Protein AF-0000000074579662 (afdb_homodimer)

Nearest PDB structures (foldseek):
  3r9j-assembly1_B-1  TM=7.144E-01  e=7.896E-12  Escherichia coli K-12
  1ion-assembly1_A  TM=7.195E-01  e=1.064E-11  Pyrococcus horikoshii OT3
  1g3r-assembly1_A  TM=7.251E-01  e=3.108E-11  Pyrococcus furiosus
  1hyq-assembly1_A  TM=7.317E-01  e=1.463E-10  Archaeoglobus fulgidus
  5tvk-assembly1_B  TM=6.195E-01  e=2.056E-08  Borreliella burgdorferi B31

Structure (mmCIF, N/CA/C/O backbone):
data_AF-0000000074579662-model_v1
#
loop_
_entity.id
_entity.type
_entity.pdbx_description
1 polymer Ferredoxin
#
loop_
_atom_site.group_PDB
_atom_site.id
_atom_site.type_symbol
_atom_site.label_atom_id
_atom_site.label_alt_id
_atom_site.label_comp_id
_atom_site.label_asym_id
_atom_site.label_entity_id
_atom_site.label_seq_id
_atom_site.pdbx_PDB_ins_code
_atom_site.Cartn_x
_atom_site.Cartn_y
_atom_site.Cartn_z
_atom_site.occupancy
_atom_site.B_iso_or_equiv
_atom_site.auth_seq_id
_atom_site.auth_comp_id
_atom_site.auth_asym_id
_atom_site.auth_atom_id
_atom_site.pdbx_PDB_model_num
ATOM 1 N N . MET A 1 1 ? -3.4 24.198 14.15 1 89.51 1 MET A N 1
ATOM 2 C CA . MET A 1 1 ? -3.232 23.66 12.803 1 89.51 1 MET A CA 1
ATOM 3 C C . MET A 1 1 ? -4.094 22.419 12.601 1 89.51 1 MET A C 1
ATOM 5 O O . MET A 1 1 ? -4.016 21.47 13.383 1 89.51 1 MET A O 1
ATOM 9 N N . LYS A 1 2 ? -5.07 22.444 11.668 1 93.59 2 LYS A N 1
ATOM 10 C CA . LYS A 1 2 ? -5.898 21.287 11.339 1 93.59 2 LYS A CA 1
ATOM 11 C C . LYS A 1 2 ? -5.151 20.318 10.426 1 93.59 2 LYS A C 1
ATOM 13 O O . LYS A 1 2 ? -4.463 20.74 9.494 1 93.59 2 LYS A O 1
ATOM 18 N N . GLN A 1 3 ? -5.232 19.051 10.765 1 96.47 3 GLN A N 1
ATOM 19 C CA . GLN A 1 3 ? -4.573 18.018 9.972 1 96.47 3 GLN A CA 1
ATOM 20 C C . GLN A 1 3 ? -5.587 17.215 9.163 1 96.47 3 GLN A C 1
ATOM 22 O O . GLN A 1 3 ? -6.503 16.613 9.727 1 96.47 3 GLN A O 1
ATOM 27 N N . ILE A 1 4 ? -5.408 17.235 7.85 1 97.85 4 ILE A N 1
ATOM 28 C CA . ILE A 1 4 ? -6.269 16.53 6.906 1 97.85 4 ILE A CA 1
ATOM 29 C C . ILE A 1 4 ? -5.472 15.435 6.199 1 97.85 4 ILE A C 1
ATOM 31 O O . ILE A 1 4 ? -4.454 15.713 5.561 1 97.85 4 ILE A O 1
ATOM 35 N N . VAL A 1 5 ? -5.957 14.205 6.332 1 98.4 5 VAL A N 1
ATOM 36 C CA . VAL A 1 5 ? -5.268 13.107 5.662 1 98.4 5 VAL A CA 1
ATOM 37 C C . VAL A 1 5 ? -6.145 12.554 4.541 1 98.4 5 VAL A C 1
ATOM 39 O O . VAL A 1 5 ? -7.36 12.418 4.704 1 98.4 5 VAL A O 1
ATOM 42 N N . ILE A 1 6 ? -5.538 12.358 3.332 1 98.67 6 ILE A N 1
ATOM 43 C CA . ILE A 1 6 ? -6.19 11.694 2.209 1 98.67 6 ILE A CA 1
ATOM 44 C C . ILE A 1 6 ? -5.7 10.251 2.108 1 98.67 6 ILE A C 1
ATOM 46 O O . ILE A 1 6 ? -4.503 10.006 1.941 1 98.67 6 ILE A O 1
ATOM 50 N N . ILE A 1 7 ? -6.623 9.279 2.234 1 98.02 7 ILE A N 1
ATOM 51 C CA . ILE A 1 7 ? -6.237 7.872 2.217 1 98.02 7 ILE A CA 1
ATOM 52 C C . ILE A 1 7 ? -7.152 7.097 1.271 1 98.02 7 ILE A C 1
ATOM 54 O O . ILE A 1 7 ? -8.119 7.649 0.743 1 98.02 7 ILE A O 1
ATOM 58 N N . SER A 1 8 ? -6.803 5.841 1.004 1 97.37 8 SER A N 1
ATOM 59 C CA . SER A 1 8 ? -7.584 4.931 0.172 1 97.37 8 SER A CA 1
ATOM 60 C C . SER A 1 8 ? -7.351 3.478 0.573 1 97.37 8 SER A C 1
ATOM 62 O O . SER A 1 8 ? -6.352 3.16 1.221 1 97.37 8 SER A O 1
ATOM 64 N N . GLY A 1 9 ? -8.31 2.691 0.245 1 94.65 9 GLY A N 1
ATOM 65 C CA . GLY A 1 9 ? -8.201 1.281 0.581 1 94.65 9 GLY A CA 1
ATOM 66 C C . GLY A 1 9 ? -7.216 0.532 -0.297 1 94.65 9 GLY A C 1
ATOM 67 O O . GLY A 1 9 ? -6.686 -0.507 0.102 1 94.65 9 GLY A O 1
ATOM 68 N N . LYS A 1 10 ? -7.043 1.011 -1.479 1 91.16 10 LYS A N 1
ATOM 69 C CA . LYS A 1 10 ? -6.151 0.389 -2.453 1 91.16 10 LYS A CA 1
ATOM 70 C C . LYS A 1 10 ? -5.431 1.441 -3.291 1 91.16 10 LYS A C 1
ATOM 72 O O . LYS A 1 10 ? -5.858 2.597 -3.346 1 91.16 10 LYS A O 1
ATOM 77 N N . GLY A 1 11 ? -4.229 1.009 -3.834 1 89.18 11 GLY A N 1
ATOM 78 C CA . GLY A 1 11 ? -3.506 1.884 -4.743 1 89.18 11 GLY A CA 1
ATOM 79 C C . GLY A 1 11 ? -4.227 2.106 -6.058 1 89.18 11 GLY A C 1
ATOM 80 O O . GLY A 1 11 ? -5.013 1.26 -6.492 1 89.18 11 GLY A O 1
ATOM 81 N N . GLY A 1 12 ? -4.06 3.256 -6.702 1 88.4 12 GLY A N 1
ATOM 82 C CA . GLY A 1 12 ? -4.573 3.521 -8.037 1 88.4 12 GLY A CA 1
ATOM 83 C C . GLY A 1 12 ? -5.948 4.161 -8.031 1 88.4 12 GLY A C 1
ATOM 84 O O . GLY A 1 12 ? -6.524 4.418 -9.091 1 88.4 12 GLY A O 1
ATOM 85 N N . THR A 1 13 ? -6.466 4.547 -6.896 1 92.85 13 THR A N 1
ATOM 86 C CA . THR A 1 13 ? -7.823 5.072 -6.796 1 92.85 13 THR A CA 1
ATOM 87 C C . THR A 1 13 ? -7.847 6.569 -7.092 1 92.85 13 THR A C 1
ATOM 89 O O . THR A 1 13 ? -8.917 7.156 -7.263 1 92.85 13 THR A O 1
ATOM 92 N N . GLY A 1 14 ? -6.727 7.226 -7.114 1 94.08 14 GLY A N 1
ATOM 93 C CA . GLY A 1 14 ? -6.669 8.655 -7.377 1 94.08 14 GLY A CA 1
ATOM 94 C C . GLY A 1 14 ? -6.357 9.477 -6.14 1 94.08 14 GLY A C 1
ATOM 95 O O . GLY A 1 14 ? -6.585 10.688 -6.119 1 94.08 14 GLY A O 1
ATOM 96 N N . LYS A 1 15 ? -5.887 8.841 -5.111 1 95.86 15 LYS A N 1
ATOM 97 C CA . LYS A 1 15 ? -5.539 9.481 -3.845 1 95.86 15 LYS A CA 1
ATOM 98 C C . LYS A 1 15 ? -4.54 10.614 -4.059 1 95.86 15 LYS A C 1
ATOM 100 O O . LYS A 1 15 ? -4.749 11.732 -3.582 1 95.86 15 LYS A O 1
ATOM 105 N N . THR A 1 16 ? -3.448 10.431 -4.794 1 95.93 16 THR A N 1
ATOM 106 C CA . THR A 1 16 ? -2.411 11.434 -5.007 1 95.93 16 THR A CA 1
ATOM 107 C C . THR A 1 16 ? -2.928 12.568 -5.888 1 95.93 16 THR A C 1
ATOM 109 O O . THR A 1 16 ? -2.557 13.728 -5.697 1 95.93 16 THR A O 1
ATOM 112 N N . THR A 1 17 ? -3.836 12.241 -6.853 1 95.99 17 THR A N 1
ATOM 113 C CA . THR A 1 17 ? -4.464 13.26 -7.687 1 95.99 17 THR A CA 1
ATOM 114 C C . THR A 1 17 ? -5.295 14.218 -6.837 1 95.99 17 THR A C 1
ATOM 116 O O . THR A 1 17 ? -5.201 15.437 -6.995 1 95.99 17 THR A O 1
ATOM 119 N N . ILE A 1 18 ? -6.048 13.663 -5.889 1 98.14 18 ILE A N 1
ATOM 120 C CA . ILE A 1 18 ? -6.864 14.479 -4.996 1 98.14 18 ILE A CA 1
ATOM 121 C C . ILE A 1 18 ? -5.962 15.266 -4.048 1 98.14 18 ILE A C 1
ATOM 123 O O . ILE A 1 18 ? -6.161 16.466 -3.844 1 98.14 18 ILE A O 1
ATOM 127 N N . SER A 1 19 ? -4.938 14.652 -3.483 1 98.07 19 SER A N 1
ATOM 128 C CA . SER A 1 19 ? -4.016 15.307 -2.561 1 98.07 19 SER A CA 1
ATOM 129 C C . SER A 1 19 ? -3.316 16.488 -3.226 1 98.07 19 SER A C 1
ATOM 131 O O . SER A 1 19 ? -3.236 17.574 -2.649 1 98.07 19 SER A O 1
ATOM 133 N N . SER A 1 20 ? -2.775 16.249 -4.462 1 97.79 20 SER A N 1
ATOM 134 C CA . SER A 1 20 ? -2.086 17.322 -5.171 1 97.79 20 SER A CA 1
ATOM 135 C C . SER A 1 20 ? -3.039 18.465 -5.504 1 97.79 20 SER A C 1
ATOM 137 O O . SER A 1 20 ? -2.658 19.636 -5.44 1 97.79 20 SER A O 1
ATOM 139 N N . SER A 1 21 ? -4.268 18.152 -5.837 1 98.31 21 SER A N 1
ATOM 140 C CA . SER A 1 21 ? -5.264 19.161 -6.184 1 98.31 21 SER A CA 1
ATOM 141 C C . SER A 1 21 ? -5.66 19.989 -4.966 1 98.31 21 SER A C 1
ATOM 143 O O . SER A 1 21 ? -5.668 21.22 -5.022 1 98.31 21 SER A O 1
ATOM 145 N N . PHE A 1 22 ? -5.97 19.315 -3.846 1 97.96 22 PHE A N 1
ATOM 146 C CA . PHE A 1 22 ? -6.305 20.028 -2.619 1 97.96 22 PHE A CA 1
ATOM 147 C C . PHE A 1 22 ? -5.156 20.929 -2.185 1 97.96 22 PHE A C 1
ATOM 149 O O . PHE A 1 22 ? -5.373 22.078 -1.797 1 97.96 22 PHE A O 1
ATOM 156 N N . SER A 1 23 ? -3.949 20.429 -2.266 1 96.86 23 SER A N 1
ATOM 157 C CA . SER A 1 23 ? -2.771 21.214 -1.909 1 96.86 23 SER A CA 1
ATOM 158 C C . SER A 1 23 ? -2.671 22.477 -2.758 1 96.86 23 SER A C 1
ATOM 160 O O . SER A 1 23 ? -2.349 23.551 -2.246 1 96.86 23 SER A O 1
ATOM 162 N N . GLU A 1 24 ? -2.94 22.323 -4.087 1 96.18 24 GLU A N 1
ATOM 163 C CA . GLU A 1 24 ? -2.867 23.431 -5.034 1 96.18 24 GLU A CA 1
ATOM 164 C C . GLU A 1 24 ? -3.895 24.509 -4.705 1 96.18 24 GLU A C 1
ATOM 166 O O . GLU A 1 24 ? -3.681 25.687 -4.995 1 96.18 24 GLU A O 1
ATOM 171 N N . LEU A 1 25 ? -4.917 24.161 -4.064 1 96.56 25 LEU A N 1
ATOM 172 C CA . LEU A 1 25 ? -6.028 25.073 -3.816 1 96.56 25 LEU A CA 1
ATOM 173 C C . LEU A 1 25 ? -5.889 25.741 -2.452 1 96.56 25 LEU A C 1
ATOM 175 O O . LEU A 1 25 ? -6.642 26.662 -2.127 1 96.56 25 LEU A O 1
ATOM 179 N N . MET A 1 26 ? -4.949 25.308 -1.674 1 94.21 26 MET A N 1
ATOM 180 C CA . MET A 1 26 ? -4.671 25.934 -0.385 1 94.21 26 MET A CA 1
ATOM 181 C C . MET A 1 26 ? -3.944 27.262 -0.57 1 94.21 26 MET A C 1
ATOM 183 O O . MET A 1 26 ? -3.106 27.396 -1.463 1 94.21 26 MET A O 1
ATOM 187 N N . ASP A 1 27 ? -4.236 28.244 0.3 1 89.96 27 ASP A N 1
ATOM 188 C CA . ASP A 1 27 ? -3.538 29.526 0.266 1 89.96 27 ASP A CA 1
ATOM 189 C C . ASP A 1 27 ? -2.069 29.362 0.647 1 89.96 27 ASP A C 1
ATOM 191 O O . ASP A 1 27 ? -1.181 29.839 -0.062 1 89.96 27 ASP A O 1
ATOM 195 N N . LYS A 1 28 ? -1.848 28.741 1.77 1 93.23 28 LYS A N 1
ATOM 196 C CA . LYS A 1 28 ? -0.524 28.329 2.228 1 93.23 28 LYS A CA 1
ATOM 197 C C . LYS A 1 28 ? -0.416 26.809 2.301 1 93.23 28 LYS A C 1
ATOM 199 O O . LYS A 1 28 ? -1.199 26.158 2.996 1 93.23 28 LYS A O 1
ATOM 204 N N . ARG A 1 29 ? 0.642 26.368 1.627 1 94.76 29 ARG A N 1
ATOM 205 C CA . ARG A 1 29 ? 0.738 24.923 1.449 1 94.76 29 ARG A CA 1
ATOM 206 C C . ARG A 1 29 ? 1.678 24.306 2.479 1 94.76 29 ARG A C 1
ATOM 208 O O . ARG A 1 29 ? 2.849 24.682 2.563 1 94.76 29 ARG A O 1
ATOM 215 N N . ASN A 1 30 ? 1.24 23.551 3.334 1 97.11 30 ASN A N 1
ATOM 216 C CA . ASN A 1 30 ? 1.975 22.646 4.211 1 97.11 30 ASN A CA 1
ATOM 217 C C . ASN A 1 30 ? 1.558 21.194 3.994 1 97.11 30 ASN A C 1
ATOM 219 O O . ASN A 1 30 ? 0.458 20.795 4.38 1 97.11 30 ASN A O 1
ATOM 223 N N . ILE A 1 31 ? 2.461 20.46 3.274 1 97.63 31 ILE A N 1
ATOM 224 C CA . ILE A 1 31 ? 2.066 19.161 2.74 1 97.63 31 ILE A CA 1
ATOM 225 C C . ILE A 1 31 ? 3.049 18.09 3.209 1 97.63 31 ILE A C 1
ATOM 227 O O . ILE A 1 31 ? 4.252 18.342 3.306 1 97.63 31 ILE A O 1
ATOM 231 N N . ALA A 1 32 ? 2.545 16.91 3.542 1 97.96 32 ALA A N 1
ATOM 232 C CA . ALA A 1 32 ? 3.337 15.731 3.881 1 97.96 32 ALA A CA 1
ATOM 233 C C . ALA A 1 32 ? 2.966 14.547 2.993 1 97.96 32 ALA A C 1
ATOM 235 O O . ALA A 1 32 ? 1.795 14.169 2.91 1 97.96 32 ALA A O 1
ATOM 236 N N . ASP A 1 33 ? 3.919 14.04 2.245 1 97.95 33 ASP A N 1
ATOM 237 C CA . ASP A 1 33 ? 3.741 12.791 1.51 1 97.95 33 ASP A CA 1
ATOM 238 C C . ASP A 1 33 ? 4.125 11.589 2.37 1 97.95 33 ASP A C 1
ATOM 240 O O . ASP A 1 33 ? 5.311 11.307 2.558 1 97.95 33 ASP A O 1
ATOM 244 N N . CYS A 1 34 ? 3.128 10.806 2.856 1 96.93 34 CYS A N 1
ATOM 245 C CA . CYS A 1 34 ? 3.334 9.713 3.8 1 96.93 34 CYS A CA 1
ATOM 246 C C . CYS A 1 34 ? 3.278 8.364 3.093 1 96.93 34 CYS A C 1
ATOM 248 O O . CYS A 1 34 ? 3.274 7.318 3.743 1 96.93 34 CYS A O 1
ATOM 250 N N . ASP A 1 35 ? 3.173 8.338 1.752 1 94.89 35 ASP A N 1
ATOM 251 C CA . ASP A 1 35 ? 3.38 7.129 0.96 1 94.89 35 ASP A CA 1
ATOM 252 C C . ASP A 1 35 ? 4.868 6.864 0.741 1 94.89 35 ASP A C 1
ATOM 254 O O . ASP A 1 35 ? 5.35 6.903 -0.392 1 94.89 35 ASP A O 1
ATOM 258 N N . VAL A 1 36 ? 5.559 6.4 1.76 1 94.12 36 VAL A N 1
ATOM 259 C CA . VAL A 1 36 ? 7.015 6.438 1.841 1 94.12 36 VAL A CA 1
ATOM 260 C C . VAL A 1 36 ? 7.61 5.334 0.969 1 94.12 36 VAL A C 1
ATOM 262 O O . VAL A 1 36 ? 8.8 5.365 0.645 1 94.12 36 VAL A O 1
ATOM 265 N N . GLU A 1 37 ? 6.811 4.36 0.467 1 91.01 37 GLU A N 1
ATOM 266 C CA . GLU A 1 37 ? 7.294 3.291 -0.403 1 91.01 37 GLU A CA 1
ATOM 267 C C . GLU A 1 37 ? 7.302 3.731 -1.864 1 91.01 37 GLU A C 1
ATOM 269 O O . GLU A 1 37 ? 8.083 3.217 -2.668 1 91.01 37 GLU A O 1
ATOM 274 N N . ALA A 1 38 ? 6.35 4.604 -2.163 1 91.4 38 ALA A N 1
ATOM 275 C CA . ALA A 1 38 ? 6.219 5.166 -3.504 1 91.4 38 ALA A CA 1
ATOM 276 C C . ALA A 1 38 ? 5.833 6.642 -3.445 1 91.4 38 ALA A C 1
ATOM 278 O O . ALA A 1 38 ? 4.771 7.032 -3.936 1 91.4 38 ALA A O 1
ATOM 279 N N . PRO A 1 39 ? 6.734 7.431 -2.903 1 94.67 39 PRO A N 1
ATOM 280 C CA . PRO A 1 39 ? 6.412 8.851 -2.745 1 94.67 39 PRO A CA 1
ATOM 281 C C . PRO A 1 39 ? 6.429 9.612 -4.069 1 94.67 39 PRO A C 1
ATOM 283 O O . PRO A 1 39 ? 7.498 9.833 -4.644 1 94.67 39 PRO A O 1
ATOM 286 N N . ASN A 1 40 ? 5.316 10.047 -4.561 1 93.62 40 ASN A N 1
ATOM 287 C CA . ASN A 1 40 ? 5.258 10.657 -5.885 1 93.62 40 ASN A CA 1
ATOM 288 C C . ASN A 1 40 ? 4.6 12.034 -5.839 1 93.62 40 ASN A C 1
ATOM 290 O O . ASN A 1 40 ? 4.524 12.724 -6.857 1 93.62 40 ASN A O 1
ATOM 294 N N . LEU A 1 41 ? 4.148 12.477 -4.679 1 96.53 41 LEU A N 1
ATOM 295 C CA . LEU A 1 41 ? 3.455 13.758 -4.595 1 96.53 41 LEU A CA 1
ATOM 296 C C . LEU A 1 41 ? 4.398 14.909 -4.927 1 96.53 41 LEU A C 1
ATOM 298 O O . LEU A 1 41 ? 3.995 15.883 -5.566 1 96.53 41 LEU A O 1
ATOM 302 N N . HIS A 1 42 ? 5.657 14.809 -4.485 1 95.07 42 HIS A N 1
ATOM 303 C CA . HIS A 1 42 ? 6.631 15.879 -4.677 1 95.07 42 HIS A CA 1
ATOM 304 C C . HIS A 1 42 ? 6.861 16.155 -6.159 1 95.07 42 HIS A C 1
ATOM 306 O O . HIS A 1 42 ? 7.28 17.253 -6.533 1 95.07 42 HIS A O 1
ATOM 312 N N . LEU A 1 43 ? 6.603 15.17 -7.043 1 94.19 43 LEU A N 1
ATOM 313 C CA . LEU A 1 43 ? 6.788 15.326 -8.481 1 94.19 43 LEU A CA 1
ATOM 314 C C . LEU A 1 43 ? 5.767 16.301 -9.058 1 94.19 43 LEU A C 1
ATOM 316 O O . LEU A 1 43 ? 5.942 16.803 -10.171 1 94.19 43 LEU A O 1
ATOM 320 N N . MET A 1 44 ? 4.661 16.588 -8.324 1 95.12 44 MET A N 1
ATOM 321 C CA . MET A 1 44 ? 3.556 17.395 -8.834 1 95.12 44 MET A CA 1
ATOM 322 C C . MET A 1 44 ? 3.839 18.882 -8.654 1 95.12 44 MET A C 1
ATOM 324 O O . MET A 1 44 ? 3.062 19.726 -9.105 1 95.12 44 MET A O 1
ATOM 328 N N . PHE A 1 45 ? 4.995 19.209 -7.937 1 95.07 45 PHE A N 1
ATOM 329 C CA . PHE A 1 45 ? 5.325 20.591 -7.609 1 95.07 45 PHE A CA 1
ATOM 330 C C . PHE A 1 45 ? 6.787 20.887 -7.92 1 95.07 45 PHE A C 1
ATOM 332 O O . PHE A 1 45 ? 7.659 20.045 -7.692 1 95.07 45 PHE A O 1
ATOM 339 N N . GLU A 1 46 ? 6.912 22.076 -8.514 1 94.64 46 GLU A N 1
ATOM 340 C CA . GLU A 1 46 ? 8.288 22.559 -8.468 1 94.64 46 GLU A CA 1
ATOM 341 C C . GLU A 1 46 ? 8.778 22.694 -7.029 1 94.64 46 GLU A C 1
ATOM 343 O O . GLU A 1 46 ? 8.102 23.294 -6.191 1 94.64 46 GLU A O 1
ATOM 348 N N . ASN A 1 47 ? 9.89 22.035 -6.748 1 95.74 47 ASN A N 1
ATOM 349 C CA . ASN A 1 47 ? 10.348 22.029 -5.362 1 95.74 47 ASN A CA 1
ATOM 350 C C . ASN A 1 47 ? 11.87 22.088 -5.275 1 95.74 47 ASN A C 1
ATOM 352 O O . ASN A 1 47 ? 12.565 21.736 -6.229 1 95.74 47 ASN A O 1
ATOM 356 N N . GLU A 1 48 ? 12.31 22.608 -4.181 1 97.33 48 GLU A N 1
ATOM 357 C CA . GLU A 1 48 ? 13.726 22.682 -3.832 1 97.33 48 GLU A CA 1
ATOM 358 C C . GLU A 1 48 ? 13.999 22.015 -2.487 1 97.33 48 GLU A C 1
ATOM 360 O O . GLU A 1 48 ? 13.44 22.417 -1.464 1 97.33 48 GLU A O 1
ATOM 365 N N . ILE A 1 49 ? 14.81 21.061 -2.48 1 97 49 ILE A N 1
ATOM 366 C CA . ILE A 1 49 ? 15.174 20.384 -1.24 1 97 49 ILE A CA 1
ATOM 367 C C . ILE A 1 49 ? 15.975 21.332 -0.35 1 97 49 ILE A C 1
ATOM 369 O O . ILE A 1 49 ? 17.014 21.852 -0.763 1 97 49 ILE A O 1
ATOM 373 N N . ILE A 1 50 ? 15.567 21.537 0.807 1 95.7 50 ILE A N 1
ATOM 374 C CA . ILE A 1 50 ? 16.25 22.461 1.707 1 95.7 50 ILE A CA 1
ATOM 375 C C . ILE A 1 50 ? 16.924 21.681 2.833 1 95.7 50 ILE A C 1
ATOM 377 O O . ILE A 1 50 ? 17.82 22.198 3.505 1 95.7 50 ILE A O 1
ATOM 381 N N . ASN A 1 51 ? 16.415 20.469 3.12 1 95.28 51 ASN A N 1
ATOM 382 C CA . ASN A 1 51 ? 17.015 19.605 4.13 1 95.28 51 ASN A CA 1
ATOM 383 C C . ASN A 1 51 ? 16.788 18.129 3.812 1 95.28 51 ASN A C 1
ATOM 385 O O . ASN A 1 51 ? 15.731 17.756 3.299 1 95.28 51 ASN A O 1
ATOM 389 N N . THR A 1 52 ? 17.768 17.335 3.929 1 95.88 52 THR A N 1
ATOM 390 C CA . THR A 1 52 ? 17.699 15.88 3.84 1 95.88 52 THR A CA 1
ATOM 391 C C . THR A 1 52 ? 18.221 15.234 5.12 1 95.88 52 THR A C 1
ATOM 393 O O . THR A 1 52 ? 19.331 15.534 5.565 1 95.88 52 THR A O 1
ATOM 396 N N . LYS A 1 53 ? 17.415 14.415 5.748 1 94.32 53 LYS A N 1
ATOM 397 C CA . LYS A 1 53 ? 17.787 13.721 6.978 1 94.32 53 LYS A CA 1
ATOM 398 C C . LYS A 1 53 ? 17.729 12.208 6.794 1 94.32 53 LYS A C 1
ATOM 400 O O . LYS A 1 53 ? 16.774 11.683 6.218 1 94.32 53 LYS A O 1
ATOM 405 N N . GLU A 1 54 ? 18.753 11.619 7.137 1 92.89 54 GLU A N 1
ATOM 406 C CA . GLU A 1 54 ? 18.699 10.161 7.2 1 92.89 54 GLU A CA 1
ATOM 407 C C . GLU A 1 54 ? 17.777 9.691 8.321 1 92.89 54 GLU A C 1
ATOM 409 O O . GLU A 1 54 ? 17.766 10.273 9.408 1 92.89 54 GLU A O 1
ATOM 414 N N . TYR A 1 55 ? 17.083 8.654 8.045 1 91.77 55 TYR A N 1
ATOM 415 C CA . TYR A 1 55 ? 16.213 8.087 9.07 1 91.77 55 TYR A CA 1
ATOM 416 C C . TYR A 1 55 ? 16.687 6.699 9.482 1 91.77 55 TYR A C 1
ATOM 418 O O . TYR A 1 55 ? 16.854 5.817 8.637 1 91.77 55 TYR A O 1
ATOM 426 N N . ILE A 1 56 ? 16.81 6.6 10.696 1 87.68 56 ILE A N 1
ATOM 427 C CA . ILE A 1 56 ? 17.168 5.326 11.31 1 87.68 56 ILE A CA 1
ATOM 428 C C . ILE A 1 56 ? 15.945 4.724 11.999 1 87.68 56 ILE A C 1
ATOM 430 O O . ILE A 1 56 ? 15.576 5.142 13.098 1 87.68 56 ILE A O 1
ATOM 434 N N . GLY A 1 57 ? 15.266 3.891 11.314 1 78.06 57 GLY A N 1
ATOM 435 C CA . GLY A 1 57 ? 13.998 3.375 11.805 1 78.06 57 GLY A CA 1
ATOM 436 C C . GLY A 1 57 ? 14.125 2.023 12.482 1 78.06 57 GLY A C 1
ATOM 437 O O . GLY A 1 57 ? 13.188 1.558 13.133 1 78.06 57 GLY A O 1
ATOM 438 N N . SER A 1 58 ? 15.195 1.346 12.219 1 79.46 58 SER A N 1
ATOM 439 C CA . SER A 1 58 ? 15.385 0.024 12.806 1 79.46 58 SER A CA 1
ATOM 440 C C . SER A 1 58 ? 16.839 -0.199 13.208 1 79.46 58 SER A C 1
ATOM 442 O O . SER A 1 58 ? 17.72 0.575 12.826 1 79.46 58 SER A O 1
ATOM 444 N N . GLN A 1 59 ? 16.936 -1.064 14.126 1 86.37 59 GLN A N 1
ATOM 445 C CA . GLN A 1 59 ? 18.258 -1.574 14.472 1 86.37 59 GLN A CA 1
ATOM 446 C C . GLN A 1 59 ? 18.361 -3.071 14.191 1 86.37 59 GLN A C 1
ATOM 448 O O . GLN A 1 59 ? 17.353 -3.78 14.2 1 86.37 59 GLN A O 1
ATOM 453 N N . THR A 1 60 ? 19.408 -3.437 13.749 1 90.17 60 THR A N 1
ATOM 454 C CA . THR A 1 60 ? 19.686 -4.848 13.504 1 90.17 60 THR A CA 1
ATOM 455 C C . THR A 1 60 ? 20.792 -5.349 14.428 1 90.17 60 THR A C 1
ATOM 457 O O . THR A 1 60 ? 21.74 -4.618 14.723 1 90.17 60 THR A O 1
ATOM 460 N N . ALA A 1 61 ? 20.634 -6.444 14.796 1 94.31 61 ALA A N 1
ATOM 461 C CA . ALA A 1 61 ? 21.659 -7.042 15.647 1 94.31 61 ALA A CA 1
ATOM 462 C C . ALA A 1 61 ? 22.938 -7.312 14.859 1 94.31 61 ALA A C 1
ATOM 464 O O . ALA A 1 61 ? 22.884 -7.711 13.693 1 94.31 61 ALA A O 1
ATOM 465 N N . SER A 1 62 ? 23.83 -7.081 15.433 1 96.12 62 SER A N 1
ATOM 466 C CA . SER A 1 62 ? 25.166 -7.42 14.955 1 96.12 62 SER A CA 1
ATOM 467 C C . SER A 1 62 ? 25.938 -8.226 15.995 1 96.12 62 SER A C 1
ATOM 469 O O . SER A 1 62 ? 25.966 -7.863 17.173 1 96.12 62 SER A O 1
ATOM 471 N N . ILE A 1 63 ? 26.577 -9.174 15.497 1 97 63 ILE A N 1
ATOM 472 C CA . ILE A 1 63 ? 27.295 -10.048 16.419 1 97 63 ILE A CA 1
ATOM 473 C C . ILE A 1 63 ? 28.798 -9.922 16.184 1 97 63 ILE A C 1
ATOM 475 O O . ILE A 1 63 ? 29.276 -10.109 15.062 1 97 63 ILE A O 1
ATOM 479 N N . ASP A 1 64 ? 29.389 -9.654 17.12 1 96.78 64 ASP A N 1
ATOM 480 C CA . ASP A 1 64 ? 30.848 -9.669 17.127 1 96.78 64 ASP A CA 1
ATOM 481 C C . ASP A 1 64 ? 31.381 -11.081 17.36 1 96.78 64 ASP A C 1
ATOM 483 O O . ASP A 1 64 ? 31.424 -11.554 18.497 1 96.78 64 ASP A O 1
ATOM 487 N N . THR A 1 65 ? 31.876 -11.577 16.459 1 94.65 65 THR A N 1
ATOM 488 C CA . THR A 1 65 ? 32.31 -12.969 16.51 1 94.65 65 THR A CA 1
ATOM 489 C C . THR A 1 65 ? 33.519 -13.125 17.428 1 94.65 65 THR A C 1
ATOM 491 O O . THR A 1 65 ? 33.752 -14.203 17.979 1 94.65 65 THR A O 1
ATOM 494 N N . GLU A 1 66 ? 34.259 -12.108 17.447 1 96.36 66 GLU A N 1
ATOM 495 C CA . GLU A 1 66 ? 35.419 -12.189 18.33 1 96.36 66 GLU A CA 1
ATOM 496 C C . GLU A 1 66 ? 34.996 -12.22 19.796 1 96.36 66 GLU A C 1
ATOM 498 O O . GLU A 1 66 ? 35.67 -12.829 20.629 1 96.36 66 GLU A O 1
ATOM 503 N N . LYS A 1 67 ? 34.044 -11.689 20.126 1 96.65 67 LYS A N 1
ATOM 504 C CA . LYS A 1 67 ? 33.565 -11.629 21.504 1 96.65 67 LYS A CA 1
ATOM 505 C C . LYS A 1 67 ? 32.59 -12.766 21.796 1 96.65 67 LYS A C 1
ATOM 507 O O . LYS A 1 67 ? 32.381 -13.129 22.955 1 96.65 67 LYS A O 1
ATOM 512 N N . CYS A 1 68 ? 32.044 -13.233 20.733 1 95.68 68 CYS A N 1
ATOM 513 C CA . CYS A 1 68 ? 31.029 -14.268 20.897 1 95.68 68 CYS A CA 1
ATOM 514 C C . CYS A 1 68 ? 31.636 -15.54 21.476 1 95.68 68 CYS A C 1
ATOM 516 O O . CYS A 1 68 ? 32.661 -16.02 20.991 1 95.68 68 CYS A O 1
ATOM 518 N N . ILE A 1 69 ? 31.021 -16.109 22.502 1 96.53 69 ILE A N 1
ATOM 519 C CA . ILE A 1 69 ? 31.497 -17.339 23.124 1 96.53 69 ILE A CA 1
ATOM 520 C C . ILE A 1 69 ? 30.604 -18.506 22.711 1 96.53 69 ILE A C 1
ATOM 522 O O . ILE A 1 69 ? 30.644 -19.575 23.325 1 96.53 69 ILE A O 1
ATOM 526 N N . LYS A 1 70 ? 29.712 -18.231 21.81 1 94.83 70 LYS A N 1
ATOM 527 C CA . LYS A 1 70 ? 28.85 -19.24 21.203 1 94.83 70 LYS A CA 1
ATOM 528 C C . LYS A 1 70 ? 27.955 -19.899 22.249 1 94.83 70 LYS A C 1
ATOM 530 O O . LYS A 1 70 ? 27.826 -21.125 22.28 1 94.83 70 LYS A O 1
ATOM 535 N N . CYS A 1 71 ? 27.423 -19.107 23.115 1 95.14 71 CYS A N 1
ATOM 536 C CA . CYS A 1 71 ? 26.558 -19.626 24.169 1 95.14 71 CYS A CA 1
ATOM 537 C C . CYS A 1 71 ? 25.17 -19.945 23.627 1 95.14 71 CYS A C 1
ATOM 539 O O . CYS A 1 71 ? 24.383 -20.626 24.286 1 95.14 71 CYS A O 1
ATOM 541 N N . GLU A 1 72 ? 24.732 -19.385 22.55 1 93.62 72 GLU A N 1
ATOM 542 C CA . GLU A 1 72 ? 23.525 -19.704 21.795 1 93.62 72 GLU A CA 1
ATOM 543 C C . GLU A 1 72 ? 22.284 -19.124 22.466 1 93.62 72 GLU A C 1
ATOM 545 O O . GLU A 1 72 ? 21.157 -19.416 22.06 1 93.62 72 GLU A O 1
ATOM 550 N N . LYS A 1 73 ? 22.465 -18.327 23.415 1 93.27 73 LYS A N 1
ATOM 551 C CA . LYS A 1 73 ? 21.321 -17.711 24.081 1 93.27 73 LYS A CA 1
ATOM 552 C C . LYS A 1 73 ? 20.544 -16.815 23.12 1 93.27 73 LYS A C 1
ATOM 554 O O . LYS A 1 73 ? 19.325 -16.675 23.243 1 93.27 73 LYS A O 1
ATOM 559 N N . CYS A 1 74 ? 21.255 -16.323 22.184 1 94.29 74 CYS A N 1
ATOM 560 C CA . CYS A 1 74 ? 20.641 -15.4 21.236 1 94.29 74 CYS A CA 1
ATOM 561 C C . CYS A 1 74 ? 19.753 -16.145 20.247 1 94.29 74 CYS A C 1
ATOM 563 O O . CYS A 1 74 ? 18.957 -15.53 19.535 1 94.29 74 CYS A O 1
ATOM 565 N N . LEU A 1 75 ? 19.802 -17.419 20.278 1 93.39 75 LEU A N 1
ATOM 566 C CA . LEU A 1 75 ? 19.001 -18.238 19.375 1 93.39 75 LEU A CA 1
ATOM 567 C C . LEU A 1 75 ? 17.537 -18.246 19.802 1 93.39 75 LEU A C 1
ATOM 569 O O . LEU A 1 75 ? 16.672 -18.719 19.061 1 93.39 75 LEU A O 1
ATOM 573 N N . GLN A 1 76 ? 17.276 -17.654 20.928 1 87.48 76 GLN A N 1
ATOM 574 C CA . GLN A 1 76 ? 15.906 -17.575 21.425 1 87.48 76 GLN A CA 1
ATOM 575 C C . GLN A 1 76 ? 15.109 -16.512 20.673 1 87.48 76 GLN A C 1
ATOM 577 O O . GLN A 1 76 ? 13.969 -16.214 21.034 1 87.48 76 GLN A O 1
ATOM 582 N N . CYS A 1 77 ? 15.589 -16.084 19.648 1 88.9 77 CYS A N 1
ATOM 583 C CA . CYS A 1 77 ? 14.919 -15.083 18.825 1 88.9 77 CYS A CA 1
ATOM 584 C C . CYS A 1 77 ? 13.602 -15.621 18.277 1 88.9 77 CYS A C 1
ATOM 586 O O . CYS A 1 77 ? 13.594 -16.567 17.488 1 88.9 77 CYS A O 1
ATOM 588 N N . ARG A 1 78 ? 12.653 -14.866 18.776 1 83.14 78 ARG A N 1
ATOM 589 C CA . ARG A 1 78 ? 11.312 -15.31 18.411 1 83.14 78 ARG A CA 1
ATOM 590 C C . ARG A 1 78 ? 11.069 -15.142 16.915 1 83.14 78 ARG A C 1
ATOM 592 O O . ARG A 1 78 ? 10.154 -15.753 16.357 1 83.14 78 ARG A O 1
ATOM 599 N N . PHE A 1 79 ? 11.841 -14.435 16.191 1 84.61 79 PHE A N 1
ATOM 600 C CA . PHE A 1 79 ? 11.658 -14.154 14.772 1 84.61 79 PHE A CA 1
ATOM 601 C C . PHE A 1 79 ? 12.592 -15.011 13.926 1 84.61 79 PHE A C 1
ATOM 603 O O . PHE A 1 79 ? 12.578 -14.924 12.696 1 84.61 79 PHE A O 1
ATOM 610 N N . GLY A 1 80 ? 13.356 -15.773 14.588 1 87.69 80 GLY A N 1
ATOM 611 C CA . GLY A 1 80 ? 14.28 -16.64 13.875 1 87.69 80 GLY A CA 1
ATOM 612 C C . GLY A 1 80 ? 15.333 -15.877 13.095 1 87.69 80 GLY A C 1
ATOM 613 O O . GLY A 1 80 ? 15.767 -16.319 12.029 1 87.69 80 GLY A O 1
ATOM 614 N N . ALA A 1 81 ? 15.697 -14.737 13.513 1 89.95 81 ALA A N 1
ATOM 615 C CA . ALA A 1 81 ? 16.65 -13.882 12.809 1 89.95 81 ALA A CA 1
ATOM 616 C C . ALA A 1 81 ? 18.084 -14.343 13.053 1 89.95 81 ALA A C 1
ATOM 618 O O . ALA A 1 81 ? 19.009 -13.909 12.362 1 89.95 81 ALA A O 1
ATOM 619 N N . ILE A 1 82 ? 18.403 -15.114 14.202 1 94.41 82 ILE A N 1
ATOM 620 C CA . ILE A 1 82 ? 19.741 -15.634 14.464 1 94.41 82 ILE A CA 1
ATOM 621 C C . ILE A 1 82 ? 19.798 -17.116 14.103 1 94.41 82 ILE A C 1
ATOM 623 O O . ILE A 1 82 ? 19.031 -17.922 14.635 1 94.41 82 ILE A O 1
ATOM 627 N N . THR A 1 83 ? 20.646 -17.429 13.136 1 93.15 83 THR A N 1
ATOM 628 C CA . THR A 1 83 ? 20.786 -18.8 12.659 1 93.15 83 THR A CA 1
ATOM 629 C C . THR A 1 83 ? 21.56 -19.647 13.666 1 93.15 83 THR A C 1
ATOM 631 O O . THR A 1 83 ? 22.182 -19.112 14.586 1 93.15 83 THR A O 1
ATOM 634 N N . PRO A 1 84 ? 21.493 -20.928 13.483 1 92.48 84 PRO A N 1
ATOM 635 C CA . PRO A 1 84 ? 22.278 -21.806 14.354 1 92.48 84 PRO A CA 1
ATOM 636 C C . PRO A 1 84 ? 23.775 -21.51 14.296 1 92.48 84 PRO A C 1
ATOM 638 O O . PRO A 1 84 ? 24.503 -21.807 15.246 1 92.48 84 PRO A O 1
ATOM 641 N N . GLU A 1 85 ? 24.208 -20.964 13.23 1 93.48 85 GLU A N 1
ATOM 642 C CA . GLU A 1 85 ? 25.608 -20.569 13.102 1 93.48 85 GLU A CA 1
ATOM 643 C C . GLU A 1 85 ? 25.858 -19.208 13.746 1 93.48 85 GLU A C 1
ATOM 645 O O . GLU A 1 85 ? 26.948 -18.646 13.617 1 93.48 85 GLU A O 1
ATOM 650 N N . ILE A 1 86 ? 24.936 -18.702 14.349 1 93.68 86 ILE A N 1
ATOM 651 C CA . ILE A 1 86 ? 25.027 -17.45 15.09 1 93.68 86 ILE A CA 1
ATOM 652 C C . ILE A 1 86 ? 25.257 -16.292 14.122 1 93.68 86 ILE A C 1
ATOM 654 O O . ILE A 1 86 ? 26.127 -15.448 14.349 1 93.68 86 ILE A O 1
ATOM 658 N N . LYS A 1 87 ? 24.62 -16.437 13.163 1 94.6 87 LYS A N 1
ATOM 659 C CA . LYS A 1 87 ? 24.594 -15.339 12.2 1 94.6 87 LYS A CA 1
ATOM 660 C C . LYS A 1 87 ? 23.217 -14.681 12.154 1 94.6 87 LYS A C 1
ATOM 662 O O . LYS A 1 87 ? 22.196 -15.355 12.302 1 94.6 87 LYS A O 1
ATOM 667 N N . VAL A 1 88 ? 23.315 -13.315 11.942 1 94.16 88 VAL A N 1
ATOM 668 C CA . VAL A 1 88 ? 22.066 -12.56 11.945 1 94.16 88 VAL A CA 1
ATOM 669 C C . VAL A 1 88 ? 21.519 -12.46 10.523 1 94.16 88 VAL A C 1
ATOM 671 O O . VAL A 1 88 ? 22.25 -12.111 9.593 1 94.16 88 VAL A O 1
ATOM 674 N N . ASN A 1 89 ? 20.36 -12.878 10.386 1 88.48 89 ASN A N 1
ATOM 675 C CA . ASN A 1 89 ? 19.606 -12.579 9.173 1 88.48 89 ASN A CA 1
ATOM 676 C C . ASN A 1 89 ? 18.896 -11.232 9.272 1 88.48 89 ASN A C 1
ATOM 678 O O . ASN A 1 89 ? 17.871 -11.113 9.946 1 88.48 89 ASN A O 1
ATOM 682 N N . PRO A 1 90 ? 19.444 -10.229 8.566 1 83.27 90 PRO A N 1
ATOM 683 C CA . PRO A 1 90 ? 18.923 -8.871 8.741 1 83.27 90 PRO A CA 1
ATOM 684 C C . PRO A 1 90 ? 17.474 -8.732 8.281 1 83.27 90 PRO A C 1
ATOM 686 O O . PRO A 1 90 ? 16.738 -7.885 8.795 1 83.27 90 PRO A O 1
ATOM 689 N N . LEU A 1 91 ? 16.996 -9.574 7.479 1 76.24 91 LEU A N 1
ATOM 690 C CA . LEU A 1 91 ? 15.643 -9.469 6.942 1 76.24 91 LEU A CA 1
ATOM 691 C C . LEU A 1 91 ? 14.621 -10.01 7.936 1 76.24 91 LEU A C 1
ATOM 693 O O . LEU A 1 91 ? 13.428 -9.716 7.828 1 76.24 91 LEU A O 1
ATOM 697 N N . LYS A 1 92 ? 15.076 -10.764 8.879 1 80.97 92 LYS A N 1
ATOM 698 C CA . LYS A 1 92 ? 14.185 -11.339 9.883 1 80.97 92 LYS A CA 1
ATOM 699 C C . LYS A 1 92 ? 14.293 -10.589 11.208 1 80.97 92 LYS A C 1
ATOM 701 O O . LYS A 1 92 ? 13.44 -10.742 12.085 1 80.97 92 LYS A O 1
ATOM 706 N N . CYS A 1 93 ? 15.361 -9.782 11.349 1 87.19 93 CYS A N 1
ATOM 707 C CA . CYS A 1 93 ? 15.57 -9.069 12.604 1 87.19 93 CYS A CA 1
ATOM 708 C C . CYS A 1 93 ? 14.58 -7.92 12.75 1 87.19 93 CYS A C 1
ATOM 710 O O . CYS A 1 93 ? 14.474 -7.07 11.864 1 87.19 93 CYS A O 1
ATOM 712 N N . GLU A 1 94 ? 13.913 -7.865 13.825 1 82.52 94 GLU A N 1
ATOM 713 C CA . GLU A 1 94 ? 12.921 -6.827 14.093 1 82.52 94 GLU A CA 1
ATOM 714 C C . GLU A 1 94 ? 13.483 -5.754 15.02 1 82.52 94 GLU A C 1
ATOM 716 O O . GLU A 1 94 ? 12.778 -4.809 15.383 1 82.52 94 GLU A O 1
ATOM 721 N N . GLY A 1 95 ? 14.728 -5.894 15.427 1 86.2 95 GLY A N 1
ATOM 722 C CA . GLY A 1 95 ? 15.407 -4.869 16.204 1 86.2 95 GLY A CA 1
ATOM 723 C C . GLY A 1 95 ? 14.936 -4.802 17.644 1 86.2 95 GLY A C 1
ATOM 724 O O . GLY A 1 95 ? 14.971 -3.738 18.265 1 86.2 95 GLY A O 1
ATOM 725 N N . CYS A 1 96 ? 14.549 -5.919 18.233 1 87.04 96 CYS A N 1
ATOM 726 C CA . CYS A 1 96 ? 13.978 -5.889 19.575 1 87.04 96 CYS A CA 1
ATOM 727 C C . CYS A 1 96 ? 15.074 -5.801 20.631 1 87.04 96 CYS A C 1
ATOM 729 O O . CYS A 1 96 ? 14.82 -5.379 21.76 1 87.04 96 CYS A O 1
ATOM 731 N N . GLY A 1 97 ? 16.223 -6.298 20.268 1 88.7 97 GLY A N 1
ATOM 732 C CA . GLY A 1 97 ? 17.34 -6.169 21.19 1 88.7 97 GLY A CA 1
ATOM 733 C C . GLY A 1 97 ? 17.397 -7.283 22.218 1 88.7 97 GLY A C 1
ATOM 734 O O . GLY A 1 97 ? 18.259 -7.278 23.099 1 88.7 97 GLY A O 1
ATOM 735 N N . LEU A 1 98 ? 16.527 -8.233 22.126 1 90.47 98 LEU A N 1
ATOM 736 C CA . LEU A 1 98 ? 16.575 -9.34 23.074 1 90.47 98 LEU A CA 1
ATOM 737 C C . LEU A 1 98 ? 17.932 -10.035 23.031 1 90.47 98 LEU A C 1
ATOM 739 O O . LEU A 1 98 ? 18.514 -10.333 24.076 1 90.47 98 LEU A O 1
ATOM 743 N N . CYS A 1 99 ? 18.334 -10.227 21.881 1 94.06 99 CYS A N 1
ATOM 744 C CA . CYS A 1 99 ? 19.599 -10.932 21.713 1 94.06 99 CYS A CA 1
ATOM 745 C C . CYS A 1 99 ? 20.743 -10.162 22.363 1 94.06 99 CYS A C 1
ATOM 747 O O . CYS A 1 99 ? 21.667 -10.763 22.914 1 94.06 99 CYS A O 1
ATOM 749 N N . GLU A 1 100 ? 20.681 -8.89 22.184 1 93.44 100 GLU A N 1
ATOM 750 C CA . GLU A 1 100 ? 21.673 -8.083 22.889 1 93.44 100 GLU A CA 1
ATOM 751 C C . GLU A 1 100 ? 21.522 -8.22 24.401 1 93.44 100 GLU A C 1
ATOM 753 O O . GLU A 1 100 ? 22.515 -8.358 25.119 1 93.44 100 GLU A O 1
ATOM 758 N N . TYR A 1 101 ? 20.423 -8.229 24.825 1 90.3 101 TYR A N 1
ATOM 759 C CA . TYR A 1 101 ? 20.137 -8.285 26.254 1 90.3 101 TYR A CA 1
ATOM 760 C C . TYR A 1 101 ? 20.608 -9.604 26.854 1 90.3 101 TYR A C 1
ATOM 762 O O . TYR A 1 101 ? 21.145 -9.632 27.964 1 90.3 101 TYR A O 1
ATOM 770 N N . VAL A 1 102 ? 20.493 -10.634 26.18 1 92.37 102 VAL A N 1
ATOM 771 C CA . VAL A 1 102 ? 20.755 -11.943 26.769 1 92.37 102 VAL A CA 1
ATOM 772 C C . VAL A 1 102 ? 22.213 -12.333 26.535 1 92.37 102 VAL A C 1
ATOM 774 O O . VAL A 1 102 ? 22.676 -13.359 27.038 1 92.37 102 VAL A O 1
ATOM 777 N N . CYS A 1 103 ? 22.788 -11.583 25.833 1 95.9 103 CYS A N 1
ATOM 778 C CA . CYS A 1 103 ? 24.171 -11.934 25.533 1 95.9 103 CYS A CA 1
ATOM 779 C C . CYS A 1 103 ? 25.067 -11.71 26.746 1 95.9 103 CYS A C 1
ATOM 781 O O . CYS A 1 103 ? 25.282 -10.57 27.162 1 95.9 103 CYS A O 1
ATOM 783 N N . PRO A 1 104 ? 25.674 -12.779 27.212 1 95.65 104 PRO A N 1
ATOM 784 C CA . PRO A 1 104 ? 26.542 -12.602 28.379 1 95.65 104 PRO A CA 1
ATOM 785 C C . PRO A 1 104 ? 27.9 -12.003 28.019 1 95.65 104 PRO A C 1
ATOM 787 O O . PRO A 1 104 ? 28.586 -11.456 28.886 1 95.65 104 PRO A O 1
ATOM 790 N N . ALA A 1 105 ? 28.227 -12.139 26.745 1 96.84 105 ALA A N 1
ATOM 791 C CA . ALA A 1 105 ? 29.554 -11.687 26.334 1 96.84 105 ALA A CA 1
ATOM 792 C C . ALA A 1 105 ? 29.488 -10.307 25.687 1 96.84 105 ALA A C 1
ATOM 794 O O . ALA A 1 105 ? 30.495 -9.8 25.187 1 96.84 105 ALA A O 1
ATOM 795 N N . ASP A 1 106 ? 28.39 -9.819 25.702 1 96.32 106 ASP A N 1
ATOM 796 C CA . ASP A 1 106 ? 28.206 -8.516 25.07 1 96.32 106 ASP A CA 1
ATOM 797 C C . ASP A 1 106 ? 28.673 -8.54 23.616 1 96.32 106 ASP A C 1
ATOM 799 O O . ASP A 1 106 ? 29.333 -7.607 23.155 1 96.32 106 ASP A O 1
ATOM 803 N N . ALA A 1 107 ? 28.422 -9.621 23.036 1 96.86 107 ALA A N 1
ATOM 804 C CA . ALA A 1 107 ? 28.849 -9.821 21.654 1 96.86 107 ALA A CA 1
ATOM 805 C C . ALA A 1 107 ? 27.781 -9.344 20.675 1 96.86 107 ALA A C 1
ATOM 807 O O . ALA A 1 107 ? 28.043 -9.208 19.477 1 96.86 107 ALA A O 1
ATOM 808 N N . VAL A 1 108 ? 26.637 -9.081 21.188 1 96.48 108 VAL A N 1
ATOM 809 C CA . VAL A 1 108 ? 25.544 -8.645 20.325 1 96.48 108 VAL A CA 1
ATOM 810 C C . VAL A 1 108 ? 25.225 -7.176 20.596 1 96.48 108 VAL A C 1
ATOM 812 O O . VAL A 1 108 ? 25.079 -6.769 21.751 1 96.48 108 VAL A O 1
ATOM 815 N N . LYS A 1 109 ? 25.203 -6.513 19.546 1 95.62 109 LYS A N 1
ATOM 816 C CA . LYS A 1 109 ? 24.838 -5.103 19.645 1 95.62 109 LYS A CA 1
ATOM 817 C C . LYS A 1 109 ? 23.821 -4.722 18.573 1 95.62 109 LYS A C 1
ATOM 819 O O . LYS A 1 109 ? 23.858 -5.25 17.459 1 95.62 109 LYS A O 1
ATOM 824 N N . MET A 1 110 ? 23.009 -3.786 18.92 1 92.8 110 MET A N 1
ATOM 825 C CA . MET A 1 110 ? 22.068 -3.241 17.947 1 92.8 110 MET A CA 1
ATOM 826 C C . MET A 1 110 ? 22.693 -2.085 17.174 1 92.8 110 MET A C 1
ATOM 828 O O . MET A 1 110 ? 23.246 -1.16 17.772 1 92.8 110 MET A O 1
ATOM 832 N N . VAL A 1 111 ? 22.616 -2.262 15.994 1 93.56 111 VAL A N 1
ATOM 833 C CA . VAL A 1 111 ? 23.208 -1.242 15.135 1 93.56 111 VAL A CA 1
ATOM 834 C C . VAL A 1 111 ? 22.115 -0.556 14.318 1 93.56 111 VAL A C 1
ATOM 836 O O . VAL A 1 111 ? 21.185 -1.211 13.841 1 93.56 111 VAL A O 1
ATOM 839 N N . ASP A 1 112 ? 22.433 0.726 14.145 1 89.1 112 ASP A N 1
ATOM 840 C CA . ASP A 1 112 ? 21.465 1.548 13.425 1 89.1 112 ASP A CA 1
ATOM 841 C C . ASP A 1 112 ? 21.471 1.224 11.933 1 89.1 112 ASP A C 1
ATOM 843 O O . ASP A 1 112 ? 22.534 1.023 11.341 1 89.1 112 ASP A O 1
ATOM 847 N N . ASN A 1 113 ? 20.289 1.054 11.495 1 87.87 113 ASN A N 1
ATOM 848 C CA . ASN A 1 113 ? 20.126 0.914 10.052 1 87.87 113 ASN A CA 1
ATOM 849 C C . ASN A 1 113 ? 19.399 2.114 9.451 1 87.87 113 ASN A C 1
ATOM 851 O O . ASN A 1 113 ? 18.335 2.506 9.934 1 87.87 113 ASN A O 1
ATOM 855 N N . VAL A 1 114 ? 20.171 2.757 8.48 1 87.87 114 VAL A N 1
ATOM 856 C CA . VAL A 1 114 ? 19.474 3.795 7.728 1 87.87 114 VAL A CA 1
ATOM 857 C C . VAL A 1 114 ? 18.371 3.167 6.879 1 87.87 114 VAL A C 1
ATOM 859 O O . VAL A 1 114 ? 18.648 2.358 5.991 1 87.87 114 VAL A O 1
ATOM 862 N N . THR A 1 115 ? 17.147 3.442 7.242 1 88.97 115 THR A N 1
ATOM 863 C CA . THR A 1 115 ? 16.033 2.781 6.571 1 88.97 115 THR A CA 1
ATOM 864 C C . THR A 1 115 ? 15.424 3.693 5.509 1 88.97 115 THR A C 1
ATOM 866 O O . THR A 1 115 ? 14.567 3.266 4.733 1 88.97 115 THR A O 1
ATOM 869 N N . GLY A 1 116 ? 15.824 4.966 5.43 1 92.39 116 GLY A N 1
ATOM 870 C CA . GLY A 1 116 ? 15.35 5.883 4.405 1 92.39 116 GLY A CA 1
ATOM 871 C C . GLY A 1 116 ? 15.849 7.302 4.597 1 92.39 116 GLY A C 1
ATOM 872 O O . GLY A 1 116 ? 16.731 7.55 5.421 1 92.39 116 GLY A O 1
ATOM 873 N N . HIS A 1 117 ? 15.402 8.164 3.844 1 95.8 117 HIS A N 1
ATOM 874 C CA . HIS A 1 117 ? 15.717 9.587 3.901 1 95.8 117 HIS A CA 1
ATOM 875 C C . HIS A 1 117 ? 14.448 10.433 3.899 1 95.8 117 HIS A C 1
ATOM 877 O O . HIS A 1 117 ? 13.498 10.133 3.173 1 95.8 117 HIS A O 1
ATOM 883 N N . ILE A 1 118 ? 14.491 11.354 4.738 1 96.34 118 ILE A N 1
ATOM 884 C CA . ILE A 1 118 ? 13.4 12.318 4.834 1 96.34 118 ILE A CA 1
ATOM 885 C C . ILE A 1 118 ? 13.816 13.635 4.181 1 96.34 118 ILE A C 1
ATOM 887 O O . ILE A 1 118 ? 14.903 14.151 4.45 1 96.34 118 ILE A O 1
ATOM 891 N N . TYR A 1 119 ? 12.974 14.222 3.421 1 97.38 119 TYR A N 1
ATOM 892 C CA . TYR A 1 119 ? 13.252 15.441 2.669 1 97.38 119 TYR A CA 1
ATOM 893 C C . TYR A 1 119 ? 12.281 16.551 3.052 1 97.38 119 TYR A C 1
ATOM 895 O O . TYR A 1 119 ? 11.083 16.307 3.213 1 97.38 119 TYR A O 1
ATOM 903 N N . SER A 1 120 ? 12.835 17.66 3.285 1 96.18 120 SER A N 1
ATOM 904 C CA . SER A 1 120 ? 12.072 18.897 3.415 1 96.18 120 SER A CA 1
ATOM 905 C C . SER A 1 120 ? 12.28 19.804 2.206 1 96.18 120 SER A C 1
ATOM 907 O O . SER A 1 120 ? 13.415 20.145 1.868 1 96.18 120 SER A O 1
ATOM 909 N N . CYS A 1 121 ? 11.161 20.215 1.633 1 97.13 121 CYS A N 1
ATOM 910 C CA . CYS A 1 121 ? 11.244 20.999 0.406 1 97.13 121 CYS A CA 1
ATOM 911 C C . CYS A 1 121 ? 10.462 22.301 0.535 1 97.13 121 CYS A C 1
ATOM 913 O O . CYS A 1 121 ? 9.423 22.342 1.197 1 97.13 121 CYS A O 1
ATOM 915 N N . LYS A 1 122 ? 11.068 23.316 -0.125 1 96.14 122 LYS A N 1
ATOM 916 C CA . LYS A 1 122 ? 10.305 24.54 -0.356 1 96.14 122 LYS A CA 1
ATOM 917 C C . LYS A 1 122 ? 9.526 24.462 -1.666 1 96.14 122 LYS A C 1
ATOM 919 O O . LYS A 1 122 ? 10.051 23.998 -2.68 1 96.14 122 LYS A O 1
ATOM 924 N N . ILE A 1 123 ? 8.267 24.801 -1.622 1 96.01 123 ILE A N 1
ATOM 925 C CA . ILE A 1 123 ? 7.414 24.895 -2.802 1 96.01 123 ILE A CA 1
ATOM 926 C C . ILE A 1 123 ? 6.77 26.278 -2.864 1 96.01 123 ILE A C 1
ATOM 928 O O . ILE A 1 123 ? 6.958 27.099 -1.962 1 96.01 123 ILE A O 1
ATOM 932 N N . LYS A 1 124 ? 6.109 26.525 -3.995 1 93.82 124 LYS A N 1
ATOM 933 C CA . LYS A 1 124 ? 5.412 27.804 -4.092 1 93.82 124 LYS A CA 1
ATOM 934 C C . LYS A 1 124 ? 4.421 27.979 -2.945 1 93.82 124 LYS A C 1
ATOM 936 O O . LYS A 1 124 ? 3.528 27.151 -2.758 1 93.82 124 LYS A O 1
ATOM 941 N N . ASP A 1 125 ? 4.599 28.942 -2.11 1 92.55 125 ASP A N 1
ATOM 942 C CA . ASP A 1 125 ? 3.734 29.369 -1.014 1 92.55 125 ASP A CA 1
ATOM 943 C C . ASP A 1 125 ? 3.634 28.288 0.06 1 92.55 125 ASP A C 1
ATOM 945 O O . ASP A 1 125 ? 2.557 28.053 0.613 1 92.55 125 ASP A O 1
ATOM 949 N N . GLY A 1 126 ? 4.77 27.519 0.214 1 95.27 126 GLY A N 1
ATOM 950 C CA . GLY A 1 126 ? 4.639 26.547 1.289 1 95.27 126 GLY A CA 1
ATOM 951 C C . GLY A 1 126 ? 5.792 25.564 1.347 1 95.27 126 GLY A C 1
ATOM 952 O O . GLY A 1 126 ? 6.907 25.88 0.926 1 95.27 126 GLY A O 1
ATOM 953 N N . TYR A 1 127 ? 5.56 24.441 2.04 1 96.67 127 TYR A N 1
ATOM 954 C CA . TYR A 1 127 ? 6.555 23.409 2.311 1 96.67 127 TYR A CA 1
ATOM 955 C C . TYR A 1 127 ? 5.986 22.02 2.048 1 96.67 127 TYR A C 1
ATOM 957 O O . TYR A 1 127 ? 4.776 21.807 2.158 1 96.67 127 TYR A O 1
ATOM 965 N N . LEU A 1 128 ? 6.876 21.17 1.637 1 97.46 128 LEU A N 1
ATOM 966 C CA . LEU A 1 128 ? 6.55 19.767 1.403 1 97.46 128 LEU A CA 1
ATOM 967 C C . LEU A 1 128 ? 7.575 18.853 2.066 1 97.46 128 LEU A C 1
ATOM 969 O O . LEU A 1 128 ? 8.782 19.052 1.911 1 97.46 128 LEU A O 1
ATOM 973 N N . SER A 1 129 ? 7.117 17.926 2.854 1 97.72 129 SER A N 1
ATOM 974 C CA . SER A 1 129 ? 7.95 16.895 3.466 1 97.72 129 SER A CA 1
ATOM 975 C C . SER A 1 129 ? 7.622 15.515 2.906 1 97.72 129 SER A C 1
ATOM 977 O O . SER A 1 129 ? 6.451 15.166 2.746 1 97.72 129 SER A O 1
ATOM 979 N N . TYR A 1 130 ? 8.553 14.782 2.535 1 97.64 130 TYR A N 1
ATOM 980 C CA . TYR A 1 130 ? 8.37 13.401 2.1 1 97.64 130 TYR A CA 1
ATOM 981 C C . TYR A 1 130 ? 9.581 12.551 2.462 1 97.64 130 TYR A C 1
ATOM 983 O O . TYR A 1 130 ? 10.56 13.057 3.017 1 97.64 130 TYR A O 1
ATOM 991 N N . ALA A 1 131 ? 9.454 11.199 2.296 1 96.02 131 ALA A N 1
ATOM 992 C CA . ALA A 1 131 ? 10.556 10.287 2.588 1 96.02 131 ALA A CA 1
ATOM 993 C C . ALA A 1 131 ? 10.661 9.196 1.526 1 96.02 131 ALA A C 1
ATOM 995 O O . ALA A 1 131 ? 9.682 8.891 0.842 1 96.02 131 ALA A O 1
ATOM 996 N N . LYS A 1 132 ? 11.761 8.747 1.268 1 93.06 132 LYS A N 1
ATOM 997 C CA . LYS A 1 132 ? 12.049 7.578 0.442 1 93.06 132 LYS A CA 1
ATOM 998 C C . LYS A 1 132 ? 12.648 6.449 1.276 1 93.06 132 LYS A C 1
ATOM 1000 O O . LYS A 1 132 ? 13.734 6.595 1.84 1 93.06 132 LYS A O 1
ATOM 1005 N N . LEU A 1 133 ? 11.95 5.361 1.327 1 92.34 133 LEU A N 1
ATOM 1006 C CA . LEU A 1 133 ? 12.435 4.199 2.064 1 92.34 133 LEU A CA 1
ATOM 1007 C C . LEU A 1 133 ? 13.472 3.433 1.249 1 92.34 133 LEU A C 1
ATOM 1009 O O . LEU A 1 133 ? 13.361 3.341 0.024 1 92.34 133 LEU A O 1
ATOM 1013 N N . ASN A 1 134 ? 14.404 2.92 2.048 1 88.99 134 ASN A N 1
ATOM 1014 C CA . ASN A 1 134 ? 15.311 1.992 1.381 1 88.99 134 ASN A CA 1
ATOM 1015 C C . ASN A 1 134 ? 14.607 0.692 1.005 1 88.99 134 ASN A C 1
ATOM 1017 O O . ASN A 1 134 ? 13.651 0.284 1.668 1 88.99 134 ASN A O 1
ATOM 1021 N N . ILE A 1 135 ? 15.026 0.104 -0.045 1 84.36 135 ILE A N 1
ATOM 1022 C CA . ILE A 1 135 ? 14.452 -1.146 -0.529 1 84.36 135 ILE A CA 1
ATOM 1023 C C . ILE A 1 135 ? 14.473 -2.19 0.585 1 84.36 135 ILE A C 1
ATOM 1025 O O . ILE A 1 135 ? 15.507 -2.406 1.223 1 84.36 135 ILE A O 1
ATOM 1029 N N . GLY A 1 136 ? 13.328 -2.705 0.875 1 78.9 136 GLY A N 1
ATOM 1030 C CA . GLY A 1 136 ? 13.245 -3.779 1.851 1 78.9 136 GLY A CA 1
ATOM 1031 C C . GLY A 1 136 ? 13.308 -3.288 3.286 1 78.9 136 GLY A C 1
ATOM 1032 O O . GLY A 1 136 ? 13.393 -4.09 4.218 1 78.9 136 GLY A O 1
ATOM 1033 N N . ALA A 1 137 ? 13.29 -2.009 3.481 1 80.98 137 ALA A N 1
ATOM 1034 C CA . ALA A 1 137 ? 13.422 -1.452 4.825 1 80.98 137 ALA A CA 1
ATOM 1035 C C . ALA A 1 137 ? 12.158 -1.694 5.645 1 80.98 137 ALA A C 1
ATOM 1037 O O . ALA A 1 137 ? 11.047 -1.653 5.112 1 80.98 137 ALA A O 1
ATOM 1038 N N . GLU A 1 138 ? 12.381 -1.804 6.846 1 76.01 138 GLU A N 1
ATOM 1039 C CA . GLU A 1 138 ? 11.286 -1.966 7.797 1 76.01 138 GLU A CA 1
ATOM 1040 C C . GLU A 1 138 ? 10.96 -0.648 8.494 1 76.01 138 GLU A C 1
ATOM 1042 O O . GLU A 1 138 ? 11.72 0.318 8.394 1 76.01 138 GLU A O 1
ATOM 1047 N N . GLY A 1 139 ? 9.815 -0.689 9.173 1 78.82 139 GLY A N 1
ATOM 1048 C CA . GLY A 1 139 ? 9.465 0.438 10.022 1 78.82 139 GLY A CA 1
ATOM 1049 C C . GLY A 1 139 ? 8.877 1.606 9.252 1 78.82 139 GLY A C 1
ATOM 1050 O O . GLY A 1 139 ? 9.106 2.765 9.602 1 78.82 139 GLY A O 1
ATOM 1051 N N . ALA A 1 140 ? 8.21 1.319 8.13 1 86.73 140 ALA A N 1
ATOM 1052 C CA . ALA A 1 140 ? 7.627 2.352 7.278 1 86.73 140 ALA A CA 1
ATOM 1053 C C . ALA A 1 140 ? 6.69 3.256 8.074 1 86.73 140 ALA A C 1
ATOM 1055 O O . ALA A 1 140 ? 6.62 4.462 7.826 1 86.73 140 ALA A O 1
ATOM 1056 N N . GLY A 1 141 ? 5.99 2.715 9.07 1 87.37 141 GLY A N 1
ATOM 1057 C CA . GLY A 1 141 ? 5.116 3.522 9.907 1 87.37 141 GLY A CA 1
ATOM 1058 C C . GLY A 1 141 ? 5.857 4.592 10.685 1 87.37 141 GLY A C 1
ATOM 1059 O O . GLY A 1 141 ? 5.367 5.715 10.828 1 87.37 141 GLY A O 1
ATOM 1060 N N . LYS A 1 142 ? 6.991 4.307 11.201 1 86.67 142 LYS A N 1
ATOM 1061 C CA . LYS A 1 142 ? 7.799 5.259 11.958 1 86.67 142 LYS A CA 1
ATOM 1062 C C . LYS A 1 142 ? 8.339 6.363 11.054 1 86.67 142 LYS A C 1
ATOM 1064 O O . LYS A 1 142 ? 8.467 7.513 11.479 1 86.67 142 LYS A O 1
ATOM 1069 N N . VAL A 1 143 ? 8.733 5.988 9.842 1 91.67 143 VAL A N 1
ATOM 1070 C CA . VAL A 1 143 ? 9.19 6.987 8.882 1 91.67 143 VAL A CA 1
ATOM 1071 C C . VAL A 1 143 ? 8.065 7.978 8.592 1 91.67 143 VAL A C 1
ATOM 1073 O O . VAL A 1 143 ? 8.295 9.189 8.539 1 91.67 143 VAL A O 1
ATOM 1076 N N . VAL A 1 144 ? 6.834 7.468 8.498 1 94.25 144 VAL A N 1
ATOM 1077 C CA . VAL A 1 144 ? 5.669 8.317 8.269 1 94.25 144 VAL A CA 1
ATOM 1078 C C . VAL A 1 144 ? 5.5 9.288 9.435 1 94.25 144 VAL A C 1
ATOM 1080 O O . VAL A 1 144 ? 5.252 10.478 9.229 1 94.25 144 VAL A O 1
ATOM 1083 N N . THR A 1 145 ? 5.673 8.831 10.61 1 91.73 145 THR A N 1
ATOM 1084 C CA . THR A 1 145 ? 5.571 9.671 11.799 1 91.73 145 THR A CA 1
ATOM 1085 C C . THR A 1 145 ? 6.59 10.806 11.748 1 91.73 145 THR A C 1
ATOM 1087 O O . THR A 1 145 ? 6.272 11.948 12.084 1 91.73 145 THR A O 1
ATOM 1090 N N . GLU A 1 146 ? 7.765 10.465 11.318 1 92.53 146 GLU A N 1
ATOM 1091 C CA . GLU A 1 146 ? 8.813 11.478 11.238 1 92.53 146 GLU A CA 1
ATOM 1092 C C . GLU A 1 146 ? 8.501 12.51 10.157 1 92.53 146 GLU A C 1
ATOM 1094 O O . GLU A 1 146 ? 8.756 13.702 10.338 1 92.53 146 GLU A O 1
ATOM 1099 N N . VAL A 1 147 ? 8.021 12.098 8.972 1 95.88 147 VAL A N 1
ATOM 1100 C CA . VAL A 1 147 ? 7.619 13.003 7.901 1 95.88 147 VAL A CA 1
ATOM 1101 C C . VAL A 1 147 ? 6.575 13.989 8.422 1 95.88 147 VAL A C 1
ATOM 1103 O O . VAL A 1 147 ? 6.67 15.193 8.172 1 95.88 147 VAL A O 1
ATOM 1106 N N . ARG A 1 148 ? 5.595 13.528 9.225 1 95.19 148 ARG A N 1
ATOM 1107 C CA . ARG A 1 148 ? 4.541 14.371 9.78 1 95.19 148 ARG A CA 1
ATOM 1108 C C . ARG A 1 148 ? 5.106 15.359 10.795 1 95.19 148 ARG A C 1
ATOM 1110 O O . ARG A 1 148 ? 4.741 16.536 10.793 1 95.19 148 ARG A O 1
ATOM 1117 N N . LYS A 1 149 ? 6.002 14.886 11.607 1 92.24 149 LYS A N 1
ATOM 1118 C CA . LYS A 1 149 ? 6.629 15.753 12.6 1 92.24 149 LYS A CA 1
ATOM 1119 C C . LYS A 1 149 ? 7.341 16.927 11.933 1 92.24 149 LYS A C 1
ATOM 1121 O O . LYS A 1 149 ? 7.235 18.066 12.391 1 92.24 149 LYS A O 1
ATOM 1126 N N . ASN A 1 150 ? 8.033 16.63 10.893 1 91.68 150 ASN A N 1
ATOM 1127 C CA . ASN A 1 150 ? 8.72 17.675 10.143 1 91.68 150 ASN A CA 1
ATOM 1128 C C . ASN A 1 150 ? 7.75 18.75 9.662 1 91.68 150 ASN A C 1
ATOM 1130 O O . ASN A 1 150 ? 8.075 19.939 9.678 1 91.68 150 ASN A O 1
ATOM 1134 N N . SER A 1 151 ? 6.624 18.403 9.234 1 93.02 151 SER A N 1
ATOM 1135 C CA . SER A 1 151 ? 5.626 19.327 8.705 1 93.02 151 SER A CA 1
ATOM 1136 C C . SER A 1 151 ? 4.952 20.113 9.825 1 93.02 151 SER A C 1
ATOM 1138 O O . SER A 1 151 ? 4.547 21.261 9.628 1 93.02 151 SER A O 1
ATOM 1140 N N . LEU A 1 152 ? 4.815 19.545 10.979 1 91.2 152 LEU A N 1
ATOM 1141 C CA . LEU A 1 152 ? 4.159 20.187 12.114 1 91.2 152 LEU A CA 1
ATOM 1142 C C . LEU A 1 152 ? 5.046 21.274 12.711 1 91.2 152 LEU A C 1
ATOM 1144 O O . LEU A 1 152 ? 4.56 22.157 13.422 1 91.2 152 LEU A O 1
ATOM 1148 N N . GLU A 1 153 ? 6.318 21.199 12.349 1 86.6 153 GLU A N 1
ATOM 1149 C CA . GLU A 1 153 ? 7.265 22.181 12.869 1 86.6 153 GLU A CA 1
ATOM 1150 C C . GLU A 1 153 ? 7.179 23.494 12.096 1 86.6 153 GLU A C 1
ATOM 1152 O O . GLU A 1 153 ? 7.685 24.522 12.55 1 86.6 153 GLU A O 1
ATOM 1157 N N . ASN A 1 154 ? 6.51 23.436 10.918 1 84.18 154 ASN A N 1
ATOM 1158 C CA . ASN A 1 154 ? 6.359 24.651 10.123 1 84.18 154 ASN A CA 1
ATOM 1159 C C . ASN A 1 154 ? 5.369 25.62 10.763 1 84.18 154 ASN A C 1
ATOM 1161 O O . ASN A 1 154 ? 4.215 25.263 11.009 1 84.18 154 ASN A O 1
ATOM 1165 N N . GLN A 1 155 ? 5.791 26.787 11.082 1 79.46 155 GLN A N 1
ATOM 1166 C CA . GLN A 1 155 ? 4.969 27.787 11.756 1 79.46 155 GLN A CA 1
ATOM 1167 C C . GLN A 1 155 ? 4.154 28.598 10.752 1 79.46 155 GLN A C 1
ATOM 1169 O O . GLN A 1 155 ? 4.547 28.733 9.592 1 79.46 155 GLN A O 1
ATOM 1174 N N . GLY A 1 156 ? 2.995 29.039 11.096 1 86.04 156 GLY A N 1
ATOM 1175 C CA . GLY A 1 156 ? 2.21 29.987 10.322 1 86.04 156 GLY A CA 1
ATOM 1176 C C . GLY A 1 156 ? 1.232 29.318 9.374 1 86.04 156 GLY A C 1
ATOM 1177 O O . GLY A 1 156 ? 0.589 29.987 8.563 1 86.04 156 GLY A O 1
ATOM 1178 N N . PHE A 1 157 ? 1.198 27.977 9.486 1 91.38 157 PHE A N 1
ATOM 1179 C CA . PHE A 1 157 ? 0.256 27.279 8.619 1 91.38 157 PHE A CA 1
ATOM 1180 C C . PHE A 1 157 ? -0.995 26.877 9.392 1 91.38 157 PHE A C 1
ATOM 1182 O O . PHE A 1 157 ? -0.906 26.429 10.537 1 91.38 157 PHE A O 1
ATOM 1189 N N . GLU A 1 158 ? -2.143 27.079 8.742 1 90.89 158 GLU A N 1
ATOM 1190 C CA . GLU A 1 158 ? -3.421 26.76 9.371 1 90.89 158 GLU A CA 1
ATOM 1191 C C . GLU A 1 158 ? -3.761 25.281 9.21 1 90.89 158 GLU A C 1
ATOM 1193 O O . GLU A 1 158 ? -4.464 24.706 10.044 1 90.89 158 GLU A O 1
ATOM 1198 N N . ASN A 1 159 ? -3.281 24.697 8.149 1 94.45 159 ASN A N 1
ATOM 1199 C CA . ASN A 1 159 ? -3.625 23.315 7.83 1 94.45 159 ASN A CA 1
ATOM 1200 C C . ASN A 1 159 ? -2.398 22.518 7.396 1 94.45 159 ASN A C 1
ATOM 1202 O O . ASN A 1 159 ? -1.447 23.081 6.852 1 94.45 159 ASN A O 1
ATOM 1206 N N . LEU A 1 160 ? -2.406 21.282 7.701 1 96.81 160 LEU A N 1
ATOM 1207 C CA . LEU A 1 160 ? -1.479 20.291 7.166 1 96.81 160 LEU A CA 1
ATOM 1208 C C . LEU A 1 160 ? -2.217 19.253 6.327 1 96.81 160 LEU A C 1
ATOM 1210 O O . LEU A 1 160 ? -3.164 18.624 6.802 1 96.81 160 LEU A O 1
ATOM 1214 N N . LEU A 1 161 ? -1.839 19.175 5.096 1 97.85 161 LEU A N 1
ATOM 1215 C CA . LEU A 1 161 ? -2.409 18.163 4.213 1 97.85 161 LEU A CA 1
ATOM 1216 C C . LEU A 1 161 ? -1.477 16.963 4.088 1 97.85 161 LEU A C 1
ATOM 1218 O O . LEU A 1 161 ? -0.312 17.112 3.711 1 97.85 161 LEU A O 1
ATOM 1222 N N . ILE A 1 162 ? -1.976 15.788 4.4 1 98.25 162 ILE A N 1
ATOM 1223 C CA . ILE A 1 162 ? -1.19 14.56 4.427 1 98.25 162 ILE A CA 1
ATOM 1224 C C . ILE A 1 162 ? -1.667 13.617 3.324 1 98.25 162 ILE A C 1
ATOM 1226 O O . ILE A 1 162 ? -2.847 13.263 3.269 1 98.25 162 ILE A O 1
ATOM 1230 N N . ASP A 1 163 ? -0.797 13.284 2.387 1 98.26 163 ASP A N 1
ATOM 1231 C CA . ASP A 1 163 ? -1.04 12.209 1.429 1 98.26 163 ASP A CA 1
ATOM 1232 C C . ASP A 1 163 ? -0.668 10.852 2.021 1 98.26 163 ASP A C 1
ATOM 1234 O O . ASP A 1 163 ? 0.508 10.483 2.049 1 98.26 163 ASP A O 1
ATOM 1238 N N . GLY A 1 164 ? -1.653 10.125 2.419 1 97.19 164 GLY A N 1
ATOM 1239 C CA . GLY A 1 164 ? -1.427 8.872 3.122 1 97.19 164 GLY A CA 1
ATOM 1240 C C . GLY A 1 164 ? -1.13 7.711 2.191 1 97.19 164 GLY A C 1
ATOM 1241 O O . GLY A 1 164 ? -1.232 7.846 0.97 1 97.19 164 GLY A O 1
ATOM 1242 N N . SER A 1 165 ? -0.786 6.578 2.739 1 92.42 165 SER A N 1
ATOM 1243 C CA . SER A 1 165 ? -0.528 5.351 1.992 1 92.42 165 SER A CA 1
ATOM 1244 C C . SER A 1 165 ? -1.819 4.585 1.725 1 92.42 165 SER A C 1
ATOM 1246 O O . SER A 1 165 ? -2.797 4.73 2.461 1 92.42 165 SER A O 1
ATOM 1248 N N . PRO A 1 166 ? -1.817 3.847 0.653 1 93.19 166 PRO A N 1
ATOM 1249 C CA . PRO A 1 166 ? -2.973 2.975 0.428 1 93.19 166 PRO A CA 1
ATOM 1250 C C . PRO A 1 166 ? -2.985 1.762 1.354 1 93.19 166 PRO A C 1
ATOM 1252 O O . PRO A 1 166 ? -1.944 1.388 1.903 1 93.19 166 PRO A O 1
ATOM 1255 N N . GLY A 1 167 ? -4.231 1.23 1.555 1 91.99 167 GLY A N 1
ATOM 1256 C CA . GLY A 1 167 ? -4.366 0.013 2.339 1 91.99 167 GLY A CA 1
ATOM 1257 C C . GLY A 1 167 ? -4.891 0.261 3.74 1 91.99 167 GLY A C 1
ATOM 1258 O O . GLY A 1 167 ? -5.645 1.21 3.968 1 91.99 167 GLY A O 1
ATOM 1259 N N . ILE A 1 168 ? -4.589 -0.686 4.638 1 91.35 168 ILE A N 1
ATOM 1260 C CA . ILE A 1 168 ? -5.109 -0.625 6 1 91.35 168 ILE A CA 1
ATOM 1261 C C . ILE A 1 168 ? -4 -0.969 6.992 1 91.35 168 ILE A C 1
ATOM 1263 O O . ILE A 1 168 ? -4.272 -1.281 8.153 1 91.35 168 ILE A O 1
ATOM 1267 N N . GLY A 1 169 ? -2.757 -0.922 6.589 1 87.31 169 GLY A N 1
ATOM 1268 C CA . GLY A 1 169 ? -1.643 -1.383 7.403 1 87.31 169 GLY A CA 1
ATOM 1269 C C . GLY A 1 169 ? -1.068 -0.3 8.296 1 87.31 169 GLY A C 1
ATOM 1270 O O . GLY A 1 169 ? -1.68 0.755 8.474 1 87.31 169 GLY A O 1
ATOM 1271 N N . CYS A 1 170 ? 0.026 -0.507 8.867 1 84.4 170 CYS A N 1
ATOM 1272 C CA . CYS A 1 170 ? 0.671 0.355 9.852 1 84.4 170 CYS A CA 1
ATOM 1273 C C . CYS A 1 170 ? 0.984 1.723 9.258 1 84.4 170 CYS A C 1
ATOM 1275 O O . CYS A 1 170 ? 0.943 2.734 9.961 1 84.4 170 CYS A O 1
ATOM 1277 N N . VAL A 1 171 ? 1.318 1.716 7.966 1 89.6 171 VAL A N 1
ATOM 1278 C CA . VAL A 1 171 ? 1.662 2.974 7.312 1 89.6 171 VAL A CA 1
ATOM 1279 C C . VAL A 1 171 ? 0.433 3.879 7.252 1 89.6 171 VAL A C 1
ATOM 1281 O O . VAL A 1 171 ? 0.535 5.09 7.462 1 89.6 171 VAL A O 1
ATOM 1284 N N . VAL A 1 172 ? -0.702 3.331 7.021 1 93.6 172 VAL A N 1
ATOM 1285 C CA . VAL A 1 172 ? -1.946 4.092 6.969 1 93.6 172 VAL A CA 1
ATOM 1286 C C . VAL A 1 172 ? -2.301 4.598 8.366 1 93.6 172 VAL A C 1
ATOM 1288 O O . VAL A 1 172 ? -2.667 5.763 8.536 1 93.6 172 VAL A O 1
ATOM 1291 N N . ILE A 1 173 ? -2.139 3.766 9.321 1 92.17 173 ILE A N 1
ATOM 1292 C CA . ILE A 1 173 ? -2.413 4.143 10.703 1 92.17 173 ILE A CA 1
ATOM 1293 C C . ILE A 1 173 ? -1.513 5.309 11.107 1 92.17 173 ILE A C 1
ATOM 1295 O O . ILE A 1 173 ? -1.978 6.279 11.712 1 92.17 173 ILE A O 1
ATOM 1299 N N . ALA A 1 174 ? -0.191 5.171 10.803 1 91.77 174 ALA A N 1
ATOM 1300 C CA . ALA A 1 174 ? 0.755 6.238 11.12 1 91.77 174 ALA A CA 1
ATOM 1301 C C . ALA A 1 174 ? 0.341 7.551 10.461 1 91.77 174 ALA A C 1
ATOM 1303 O O . ALA A 1 174 ? 0.548 8.628 11.025 1 91.77 174 ALA A O 1
ATOM 1304 N N . SER A 1 175 ? -0.276 7.527 9.269 1 95.7 175 SER A N 1
ATOM 1305 C CA . SER A 1 175 ? -0.741 8.718 8.566 1 95.7 175 SER A CA 1
ATOM 1306 C C . SER A 1 175 ? -1.985 9.301 9.229 1 95.7 175 SER A C 1
ATOM 1308 O O . SER A 1 175 ? -2.192 10.516 9.213 1 95.7 175 SER A O 1
ATOM 1310 N N . LEU A 1 176 ? -2.797 8.464 9.859 1 95.09 176 LEU A N 1
ATOM 1311 C CA . LEU A 1 176 ? -4.087 8.831 10.434 1 95.09 176 LEU A CA 1
ATOM 1312 C C . LEU A 1 176 ? -3.912 9.417 11.831 1 95.09 176 LEU A C 1
ATOM 1314 O O . LEU A 1 176 ? -4.697 10.269 12.254 1 95.09 176 LEU A O 1
ATOM 1318 N N . THR A 1 177 ? -2.938 8.967 12.506 1 89.88 177 THR A N 1
ATOM 1319 C CA . THR A 1 177 ? -2.77 9.305 13.915 1 89.88 177 THR A CA 1
ATOM 1320 C C . THR A 1 177 ? -2.657 10.815 14.099 1 89.88 177 THR A C 1
ATOM 1322 O O . THR A 1 177 ? -1.794 11.456 13.496 1 89.88 177 THR A O 1
ATOM 1325 N N . GLY A 1 178 ? -3.565 11.392 14.902 1 91.23 178 GLY A N 1
ATOM 1326 C CA . GLY A 1 178 ? -3.509 12.806 15.237 1 91.23 178 GLY A CA 1
ATOM 1327 C C . GLY A 1 178 ? -4.226 13.687 14.231 1 91.23 178 GLY A C 1
ATOM 1328 O O . GLY A 1 178 ? -4.263 14.909 14.383 1 91.23 178 GLY A O 1
ATOM 1329 N N . CYS A 1 179 ? -4.866 13.123 13.217 1 96.05 179 CYS A N 1
ATOM 1330 C CA . CYS A 1 179 ? -5.545 13.917 12.199 1 96.05 179 CYS A CA 1
ATOM 1331 C C . CYS A 1 179 ? -6.94 14.319 12.661 1 96.05 179 CYS A C 1
ATOM 1333 O O . CYS A 1 179 ? -7.573 13.601 13.438 1 96.05 179 CYS A O 1
ATOM 1335 N N . ASP A 1 180 ? -7.337 15.469 12.226 1 96.58 180 ASP A N 1
ATOM 1336 C CA . ASP A 1 180 ? -8.681 15.957 12.52 1 96.58 180 ASP A CA 1
ATOM 1337 C C . ASP A 1 180 ? -9.702 15.379 11.543 1 96.58 180 ASP A C 1
ATOM 1339 O O . ASP A 1 180 ? -10.821 15.041 11.935 1 96.58 180 ASP A O 1
ATOM 1343 N N . TYR A 1 181 ? -9.325 15.261 10.277 1 97.49 181 TYR A N 1
ATOM 1344 C CA . TYR A 1 181 ? -10.219 14.805 9.218 1 97.49 181 TYR A CA 1
ATOM 1345 C C . TYR A 1 181 ? -9.514 13.818 8.296 1 97.49 181 TYR A C 1
ATOM 1347 O O . TYR A 1 181 ? -8.319 13.957 8.026 1 97.49 181 TYR A O 1
ATOM 1355 N N . ALA A 1 182 ? -10.283 12.847 7.883 1 97.96 182 ALA A N 1
ATOM 1356 C CA . ALA A 1 182 ? -9.82 11.932 6.843 1 97.96 182 ALA A CA 1
ATOM 1357 C C . ALA A 1 182 ? -10.722 11.996 5.614 1 97.96 182 ALA A C 1
ATOM 1359 O O . ALA A 1 182 ? -11.948 12.044 5.738 1 97.96 182 ALA A O 1
ATOM 1360 N N . VAL A 1 183 ? -10.109 12.114 4.476 1 98.58 183 VAL A N 1
ATOM 1361 C CA . VAL A 1 183 ? -10.812 11.987 3.204 1 98.58 183 VAL A CA 1
ATOM 1362 C C . VAL A 1 183 ? -10.431 10.669 2.532 1 98.58 183 VAL A C 1
ATOM 1364 O O . VAL A 1 183 ? -9.268 10.457 2.182 1 98.58 183 VAL A O 1
ATOM 1367 N N . VAL A 1 184 ? -11.414 9.805 2.367 1 98.66 184 VAL A N 1
ATOM 1368 C CA . VAL A 1 184 ? -11.18 8.482 1.798 1 98.66 184 VAL A CA 1
ATOM 1369 C C . VAL A 1 184 ? -11.605 8.467 0.331 1 98.66 184 VAL A C 1
ATOM 1371 O O . VAL A 1 184 ? -12.767 8.73 0.013 1 98.66 184 VAL A O 1
ATOM 1374 N N . VAL A 1 185 ? -10.64 8.14 -0.544 1 98.66 185 VAL A N 1
ATOM 1375 C CA . VAL A 1 185 ? -10.904 8.112 -1.979 1 98.66 185 VAL A CA 1
ATOM 1376 C C . VAL A 1 185 ? -11.172 6.677 -2.427 1 98.66 185 VAL A C 1
ATOM 1378 O O . VAL A 1 185 ? -10.448 5.755 -2.045 1 98.66 185 VAL A O 1
ATOM 1381 N N . THR A 1 186 ? -12.246 6.481 -3.237 1 98.08 186 THR A N 1
ATOM 1382 C CA . THR A 1 186 ? -12.593 5.16 -3.751 1 98.08 186 THR A CA 1
ATOM 1383 C C . THR A 1 186 ? -13.053 5.249 -5.203 1 98.08 186 THR A C 1
ATOM 1385 O O . THR A 1 186 ? -13.164 6.344 -5.759 1 98.08 186 THR A O 1
ATOM 1388 N N . GLU A 1 187 ? -13.15 4.069 -5.833 1 96.2 187 GLU A N 1
ATOM 1389 C CA . GLU A 1 187 ? -13.683 3.925 -7.184 1 96.2 187 GLU A CA 1
ATOM 1390 C C . GLU A 1 187 ? -14.868 2.965 -7.211 1 96.2 187 GLU A C 1
ATOM 1392 O O . GLU A 1 187 ? -15.013 2.124 -6.321 1 96.2 187 GLU A O 1
ATOM 1397 N N . PRO A 1 188 ? -15.724 3.114 -8.211 1 96.42 188 PRO A N 1
ATOM 1398 C CA . PRO A 1 188 ? -16.962 2.33 -8.239 1 96.42 188 PRO A CA 1
ATOM 1399 C C . PRO A 1 188 ? -16.75 0.911 -8.76 1 96.42 188 PRO A C 1
ATOM 1401 O O . PRO A 1 188 ? -17.281 0.55 -9.814 1 96.42 188 PRO A O 1
ATOM 1404 N N . THR A 1 189 ? -16.068 0.09 -8.072 1 93.6 189 THR A N 1
ATOM 1405 C CA . THR A 1 189 ? -15.858 -1.33 -8.331 1 93.6 189 THR A CA 1
ATOM 1406 C C . THR A 1 189 ? -16.195 -2.16 -7.096 1 93.6 189 THR A C 1
ATOM 1408 O O . THR A 1 189 ? -16.341 -1.619 -5.998 1 93.6 189 THR A O 1
ATOM 1411 N N . THR A 1 190 ? -16.347 -3.426 -7.246 1 93.21 190 THR A N 1
ATOM 1412 C CA . THR A 1 190 ? -16.605 -4.323 -6.125 1 93.21 190 THR A CA 1
ATOM 1413 C C . THR A 1 190 ? -15.456 -4.28 -5.122 1 93.21 190 THR A C 1
ATOM 1415 O O . THR A 1 190 ? -15.683 -4.193 -3.913 1 93.21 190 THR A O 1
ATOM 1418 N N . SER A 1 191 ? -14.244 -4.343 -5.657 1 93.1 191 SER A N 1
ATOM 1419 C CA . SER A 1 191 ? -13.084 -4.232 -4.779 1 93.1 191 SER A CA 1
ATOM 1420 C C . SER A 1 191 ? -13.036 -2.869 -4.096 1 93.1 191 SER A C 1
ATOM 1422 O O . SER A 1 191 ? -12.618 -2.761 -2.941 1 93.1 191 SER A O 1
ATOM 1424 N N . GLY A 1 192 ? -13.481 -1.809 -4.857 1 94.52 192 GLY A N 1
ATOM 1425 C CA . GLY A 1 192 ? -13.511 -0.466 -4.3 1 94.52 192 GLY A CA 1
ATOM 1426 C C . GLY A 1 192 ? -14.391 -0.35 -3.07 1 94.52 192 GLY A C 1
ATOM 1427 O O . GLY A 1 192 ? -14.008 0.282 -2.083 1 94.52 192 GLY A O 1
ATOM 1428 N N . LEU A 1 193 ? -15.556 -0.995 -3.142 1 96.55 193 LEU A N 1
ATOM 1429 C CA . LEU A 1 193 ? -16.474 -0.977 -2.009 1 96.55 193 LEU A CA 1
ATOM 1430 C C . LEU A 1 193 ? -15.904 -1.767 -0.835 1 96.55 193 LEU A C 1
ATOM 1432 O O . LEU A 1 193 ? -15.944 -1.306 0.307 1 96.55 193 LEU A O 1
ATOM 1436 N N . ASP A 1 194 ? -15.405 -2.882 -1.123 1 94.72 194 ASP A N 1
ATOM 1437 C CA . ASP A 1 194 ? -14.831 -3.734 -0.086 1 94.72 194 ASP A CA 1
ATOM 1438 C C . ASP A 1 194 ? -13.666 -3.037 0.614 1 94.72 194 ASP A C 1
ATOM 1440 O O . ASP A 1 194 ? -13.608 -2.999 1.845 1 94.72 194 ASP A O 1
ATOM 1444 N N . ASP A 1 195 ? -12.743 -2.527 -0.123 1 95.49 195 ASP A N 1
ATOM 1445 C CA . ASP A 1 195 ? -11.58 -1.837 0.426 1 95.49 195 ASP A CA 1
ATOM 1446 C C . ASP A 1 195 ? -11.994 -0.572 1.176 1 95.49 195 ASP A C 1
ATOM 1448 O O . ASP A 1 195 ? -11.424 -0.248 2.219 1 95.49 195 ASP A O 1
ATOM 1452 N N . LEU A 1 196 ? -12.998 0.173 0.648 1 97.51 196 LEU A N 1
ATOM 1453 C CA . LEU A 1 196 ? -13.531 1.366 1.297 1 97.51 196 LEU A CA 1
ATOM 1454 C C . LEU A 1 196 ? -14.08 1.032 2.68 1 97.51 196 LEU A C 1
ATOM 1456 O O . LEU A 1 196 ? -13.786 1.73 3.654 1 97.51 196 LEU A O 1
ATOM 1460 N N . SER A 1 197 ? -14.84 -0.02 2.721 1 97.22 197 SER A N 1
ATOM 1461 C CA . SER A 1 197 ? -15.456 -0.397 3.989 1 97.22 197 SER A CA 1
ATOM 1462 C C . SER A 1 197 ? -14.401 -0.677 5.054 1 97.22 197 SER A C 1
ATOM 1464 O O . SER A 1 197 ? -14.548 -0.262 6.206 1 97.22 197 SER A O 1
ATOM 1466 N N . ARG A 1 198 ? -13.346 -1.251 4.696 1 95.17 198 ARG A N 1
ATOM 1467 C CA . ARG A 1 198 ? -12.288 -1.583 5.644 1 95.17 198 ARG A CA 1
ATOM 1468 C C . ARG A 1 198 ? -11.556 -0.329 6.109 1 95.17 198 ARG A C 1
ATOM 1470 O O . ARG A 1 198 ? -11.241 -0.19 7.293 1 95.17 198 ARG A O 1
ATOM 1477 N N . VAL A 1 199 ? -11.282 0.537 5.216 1 96.44 199 VAL A N 1
ATOM 1478 C CA . VAL A 1 199 ? -10.573 1.763 5.566 1 96.44 199 VAL A CA 1
ATOM 1479 C C . VAL A 1 199 ? -11.458 2.637 6.451 1 96.44 199 VAL A C 1
ATOM 1481 O O . VAL A 1 199 ? -10.976 3.263 7.399 1 96.44 199 VAL A O 1
ATOM 1484 N N . LEU A 1 200 ? -12.78 2.726 6.142 1 97.58 200 LEU A N 1
ATOM 1485 C CA . LEU A 1 200 ? -13.702 3.516 6.95 1 97.58 200 LEU A CA 1
ATOM 1486 C C . LEU A 1 200 ? -13.833 2.933 8.353 1 97.58 200 LEU A C 1
ATOM 1488 O O . LEU A 1 200 ? -13.956 3.676 9.329 1 97.58 200 LEU A O 1
ATOM 1492 N N . GLU A 1 201 ? -13.796 1.638 8.406 1 95.21 201 GLU A N 1
ATOM 1493 C CA . GLU A 1 201 ? -13.78 1.002 9.72 1 95.21 201 GLU A CA 1
ATOM 1494 C C . GLU A 1 201 ? -12.541 1.405 10.514 1 95.21 201 GLU A C 1
ATOM 1496 O O . GLU A 1 201 ? -12.617 1.623 11.725 1 95.21 201 GLU A O 1
ATOM 1501 N N . LEU A 1 202 ? -11.477 1.471 9.862 1 93.71 202 LEU A N 1
ATOM 1502 C CA . LEU A 1 202 ? -10.233 1.895 10.494 1 93.71 202 LEU A CA 1
ATOM 1503 C C . LEU A 1 202 ? -10.345 3.327 11.007 1 93.71 202 LEU A C 1
ATOM 1505 O O . LEU A 1 202 ? -9.949 3.618 12.138 1 93.71 202 LEU A O 1
ATOM 1509 N N . THR A 1 203 ? -10.861 4.257 10.231 1 96.45 203 THR A N 1
ATOM 1510 C CA . THR A 1 203 ? -11.016 5.641 10.666 1 96.45 203 THR A CA 1
ATOM 1511 C C . THR A 1 203 ? -11.976 5.732 11.849 1 96.45 203 THR A C 1
ATOM 1513 O O . THR A 1 203 ? -11.79 6.558 12.744 1 96.45 203 THR A O 1
ATOM 1516 N N . GLN A 1 204 ? -13.024 4.882 11.789 1 93.85 204 GLN A N 1
ATOM 1517 C CA . GLN A 1 204 ? -13.949 4.828 12.916 1 93.85 204 GLN A CA 1
ATOM 1518 C C . GLN A 1 204 ? -13.246 4.339 14.18 1 93.85 204 GLN A C 1
ATOM 1520 O O . GLN A 1 204 ? -13.459 4.884 15.265 1 93.85 204 GLN A O 1
ATOM 1525 N N . PHE A 1 205 ? -12.454 3.342 14.016 1 88.55 205 PHE A N 1
ATOM 1526 C CA . PHE A 1 205 ? -11.697 2.789 15.133 1 88.55 205 PHE A CA 1
ATOM 1527 C C . PHE A 1 205 ? -10.844 3.864 15.795 1 88.55 205 PHE A C 1
ATOM 1529 O O . PHE A 1 205 ? -10.716 3.896 17.021 1 88.55 205 PHE A O 1
ATOM 1536 N N . PHE A 1 206 ? -10.302 4.811 15.055 1 90.86 206 PHE A N 1
ATOM 1537 C CA . PHE A 1 206 ? -9.427 5.854 15.577 1 90.86 206 PHE A CA 1
ATOM 1538 C C . PHE A 1 206 ? -10.21 7.136 15.838 1 90.86 206 PHE A C 1
ATOM 1540 O O . PHE A 1 206 ? -9.622 8.179 16.132 1 90.86 206 PHE A O 1
ATOM 1547 N N . ASP A 1 207 ? -11.502 7.106 15.667 1 94.3 207 ASP A N 1
ATOM 1548 C CA . ASP A 1 207 ? -12.412 8.213 15.943 1 94.3 207 ASP A CA 1
ATOM 1549 C C . ASP A 1 207 ? -12.029 9.453 15.137 1 94.3 207 ASP A C 1
ATOM 1551 O O . ASP A 1 207 ? -11.914 10.548 15.69 1 94.3 207 ASP A O 1
ATOM 1555 N N . ILE A 1 208 ? -11.784 9.259 13.94 1 96.24 208 ILE A N 1
ATOM 1556 C CA . ILE A 1 208 ? -11.46 10.354 13.032 1 96.24 208 ILE A CA 1
ATOM 1557 C C . ILE A 1 208 ? -12.656 10.647 12.129 1 96.24 208 ILE A C 1
ATOM 1559 O O . ILE A 1 208 ? -13.218 9.735 11.518 1 96.24 208 ILE A O 1
ATOM 1563 N N . GLN A 1 209 ? -13.082 11.92 12.114 1 96.57 209 GLN A N 1
ATOM 1564 C CA . GLN A 1 209 ? -14.142 12.31 11.189 1 96.57 209 GLN A CA 1
ATOM 1565 C C . GLN A 1 209 ? -13.714 12.092 9.741 1 96.57 209 GLN A C 1
ATOM 1567 O O . GLN A 1 209 ? -12.71 12.649 9.294 1 96.57 209 GLN A O 1
ATOM 1572 N N . SER A 1 210 ? -14.505 11.273 9.02 1 97.25 210 SER A N 1
ATOM 1573 C CA . SER A 1 210 ? -14.066 10.896 7.681 1 97.25 210 SER A CA 1
ATOM 1574 C C . SER A 1 210 ? -15.123 11.236 6.636 1 97.25 210 SER A C 1
ATOM 1576 O O . SER A 1 210 ? -16.32 11.225 6.931 1 97.25 210 SER A O 1
ATOM 1578 N N . TYR A 1 211 ? -14.657 11.59 5.49 1 98.16 211 TYR A N 1
ATOM 1579 C CA . TYR A 1 211 ? -15.449 11.885 4.301 1 98.16 211 TYR A CA 1
ATOM 1580 C C . TYR A 1 211 ? -15.017 11.012 3.129 1 98.16 211 TYR A C 1
ATOM 1582 O O . TYR A 1 211 ? -13.894 10.502 3.106 1 98.16 211 TYR A O 1
ATOM 1590 N N . VAL A 1 212 ? -15.962 10.86 2.197 1 98.57 212 VAL A N 1
ATOM 1591 C CA . VAL A 1 212 ? -15.668 9.966 1.082 1 98.57 212 VAL A CA 1
ATOM 1592 C C . VAL A 1 212 ? -15.729 10.741 -0.232 1 98.57 212 VAL A C 1
ATOM 1594 O O . VAL A 1 212 ? -16.622 11.567 -0.432 1 98.57 212 VAL A O 1
ATOM 1597 N N . ILE A 1 213 ? -14.785 10.508 -1.075 1 98.81 213 ILE A N 1
ATOM 1598 C CA . ILE A 1 213 ? -14.834 10.946 -2.465 1 98.81 213 ILE A CA 1
ATOM 1599 C C . ILE A 1 213 ? -14.87 9.73 -3.388 1 98.81 213 ILE A C 1
ATOM 1601 O O . ILE A 1 213 ? -14.032 8.832 -3.275 1 98.81 213 ILE A O 1
ATOM 1605 N N . ILE A 1 214 ? -15.851 9.71 -4.311 1 98.69 214 ILE A N 1
ATOM 1606 C CA . ILE A 1 214 ? -15.929 8.658 -5.319 1 98.69 214 ILE A CA 1
ATOM 1607 C C . ILE A 1 214 ? -15.294 9.142 -6.621 1 98.69 214 ILE A C 1
ATOM 1609 O O . ILE A 1 214 ? -15.866 9.979 -7.324 1 98.69 214 ILE A O 1
ATOM 1613 N N . ASN A 1 215 ? -14.109 8.567 -6.896 1 97.96 215 ASN A N 1
ATOM 1614 C CA . ASN A 1 215 ? -13.383 8.915 -8.113 1 97.96 215 ASN A CA 1
ATOM 1615 C C . ASN A 1 215 ? -13.841 8.072 -9.3 1 97.96 215 ASN A C 1
ATOM 1617 O O . ASN A 1 215 ? -14.147 6.888 -9.144 1 97.96 215 ASN A O 1
ATOM 1621 N N . LYS A 1 216 ? -13.897 8.692 -10.488 1 96.17 216 LYS A N 1
ATOM 1622 C CA . LYS A 1 216 ? -14.352 8.055 -11.719 1 96.17 216 LYS A CA 1
ATOM 1623 C C . LYS A 1 216 ? -15.732 7.428 -11.536 1 96.17 216 LYS A C 1
ATOM 1625 O O . LYS A 1 216 ? -15.948 6.272 -11.904 1 96.17 216 LYS A O 1
ATOM 1630 N N . TYR A 1 217 ? -16.621 8.162 -10.968 1 97.57 217 TYR A N 1
ATOM 1631 C CA . TYR A 1 217 ? -17.891 7.614 -10.505 1 97.57 217 TYR A CA 1
ATOM 1632 C C . TYR A 1 217 ? -18.714 7.084 -11.673 1 97.57 217 TYR A C 1
ATOM 1634 O O . TYR A 1 217 ? -19.541 6.186 -11.501 1 97.57 217 TYR A O 1
ATOM 1642 N N . ASP A 1 218 ? -18.519 7.626 -12.857 1 95.08 218 ASP A N 1
ATOM 1643 C CA . ASP A 1 218 ? -19.397 7.36 -13.993 1 95.08 218 ASP A CA 1
ATOM 1644 C C . ASP A 1 218 ? -18.901 6.164 -14.802 1 95.08 218 ASP A C 1
ATOM 1646 O O . ASP A 1 218 ? -19.481 5.823 -15.835 1 95.08 218 ASP A O 1
ATOM 1650 N N . ILE A 1 219 ? -17.877 5.495 -14.329 1 92.3 219 ILE A N 1
ATOM 1651 C CA . ILE A 1 219 ? -17.442 4.278 -15.005 1 92.3 219 ILE A CA 1
ATOM 1652 C C . ILE A 1 219 ? -18.387 3.13 -14.658 1 92.3 219 ILE A C 1
ATOM 1654 O O . ILE A 1 219 ? -18.491 2.155 -15.407 1 92.3 219 ILE A O 1
ATOM 1658 N N . ASN A 1 220 ? -19.003 3.243 -13.587 1 94.6 220 ASN A N 1
ATOM 1659 C CA . ASN A 1 220 ? -19.99 2.276 -13.119 1 94.6 220 ASN A CA 1
ATOM 1660 C C . ASN A 1 220 ? -21.005 2.92 -12.179 1 94.6 220 ASN A C 1
ATOM 1662 O O . ASN A 1 220 ? -20.837 2.886 -10.959 1 94.6 220 ASN A O 1
ATOM 1666 N N . GLU A 1 221 ? -22.06 3.296 -12.671 1 95.13 221 GLU A N 1
ATOM 1667 C CA . GLU A 1 221 ? -23.044 4.066 -11.916 1 95.13 221 GLU A CA 1
ATOM 1668 C C . GLU A 1 221 ? -23.778 3.187 -10.908 1 95.13 221 GLU A C 1
ATOM 1670 O O . GLU A 1 221 ? -24.166 3.655 -9.835 1 95.13 221 GLU A O 1
ATOM 1675 N N . GLU A 1 222 ? -23.897 2.033 -11.233 1 95.35 222 GLU A N 1
ATOM 1676 C CA . GLU A 1 222 ? -24.551 1.107 -10.314 1 95.35 222 GLU A CA 1
ATOM 1677 C C . GLU A 1 222 ? -23.719 0.903 -9.051 1 95.35 222 GLU A C 1
ATOM 1679 O O . GLU A 1 222 ? -24.243 0.978 -7.937 1 95.35 222 GLU A O 1
ATOM 1684 N N . LYS A 1 223 ? -22.531 0.669 -9.306 1 95.67 223 LYS A N 1
ATOM 1685 C CA . LYS A 1 223 ? -21.652 0.484 -8.155 1 95.67 223 LYS A CA 1
ATOM 1686 C C . LYS A 1 223 ? -21.505 1.779 -7.361 1 95.67 223 LYS A C 1
ATOM 1688 O O . LYS A 1 223 ? -21.368 1.751 -6.137 1 95.67 223 LYS A O 1
ATOM 1693 N N . THR A 1 224 ? -21.515 2.858 -8.056 1 97.9 224 THR A N 1
ATOM 1694 C CA . THR A 1 224 ? -21.505 4.145 -7.37 1 97.9 224 THR A CA 1
ATOM 1695 C C . THR A 1 224 ? -22.701 4.266 -6.43 1 97.9 224 THR A C 1
ATOM 1697 O O . THR A 1 224 ? -22.552 4.678 -5.277 1 97.9 224 THR A O 1
ATOM 1700 N N . SER A 1 225 ? -23.828 3.849 -6.915 1 98.22 225 SER A N 1
ATOM 1701 C CA . SER A 1 225 ? -25.031 3.886 -6.09 1 98.22 225 SER A CA 1
ATOM 1702 C C . SER A 1 225 ? -24.894 2.978 -4.872 1 98.22 225 SER A C 1
ATOM 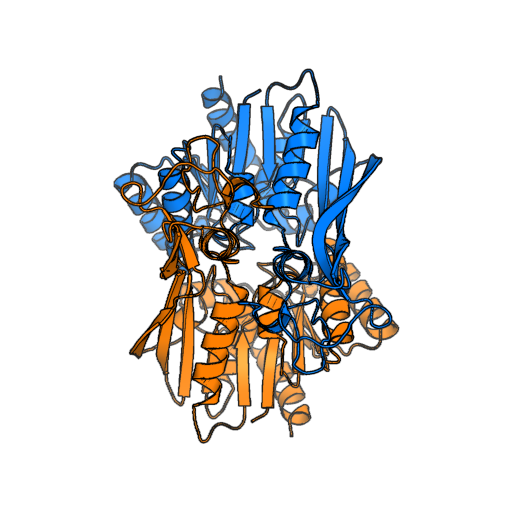1704 O O . SER A 1 225 ? -25.327 3.334 -3.774 1 98.22 225 SER A O 1
ATOM 1706 N N . GLU A 1 226 ? -24.272 1.9 -5.052 1 98.16 226 GLU A N 1
ATOM 1707 C CA . GLU A 1 226 ? -24.049 0.975 -3.944 1 98.16 226 GLU A CA 1
ATOM 1708 C C . GLU A 1 226 ? -23.124 1.585 -2.894 1 98.16 226 GLU A C 1
ATOM 1710 O O . GLU A 1 226 ? -23.344 1.415 -1.693 1 98.16 226 GLU A O 1
ATOM 1715 N N . ILE A 1 227 ? -22.151 2.224 -3.369 1 98.28 227 ILE A N 1
ATOM 1716 C CA . ILE A 1 227 ? -21.209 2.869 -2.461 1 98.28 227 ILE A CA 1
ATOM 1717 C C . ILE A 1 227 ? -21.915 3.984 -1.693 1 98.28 227 ILE A C 1
ATOM 1719 O O . ILE A 1 227 ? -21.727 4.128 -0.482 1 98.28 227 ILE A O 1
ATOM 1723 N N . ILE A 1 228 ? -22.771 4.775 -2.407 1 98.53 228 ILE A N 1
ATOM 1724 C CA . ILE A 1 228 ? -23.529 5.85 -1.776 1 98.53 228 ILE A CA 1
ATOM 1725 C C . ILE A 1 228 ? -24.444 5.273 -0.698 1 98.53 228 ILE A C 1
ATOM 1727 O O . ILE A 1 228 ? -24.494 5.787 0.422 1 98.53 228 ILE A O 1
ATOM 1731 N N . ASP A 1 229 ? -25.045 4.242 -0.978 1 98.51 229 ASP A N 1
ATOM 1732 C CA . ASP A 1 229 ? -25.946 3.593 -0.03 1 98.51 229 ASP A CA 1
ATOM 1733 C C . ASP A 1 229 ? -25.184 3.074 1.186 1 98.51 229 ASP A C 1
ATOM 1735 O O . ASP A 1 229 ? -25.641 3.22 2.321 1 98.51 229 ASP A O 1
ATOM 1739 N N . TYR A 1 230 ? -24.117 2.465 0.912 1 98.21 230 TYR A N 1
ATOM 1740 C CA . TYR A 1 230 ? -23.289 1.969 2.006 1 98.21 230 TYR A CA 1
ATOM 1741 C C . TYR A 1 230 ? -22.87 3.105 2.931 1 98.21 230 TYR A C 1
ATOM 1743 O O . TYR A 1 230 ? -22.95 2.978 4.155 1 98.21 230 TYR A O 1
ATOM 1751 N N . CYS A 1 231 ? -22.377 4.226 2.348 1 98.3 231 CYS A N 1
ATOM 1752 C CA . CYS A 1 231 ? -21.937 5.365 3.146 1 98.3 231 CYS A CA 1
ATOM 1753 C C . CYS A 1 231 ? -23.089 5.933 3.967 1 98.3 231 CYS A C 1
ATOM 1755 O O . CYS A 1 231 ? -22.923 6.236 5.15 1 98.3 231 CYS A O 1
ATOM 1757 N N . LYS A 1 232 ? -24.254 6.067 3.294 1 97.33 232 LYS A N 1
ATOM 1758 C CA . LYS A 1 232 ? -25.439 6.565 3.986 1 97.33 232 LYS A CA 1
ATOM 1759 C C . LYS A 1 232 ? -25.798 5.676 5.173 1 97.33 232 LYS A C 1
ATOM 1761 O O . LYS A 1 232 ? -26.007 6.169 6.283 1 97.33 232 LYS A O 1
ATOM 1766 N N . LYS A 1 233 ? -25.765 4.468 4.996 1 97.5 233 LYS A N 1
ATOM 1767 C CA . LYS A 1 233 ? -26.14 3.507 6.029 1 97.5 233 LYS A CA 1
ATOM 1768 C C . LYS A 1 233 ? -25.112 3.482 7.156 1 97.5 233 LYS A C 1
ATOM 1770 O O . LYS A 1 233 ? -25.461 3.259 8.317 1 97.5 233 LYS A O 1
ATOM 1775 N N . SER A 1 234 ? -23.917 3.707 6.816 1 96.39 234 SER A N 1
ATOM 1776 C CA . SER A 1 234 ? -22.839 3.598 7.793 1 96.39 234 SER A CA 1
ATOM 1777 C C . SER A 1 234 ? -22.53 4.949 8.429 1 96.39 234 SER A C 1
ATOM 1779 O O . SER A 1 234 ? -21.658 5.049 9.295 1 96.39 234 SER A O 1
ATOM 1781 N N . GLY A 1 235 ? -23.141 6.008 7.936 1 96.29 235 GLY A N 1
ATOM 1782 C CA . GLY A 1 235 ? -23.035 7.317 8.561 1 96.29 235 GLY A CA 1
ATOM 1783 C C . GLY A 1 235 ? -21.876 8.139 8.03 1 96.29 235 GLY A C 1
ATOM 1784 O O . GLY A 1 235 ? -21.379 9.036 8.715 1 96.29 235 GLY A O 1
ATOM 1785 N N . PHE A 1 236 ? -21.417 7.824 6.887 1 97.38 236 PHE A N 1
ATOM 1786 C CA . PHE A 1 236 ? -20.321 8.586 6.3 1 97.38 236 PHE A CA 1
ATOM 1787 C C . PHE A 1 236 ? -20.84 9.555 5.244 1 97.38 236 PHE A C 1
ATOM 1789 O O . PHE A 1 236 ? -21.758 9.226 4.49 1 97.38 236 PHE A O 1
ATOM 1796 N N . GLU A 1 237 ? -20.321 10.653 5.187 1 97.38 237 GLU A N 1
ATOM 1797 C CA . GLU A 1 237 ? -20.707 11.677 4.221 1 97.38 237 GLU A CA 1
ATOM 1798 C C . GLU A 1 237 ? -19.85 11.599 2.961 1 97.38 237 GLU A C 1
ATOM 1800 O O . GLU A 1 237 ? -18.629 11.45 3.043 1 97.38 237 GLU A O 1
ATOM 1805 N N . ILE A 1 238 ? -20.467 11.775 1.919 1 97.82 238 ILE A N 1
ATOM 1806 C CA . ILE A 1 238 ? -19.787 11.877 0.633 1 97.82 238 ILE A CA 1
ATOM 1807 C C . ILE A 1 238 ? -19.533 13.345 0.298 1 97.82 238 ILE A C 1
ATOM 1809 O O . ILE A 1 238 ? -20.475 14.132 0.177 1 97.82 238 ILE A O 1
ATOM 1813 N N . LEU A 1 239 ? -18.33 13.672 0.1 1 97.3 239 LEU A N 1
ATOM 1814 C CA . LEU A 1 239 ? -17.965 15.044 -0.236 1 97.3 239 LEU A CA 1
ATOM 1815 C C . LEU A 1 239 ? -18.263 15.342 -1.702 1 97.3 239 LEU A C 1
ATOM 1817 O O . LEU A 1 239 ? -18.566 16.483 -2.058 1 97.3 239 LEU A O 1
ATOM 1821 N N . GLY A 1 240 ? -18.005 14.29 -2.466 1 97.91 240 GLY A N 1
ATOM 1822 C CA . GLY A 1 240 ? -18.266 14.497 -3.881 1 97.91 240 GLY A CA 1
ATOM 1823 C C . GLY A 1 240 ? -17.892 13.303 -4.738 1 97.91 240 GLY A C 1
ATOM 1824 O O . GLY A 1 240 ? -17.381 12.303 -4.229 1 97.91 240 GLY A O 1
ATOM 1825 N N . LYS A 1 241 ? -18.325 13.438 -6.032 1 98.13 241 LYS A N 1
ATOM 1826 C CA . LYS A 1 241 ? -18.037 12.449 -7.067 1 98.13 241 LYS A CA 1
ATOM 1827 C C . LYS A 1 241 ? -17.283 13.078 -8.235 1 98.13 241 LYS A C 1
ATOM 1829 O O . LYS A 1 241 ? -17.739 14.067 -8.814 1 98.13 241 LYS A O 1
ATOM 1834 N N . VAL A 1 242 ? -16.123 12.507 -8.522 1 98.75 242 VAL A N 1
ATOM 1835 C CA . VAL A 1 242 ? -15.308 13.023 -9.616 1 98.75 242 VAL A CA 1
ATOM 1836 C C . VAL A 1 242 ? -15.505 12.16 -10.86 1 98.75 242 VAL A C 1
ATOM 1838 O O . VAL A 1 242 ? -15.371 10.936 -10.802 1 98.75 242 VAL A O 1
ATOM 1841 N N . PRO A 1 243 ? -15.85 12.799 -12.033 1 98.08 243 PRO A N 1
ATOM 1842 C CA . PRO A 1 243 ? -16.056 12.009 -13.248 1 98.08 243 PRO A CA 1
ATOM 1843 C C . PRO A 1 243 ? -14.747 11.506 -13.854 1 98.08 243 PRO A C 1
ATOM 1845 O O . PRO A 1 243 ? -13.686 12.084 -13.606 1 98.08 243 PRO A O 1
ATOM 1848 N N . PHE A 1 244 ? -14.865 10.439 -14.504 1 94.44 244 PHE A N 1
ATOM 1849 C CA . PHE A 1 244 ? -13.737 10.009 -15.322 1 94.44 244 PHE A CA 1
ATOM 1850 C C . PHE A 1 244 ? -13.371 11.078 -16.344 1 94.44 244 PHE A C 1
ATOM 1852 O O . PHE A 1 244 ? -14.249 11.656 -16.988 1 94.44 244 PHE A O 1
ATOM 1859 N N . ASP A 1 245 ? -12.106 11.368 -16.472 1 95.12 245 ASP A N 1
ATOM 1860 C CA . ASP A 1 245 ? -11.601 12.425 -17.343 1 95.12 245 ASP A CA 1
ATOM 1861 C C . ASP A 1 245 ? -10.211 12.082 -17.874 1 95.12 245 ASP A C 1
ATOM 1863 O O . ASP A 1 245 ? -9.261 11.951 -17.101 1 95.12 245 ASP A O 1
ATOM 1867 N N . ASN A 1 246 ? -10.07 12.068 -19.145 1 90.29 246 ASN A N 1
ATOM 1868 C CA . ASN A 1 246 ? -8.817 11.706 -19.799 1 90.29 246 ASN A CA 1
ATOM 1869 C C . ASN A 1 246 ? -7.729 12.744 -19.539 1 90.29 246 ASN A C 1
ATOM 1871 O O . ASN A 1 246 ? -6.539 12.449 -19.669 1 90.29 246 ASN A O 1
ATOM 1875 N N . THR A 1 247 ? -8.16 13.928 -19.231 1 95.57 247 THR A N 1
ATOM 1876 C CA . THR A 1 247 ? -7.201 14.996 -18.972 1 95.57 247 THR A CA 1
ATOM 1877 C C . THR A 1 247 ? -6.347 14.671 -17.75 1 95.57 247 THR A C 1
ATOM 1879 O O . THR A 1 247 ? -5.25 15.211 -17.591 1 95.57 247 THR A O 1
ATOM 1882 N N . VAL A 1 248 ? -6.785 13.742 -16.895 1 93.76 248 VAL A N 1
ATOM 1883 C CA . VAL A 1 248 ? -6.047 13.366 -15.693 1 93.76 248 VAL A CA 1
ATOM 1884 C C . VAL A 1 248 ? -4.711 12.737 -16.082 1 93.76 248 VAL A C 1
ATOM 1886 O O . VAL A 1 248 ? -3.675 13.05 -15.49 1 93.76 248 VAL A O 1
ATOM 1889 N N . ASN A 1 249 ? -4.762 11.938 -17.075 1 88.19 249 ASN A N 1
ATOM 1890 C CA . ASN A 1 249 ? -3.529 11.317 -17.55 1 88.19 249 ASN A CA 1
ATOM 1891 C C . ASN A 1 249 ? -2.532 12.36 -18.046 1 88.19 249 ASN A C 1
ATOM 1893 O O . ASN A 1 249 ? -1.333 12.254 -17.781 1 88.19 249 ASN A O 1
ATOM 1897 N N . LYS A 1 250 ? -3.052 13.248 -18.791 1 91.49 250 LYS A N 1
ATOM 1898 C CA . LYS A 1 250 ? -2.2 14.326 -19.286 1 91.49 250 LYS A CA 1
ATOM 1899 C C . LYS A 1 250 ? -1.582 15.111 -18.132 1 91.49 250 LYS A C 1
ATOM 1901 O O . LYS A 1 250 ? -0.397 15.449 -18.169 1 91.49 250 LYS A O 1
ATOM 1906 N N . ALA A 1 251 ? -2.344 15.461 -17.133 1 94.54 251 ALA A N 1
ATOM 1907 C CA . ALA A 1 251 ? -1.868 16.18 -15.955 1 94.54 251 ALA A CA 1
ATOM 1908 C C . ALA A 1 251 ? -0.76 15.404 -15.249 1 94.54 251 ALA A C 1
ATOM 1910 O O . ALA A 1 251 ? 0.255 15.981 -14.851 1 94.54 251 ALA A O 1
ATOM 1911 N N . ILE A 1 252 ? -0.926 14.041 -15.138 1 90.06 252 ILE A N 1
ATOM 1912 C CA . ILE A 1 252 ? 0.061 13.182 -14.492 1 90.06 252 ILE A CA 1
ATOM 1913 C C . ILE A 1 252 ? 1.348 13.167 -15.314 1 90.06 252 ILE A C 1
ATOM 1915 O O . ILE A 1 252 ? 2.444 13.307 -14.765 1 90.06 252 ILE A O 1
ATOM 1919 N N . GLN A 1 253 ? 1.181 13.168 -16.576 1 87.84 253 GLN A N 1
ATOM 1920 C CA . GLN A 1 253 ? 2.33 13.168 -17.475 1 87.84 253 GLN A CA 1
ATOM 1921 C C . GLN A 1 253 ? 3.119 14.468 -17.359 1 87.84 253 GLN A C 1
ATOM 1923 O O . GLN A 1 253 ? 4.349 14.463 -17.44 1 87.84 253 GLN A O 1
ATOM 1928 N N . ASN A 1 254 ? 2.4 15.411 -17.174 1 92.33 254 ASN A N 1
ATOM 1929 C CA . ASN A 1 254 ? 3.029 16.726 -17.101 1 92.33 254 ASN A CA 1
ATOM 1930 C C . ASN A 1 254 ? 3.409 17.088 -15.668 1 92.33 254 ASN A C 1
ATOM 1932 O O . ASN A 1 254 ? 3.861 18.203 -15.404 1 92.33 254 ASN A O 1
ATOM 1936 N N . GLU A 1 255 ? 3.104 16.171 -14.752 1 93.01 255 GLU A N 1
ATOM 1937 C CA . GLU A 1 255 ? 3.425 16.401 -13.346 1 93.01 255 GLU A CA 1
ATOM 1938 C C . GLU A 1 255 ? 2.784 17.689 -12.837 1 93.01 255 GLU A C 1
ATOM 1940 O O . GLU A 1 255 ? 3.461 18.534 -12.248 1 93.01 255 GLU A O 1
ATOM 1945 N N . CYS A 1 256 ? 1.527 17.815 -13.153 1 94.94 256 CYS A N 1
ATOM 1946 C CA . CYS A 1 256 ? 0.753 18.995 -12.785 1 94.94 256 CYS A CA 1
ATOM 1947 C C . CYS A 1 256 ? -0.566 18.6 -12.131 1 94.94 256 CYS A C 1
ATOM 1949 O O . CYS A 1 256 ? -1.243 17.681 -12.595 1 94.94 256 CYS A O 1
ATOM 1951 N N . PRO A 1 257 ? -0.824 19.259 -10.958 1 97.36 257 PRO A N 1
ATOM 1952 C CA . PRO A 1 257 ? -2.147 18.994 -10.388 1 97.36 257 PRO A CA 1
ATOM 1953 C C . PRO A 1 257 ? -3.278 19.233 -11.387 1 97.36 257 PRO A C 1
ATOM 1955 O O . PRO A 1 257 ? -3.237 20.201 -12.15 1 97.36 257 PRO A O 1
ATOM 1958 N N . ILE A 1 258 ? -4.294 18.433 -11.442 1 97.72 258 ILE A N 1
ATOM 1959 C CA . ILE A 1 258 ? -5.346 18.418 -12.453 1 97.72 258 ILE A CA 1
ATOM 1960 C C . ILE A 1 258 ? -6.183 19.691 -12.345 1 97.72 258 ILE A C 1
ATOM 1962 O O . ILE A 1 258 ? -6.756 20.151 -13.336 1 97.72 258 ILE A O 1
ATOM 1966 N N . VAL A 1 259 ? -6.237 20.354 -11.125 1 97.99 259 VAL A N 1
ATOM 1967 C CA . VAL A 1 259 ? -7.061 21.54 -10.91 1 97.99 259 VAL A CA 1
ATOM 1968 C C . VAL A 1 259 ? -6.491 22.715 -11.701 1 97.99 259 VAL A C 1
ATOM 1970 O O . VAL A 1 259 ? -7.147 23.749 -11.847 1 97.99 259 VAL A O 1
ATOM 1973 N N . ASN A 1 260 ? -5.224 22.582 -12.209 1 96.95 260 ASN A N 1
ATOM 1974 C CA . ASN A 1 260 ? -4.635 23.617 -13.052 1 96.95 260 ASN A CA 1
ATOM 1975 C C . ASN A 1 260 ? -5.135 23.521 -14.49 1 96.95 260 ASN A C 1
ATOM 1977 O O . ASN A 1 260 ? -4.827 24.38 -15.318 1 96.95 260 ASN A O 1
ATOM 1981 N N . TYR A 1 261 ? -5.878 22.482 -14.853 1 96.48 261 TYR A N 1
ATOM 1982 C CA . TYR A 1 261 ? -6.51 22.32 -16.158 1 96.48 261 TYR A CA 1
ATOM 1983 C C . TYR A 1 261 ? -7.989 22.685 -16.096 1 96.48 261 TYR A C 1
ATOM 1985 O O . TYR A 1 261 ? -8.649 22.456 -15.081 1 96.48 261 TYR A O 1
ATOM 1993 N N . ASP A 1 262 ? -8.468 23.219 -17.082 1 96.63 262 ASP A N 1
ATOM 1994 C CA . ASP A 1 262 ? -9.909 23.399 -17.233 1 96.63 262 ASP A CA 1
ATOM 1995 C C . ASP A 1 262 ? -10.56 22.147 -17.816 1 96.63 262 ASP A C 1
ATOM 1997 O O . ASP A 1 262 ? -10.637 21.991 -19.037 1 96.63 262 ASP A O 1
ATOM 2001 N N . CYS A 1 263 ? -11.044 21.369 -16.935 1 97.88 263 CYS A N 1
ATOM 2002 C CA . CYS A 1 263 ? -11.623 20.084 -17.312 1 97.88 263 CYS A CA 1
ATOM 2003 C C . CYS A 1 263 ? -12.634 19.615 -16.272 1 97.88 263 CYS A C 1
ATOM 2005 O O . CYS A 1 263 ? -12.664 20.131 -15.153 1 97.88 263 CYS A O 1
ATOM 2007 N N . PRO A 1 264 ? -13.464 18.703 -16.592 1 98.23 264 PRO A N 1
ATOM 2008 C CA . PRO A 1 264 ? -14.545 18.273 -15.702 1 98.23 264 PRO A CA 1
ATOM 2009 C C . PRO A 1 264 ? -14.033 17.754 -14.36 1 98.23 264 PRO A C 1
ATOM 2011 O O . PRO A 1 264 ? -14.546 18.142 -13.307 1 98.23 264 PRO A O 1
ATOM 2014 N N . ALA A 1 265 ? -13.045 16.952 -14.342 1 98.16 265 ALA A N 1
ATOM 2015 C CA . ALA A 1 265 ? -12.505 16.409 -13.098 1 98.16 265 ALA A CA 1
ATOM 2016 C C . ALA A 1 265 ? -11.919 17.516 -12.226 1 98.16 265 ALA A C 1
ATOM 2018 O O . ALA A 1 265 ? -12.189 17.576 -11.024 1 98.16 265 ALA A O 1
ATOM 2019 N N . GLY A 1 266 ? -11.114 18.394 -12.877 1 98.26 266 GLY A N 1
ATOM 2020 C CA . GLY A 1 266 ? -10.533 19.506 -12.142 1 98.26 266 GLY A CA 1
ATOM 2021 C C . GLY A 1 266 ? -11.573 20.429 -11.535 1 98.26 266 GLY A C 1
ATOM 2022 O O . GLY A 1 266 ? -11.446 20.842 -10.381 1 98.26 266 GLY A O 1
ATOM 2023 N N . ASN A 1 267 ? -12.581 20.739 -12.283 1 98.41 267 ASN A N 1
ATOM 2024 C CA . ASN A 1 267 ? -13.646 21.621 -11.818 1 98.41 267 ASN A CA 1
ATOM 2025 C C . ASN A 1 267 ? -14.42 21.003 -10.658 1 98.41 267 ASN A C 1
ATOM 2027 O O . ASN A 1 267 ? -14.773 21.695 -9.701 1 98.41 267 ASN A O 1
ATOM 2031 N N . GLU A 1 268 ? -14.672 19.763 -10.753 1 98.59 268 GLU A N 1
ATOM 2032 C CA . GLU A 1 268 ? -15.384 19.084 -9.675 1 98.59 268 GLU A CA 1
ATOM 2033 C C . GLU A 1 268 ? -14.544 19.041 -8.401 1 98.59 268 GLU A C 1
ATOM 2035 O O . GLU A 1 268 ? -15.07 19.211 -7.299 1 98.59 268 GLU A O 1
ATOM 2040 N N . ILE A 1 269 ? -13.261 18.809 -8.537 1 98.64 269 ILE A N 1
ATOM 2041 C CA . ILE A 1 269 ? -12.376 18.754 -7.379 1 98.64 269 ILE A CA 1
ATOM 2042 C C . ILE A 1 269 ? -12.321 20.124 -6.706 1 98.64 269 ILE A C 1
ATOM 2044 O O . ILE A 1 269 ? -12.303 20.219 -5.476 1 98.64 269 ILE A O 1
ATOM 2048 N N . LYS A 1 270 ? -12.331 21.212 -7.473 1 98.25 270 LYS A N 1
ATOM 2049 C CA . LYS A 1 270 ? -12.392 22.562 -6.919 1 98.25 270 LYS A CA 1
ATOM 2050 C C . LYS A 1 270 ? -13.662 22.761 -6.096 1 98.25 270 LYS A C 1
ATOM 2052 O O . LYS A 1 270 ? -13.613 23.307 -4.992 1 98.25 270 LYS A O 1
ATOM 2057 N N . ARG A 1 271 ? -14.743 22.281 -6.62 1 97.96 271 ARG A N 1
ATOM 2058 C CA . ARG A 1 271 ? -16.019 22.391 -5.919 1 97.96 271 ARG A CA 1
ATOM 2059 C C . ARG A 1 271 ? -15.991 21.613 -4.608 1 97.96 271 ARG A C 1
ATOM 2061 O O . ARG A 1 271 ? -16.423 22.119 -3.57 1 97.96 271 ARG A O 1
ATOM 2068 N N . ILE A 1 272 ? -15.496 20.413 -4.677 1 98.41 272 ILE A N 1
ATOM 2069 C CA . ILE A 1 272 ? -15.406 19.562 -3.496 1 98.41 272 ILE A CA 1
ATOM 2070 C C . ILE A 1 272 ? -14.542 20.24 -2.435 1 98.41 272 ILE A C 1
ATOM 2072 O O . ILE A 1 272 ? -14.893 20.251 -1.253 1 98.41 272 ILE A O 1
ATOM 2076 N N . TRP A 1 273 ? -13.439 20.791 -2.886 1 97.62 273 TRP A N 1
ATOM 2077 C CA . TRP A 1 273 ? -12.542 21.476 -1.961 1 97.62 273 TRP A CA 1
ATOM 2078 C C . TRP A 1 273 ? -13.248 22.646 -1.285 1 97.62 273 TRP A C 1
ATOM 2080 O O . TRP A 1 273 ? -13.161 22.811 -0.065 1 97.62 273 TRP A O 1
ATOM 2090 N N . ASP A 1 274 ? -13.93 23.449 -2.038 1 96.11 274 ASP A N 1
ATOM 2091 C CA . ASP A 1 274 ? -14.625 24.616 -1.504 1 96.11 274 ASP A CA 1
ATOM 2092 C C . ASP A 1 274 ? -15.64 24.211 -0.438 1 96.11 274 ASP A C 1
ATOM 2094 O O . ASP A 1 274 ? -15.703 24.821 0.631 1 96.11 274 ASP A O 1
ATOM 2098 N N . ASP A 1 275 ? -16.341 23.177 -0.689 1 94.97 275 ASP A N 1
ATOM 2099 C CA . ASP A 1 275 ? -17.334 22.686 0.261 1 94.97 275 ASP A CA 1
ATOM 2100 C C . ASP A 1 275 ? -16.665 22.128 1.515 1 94.97 275 ASP A C 1
ATOM 2102 O O . ASP A 1 275 ? -17.149 22.339 2.63 1 94.97 275 ASP A O 1
ATOM 2106 N N . PHE A 1 276 ? -15.584 21.467 1.29 1 95.84 276 PHE A N 1
ATOM 2107 C CA . PHE A 1 276 ? -14.867 20.832 2.389 1 95.84 276 PHE A CA 1
ATOM 2108 C C . PHE A 1 276 ? -14.163 21.874 3.25 1 95.84 276 PHE A C 1
ATOM 2110 O O . PHE A 1 276 ? -14.177 21.784 4.479 1 95.84 276 PHE A O 1
ATOM 2117 N N . TYR A 1 277 ? -13.564 22.812 2.607 1 91 277 TYR A N 1
ATOM 2118 C CA . TYR A 1 277 ? -12.819 23.849 3.313 1 91 277 TYR A CA 1
ATOM 2119 C C . TYR A 1 277 ? -13.737 24.656 4.223 1 91 277 TYR A C 1
ATOM 2121 O O . TYR A 1 277 ? -13.322 25.1 5.296 1 91 277 TYR A O 1
ATOM 2129 N N . ASP A 1 278 ? -14.973 24.819 3.854 1 87.23 278 ASP A N 1
ATOM 2130 C CA . ASP A 1 278 ? -15.971 25.511 4.665 1 87.23 278 ASP A CA 1
ATOM 2131 C C . ASP A 1 278 ? -16.249 24.75 5.959 1 87.23 278 ASP A C 1
ATOM 2133 O O . ASP A 1 278 ? -16.57 25.355 6.984 1 87.23 278 ASP A O 1
ATOM 2137 N N . LYS A 1 279 ? -16.031 23.435 5.871 1 84.66 279 LYS A N 1
ATOM 2138 C CA . LYS A 1 279 ? -16.259 22.593 7.042 1 84.66 279 LYS A CA 1
ATOM 2139 C C . LYS A 1 279 ? -15.071 22.647 7.998 1 84.66 279 LYS A C 1
ATOM 2141 O O . LYS A 1 279 ? -15.193 22.281 9.169 1 84.66 279 LYS A O 1
ATOM 2146 N N . LEU A 1 280 ? -13.896 23.023 7.485 1 84.1 280 LEU A N 1
ATOM 2147 C CA . LEU A 1 280 ? -12.691 23.103 8.302 1 84.1 280 LEU A CA 1
ATOM 2148 C C . LEU A 1 280 ? -12.708 24.354 9.175 1 84.1 280 LEU A C 1
ATOM 2150 O O . LEU A 1 280 ? -11.975 24.436 10.164 1 84.1 280 LEU A O 1
ATOM 2154 N N . LYS A 1 281 ? -13.473 25.311 8.862 1 72.65 281 LYS A N 1
ATOM 2155 C CA . LYS A 1 281 ? -13.585 26.566 9.598 1 72.65 281 LYS A CA 1
ATOM 2156 C C . LYS A 1 281 ? -14.582 26.444 10.747 1 72.65 281 LYS A C 1
ATOM 2158 O O . LYS A 1 281 ? -14.358 26.985 11.831 1 72.65 281 LYS A O 1
ATOM 2163 N N . MET B 1 1 ? 8.117 -27.552 -9.343 1 89.46 1 MET B N 1
ATOM 2164 C CA . MET B 1 1 ? 7.133 -26.491 -9.538 1 89.46 1 MET B CA 1
ATOM 2165 C C . MET B 1 1 ? 7.815 -25.133 -9.666 1 89.46 1 MET B C 1
ATOM 2167 O O . MET B 1 1 ? 8.603 -24.745 -8.802 1 89.46 1 MET B O 1
ATOM 2171 N N . LYS B 1 2 ? 7.69 -24.448 -10.814 1 93.51 2 LYS B N 1
ATOM 2172 C CA . LYS B 1 2 ? 8.236 -23.109 -11.013 1 93.51 2 LYS B CA 1
ATOM 2173 C C . LYS B 1 2 ? 7.335 -22.049 -10.385 1 93.51 2 LYS B C 1
ATOM 2175 O O . LYS B 1 2 ? 6.109 -22.131 -10.483 1 93.51 2 LYS B O 1
ATOM 2180 N N . GLN B 1 3 ? 7.968 -21.126 -9.706 1 96.45 3 GLN B N 1
ATOM 2181 C CA . GLN B 1 3 ? 7.231 -20.048 -9.055 1 96.45 3 GLN B CA 1
ATOM 2182 C C . GLN B 1 3 ? 7.434 -18.724 -9.786 1 96.45 3 GLN B C 1
ATOM 2184 O O . GLN B 1 3 ? 8.565 -18.258 -9.936 1 96.45 3 GLN B O 1
ATOM 2189 N N . ILE B 1 4 ? 6.332 -18.152 -10.217 1 97.79 4 ILE B N 1
ATOM 2190 C CA . ILE B 1 4 ? 6.319 -16.885 -10.94 1 97.79 4 ILE B CA 1
ATOM 2191 C C . ILE B 1 4 ? 5.578 -15.831 -10.122 1 97.79 4 ILE B C 1
ATOM 2193 O O . ILE B 1 4 ? 4.412 -16.018 -9.766 1 97.79 4 ILE B O 1
ATOM 2197 N N . VAL B 1 5 ? 6.27 -14.736 -9.864 1 98.41 5 VAL B N 1
ATOM 2198 C CA . VAL B 1 5 ? 5.626 -13.669 -9.105 1 98.41 5 VAL B CA 1
ATOM 2199 C C . VAL B 1 5 ? 5.449 -12.438 -9.991 1 98.41 5 VAL B C 1
ATOM 2201 O O . VAL B 1 5 ? 6.343 -12.089 -10.765 1 98.41 5 VAL B O 1
ATOM 2204 N N . ILE B 1 6 ? 4.237 -11.852 -9.952 1 98.67 6 ILE B N 1
ATOM 2205 C CA . ILE B 1 6 ? 3.952 -10.583 -10.615 1 98.67 6 ILE B CA 1
ATOM 2206 C C . ILE B 1 6 ? 3.944 -9.455 -9.586 1 98.67 6 ILE B C 1
ATOM 2208 O O . ILE B 1 6 ? 3.16 -9.479 -8.634 1 98.67 6 ILE B O 1
ATOM 2212 N N . ILE B 1 7 ? 4.835 -8.449 -9.78 1 98.02 7 ILE B N 1
ATOM 2213 C CA . ILE B 1 7 ? 4.95 -7.366 -8.809 1 98.02 7 ILE B CA 1
ATOM 2214 C C . ILE B 1 7 ? 4.986 -6.024 -9.537 1 98.02 7 ILE B C 1
ATOM 2216 O O . ILE B 1 7 ? 5.028 -5.979 -10.769 1 98.02 7 ILE B O 1
ATOM 2220 N N . SER B 1 8 ? 4.904 -4.938 -8.768 1 97.39 8 SER B N 1
ATOM 2221 C CA . SER B 1 8 ? 4.983 -3.574 -9.281 1 97.39 8 SER B CA 1
ATOM 2222 C C . SER B 1 8 ? 5.515 -2.615 -8.221 1 97.39 8 SER B C 1
ATOM 2224 O O . SER B 1 8 ? 5.479 -2.919 -7.027 1 97.39 8 SER B O 1
ATOM 2226 N N . GLY B 1 9 ? 6.045 -1.555 -8.724 1 94.56 9 GLY B N 1
ATOM 2227 C CA . GLY B 1 9 ? 6.587 -0.565 -7.807 1 94.56 9 GLY B CA 1
ATOM 2228 C C . GLY B 1 9 ? 5.514 0.227 -7.082 1 94.56 9 GLY B C 1
ATOM 2229 O O . GLY B 1 9 ? 5.752 0.749 -5.991 1 94.56 9 GLY B O 1
ATOM 2230 N N . LYS B 1 10 ? 4.416 0.356 -7.689 1 91.47 10 LYS B N 1
ATOM 2231 C CA . LYS B 1 10 ? 3.305 1.121 -7.13 1 91.47 10 LYS B CA 1
ATOM 2232 C C . LYS B 1 10 ? 1.967 0.469 -7.464 1 91.47 10 LYS B C 1
ATOM 2234 O O . LYS B 1 10 ? 1.88 -0.348 -8.383 1 91.47 10 LYS B O 1
ATOM 2239 N N . GLY B 1 11 ? 0.935 0.794 -6.639 1 89.26 11 GLY B N 1
ATOM 2240 C CA . GLY B 1 11 ? -0.411 0.318 -6.912 1 89.26 11 GLY B CA 1
ATOM 2241 C C . GLY B 1 11 ? -1.034 0.96 -8.137 1 89.26 11 GLY B C 1
ATOM 2242 O O . GLY B 1 11 ? -0.674 2.079 -8.509 1 89.26 11 GLY B O 1
ATOM 2243 N N . GLY B 1 12 ? -1.92 0.278 -8.801 1 88.33 12 GLY B N 1
ATOM 2244 C CA . GLY B 1 12 ? -2.694 0.834 -9.9 1 88.33 12 GLY B CA 1
ATOM 2245 C C . GLY B 1 12 ? -2.031 0.647 -11.251 1 88.33 12 GLY B C 1
ATOM 2246 O O . GLY B 1 12 ? -2.555 1.095 -12.273 1 88.33 12 GLY B O 1
ATOM 2247 N N . THR B 1 13 ? -0.933 -0.085 -11.367 1 92.74 13 THR B N 1
ATOM 2248 C CA . THR B 1 13 ? -0.174 -0.221 -12.605 1 92.74 13 THR B CA 1
ATOM 2249 C C . THR B 1 13 ? -0.761 -1.324 -13.482 1 92.74 13 THR B C 1
ATOM 2251 O O . THR B 1 13 ? -0.392 -1.457 -14.651 1 92.74 13 THR B O 1
ATOM 2254 N N . GLY B 1 14 ? -1.619 -2.15 -12.946 1 94.06 14 GLY B N 1
ATOM 2255 C CA . GLY B 1 14 ? -2.211 -3.231 -13.718 1 94.06 14 GLY B CA 1
ATOM 2256 C C . GLY B 1 14 ? -1.681 -4.599 -13.334 1 94.06 14 GLY B C 1
ATOM 2257 O O . GLY B 1 14 ? -1.846 -5.566 -14.08 1 94.06 14 GLY B O 1
ATOM 2258 N N . LYS B 1 15 ? -1.025 -4.688 -12.238 1 95.87 15 LYS B N 1
ATOM 2259 C CA . LYS B 1 15 ? -0.443 -5.927 -11.729 1 95.87 15 LYS B CA 1
ATOM 2260 C C . LYS B 1 15 ? -1.495 -7.027 -11.624 1 95.87 15 LYS B C 1
ATOM 2262 O O . LYS B 1 15 ? -1.292 -8.137 -12.12 1 95.87 15 LYS B O 1
ATOM 2267 N N . THR B 1 16 ? -2.662 -6.81 -11.024 1 96.01 16 THR B N 1
ATOM 2268 C CA . THR B 1 16 ? -3.703 -7.812 -10.826 1 96.01 16 THR B CA 1
ATOM 2269 C C . THR B 1 16 ? -4.346 -8.195 -12.155 1 96.01 16 THR B C 1
ATOM 2271 O O . THR B 1 16 ? -4.719 -9.352 -12.36 1 96.01 16 THR B O 1
ATOM 2274 N N . THR B 1 17 ? -4.446 -7.211 -13.098 1 96.25 17 THR B N 1
ATOM 2275 C CA . THR B 1 17 ? -4.96 -7.498 -14.433 1 96.25 17 THR B CA 1
ATOM 2276 C C . THR B 1 17 ? -4.063 -8.501 -15.153 1 96.25 17 THR B C 1
ATOM 2278 O O . THR B 1 17 ? -4.552 -9.468 -15.741 1 96.25 17 THR B O 1
ATOM 2281 N N . ILE B 1 18 ? -2.734 -8.305 -15.044 1 98.15 18 ILE B N 1
ATOM 2282 C CA . ILE B 1 18 ? -1.777 -9.215 -15.664 1 98.15 18 ILE B CA 1
ATOM 2283 C C . ILE B 1 18 ? -1.814 -10.566 -14.953 1 98.15 18 ILE B C 1
ATOM 2285 O O . ILE B 1 18 ? -1.848 -11.615 -15.601 1 98.15 18 ILE B O 1
ATOM 2289 N N . SER B 1 19 ? -1.862 -10.589 -13.608 1 98.07 19 SER B N 1
ATOM 2290 C CA . SER B 1 19 ? -1.891 -11.822 -12.827 1 98.07 19 SER B CA 1
ATOM 2291 C C . SER B 1 19 ? -3.119 -12.661 -13.164 1 98.07 19 SER B C 1
ATOM 2293 O O . SER B 1 19 ? -3.011 -13.87 -13.379 1 98.07 19 SER B O 1
ATOM 2295 N N . SER B 1 20 ? -4.298 -12.004 -13.195 1 97.83 20 SER B N 1
ATOM 2296 C CA . SER B 1 20 ? -5.523 -12.732 -13.506 1 97.83 20 SER B CA 1
ATOM 2297 C C . SER B 1 20 ? -5.495 -13.278 -14.93 1 97.83 20 SER B C 1
ATOM 2299 O O . SER B 1 20 ? -5.971 -14.387 -15.184 1 97.83 20 SER B O 1
ATOM 2301 N N . SER B 1 21 ? -4.94 -12.531 -15.864 1 98.39 21 SER B N 1
ATOM 2302 C CA . SER B 1 21 ? -4.854 -12.951 -17.259 1 98.39 21 SER B CA 1
ATOM 2303 C C . SER B 1 21 ? -3.911 -14.139 -17.421 1 98.39 21 SER B C 1
ATOM 2305 O O . SER B 1 21 ? -4.265 -15.137 -18.052 1 98.39 21 SER B O 1
ATOM 2307 N N . PHE B 1 22 ? -2.674 -14.044 -16.827 1 98.05 22 PHE B N 1
ATOM 2308 C CA . PHE B 1 22 ? -1.729 -15.153 -16.887 1 98.05 22 PHE B CA 1
ATOM 2309 C C . PHE B 1 22 ? -2.33 -16.41 -16.271 1 98.05 22 PHE B C 1
ATOM 2311 O O . PHE B 1 22 ? -2.201 -17.503 -16.827 1 98.05 22 PHE B O 1
ATOM 2318 N N . SER B 1 23 ? -3.022 -16.25 -15.159 1 96.85 23 SER B N 1
ATOM 2319 C CA . SER B 1 23 ? -3.664 -17.38 -14.497 1 96.85 23 SER B CA 1
ATOM 2320 C C . SER B 1 23 ? -4.689 -18.046 -15.409 1 96.85 23 SER B C 1
ATOM 2322 O O . SER B 1 23 ? -4.765 -19.275 -15.472 1 96.85 23 SER B O 1
ATOM 2324 N N . GLU B 1 24 ? -5.475 -17.215 -16.091 1 96.36 24 GLU B N 1
ATOM 2325 C CA . GLU B 1 24 ? -6.518 -17.697 -16.992 1 96.36 24 GLU B CA 1
ATOM 2326 C C . GLU B 1 24 ? -5.924 -18.497 -18.147 1 96.36 24 GLU B C 1
ATOM 2328 O O . GLU B 1 24 ? -6.571 -19.4 -18.682 1 96.36 24 GLU B O 1
ATOM 2333 N N . LEU B 1 25 ? -4.721 -18.23 -18.516 1 96.57 25 LEU B N 1
ATOM 2334 C CA . LEU B 1 25 ? -4.092 -18.829 -19.688 1 96.57 25 LEU B CA 1
ATOM 2335 C C . LEU B 1 25 ? -3.325 -20.092 -19.308 1 96.57 25 LEU B C 1
ATOM 2337 O O . LEU B 1 25 ? -2.861 -20.827 -20.182 1 96.57 25 LEU B O 1
ATOM 2341 N N . MET B 1 26 ? -3.216 -20.374 -17.972 1 94.2 26 MET B N 1
ATOM 2342 C CA . MET B 1 26 ? -2.567 -21.596 -17.505 1 94.2 26 MET B CA 1
ATOM 2343 C C . MET B 1 26 ? -3.484 -22.802 -17.684 1 94.2 26 MET B C 1
ATOM 2345 O O . MET B 1 26 ? -4.699 -22.694 -17.51 1 94.2 26 MET B O 1
ATOM 2349 N N . ASP B 1 27 ? -2.884 -23.911 -18.059 1 89.99 27 ASP B N 1
ATOM 2350 C CA . ASP B 1 27 ? -3.658 -25.143 -18.177 1 89.99 27 ASP B CA 1
ATOM 2351 C C . ASP B 1 27 ? -4.22 -25.57 -16.823 1 89.99 27 ASP B C 1
ATOM 2353 O O . ASP B 1 27 ? -5.416 -25.842 -16.699 1 89.99 27 ASP B O 1
ATOM 2357 N N . LYS B 1 28 ? -3.387 -25.729 -15.788 1 93.28 28 LYS B N 1
ATOM 2358 C CA . LYS B 1 28 ? -3.735 -25.951 -14.387 1 93.28 28 LYS B CA 1
ATOM 2359 C C . LYS B 1 28 ? -3.361 -24.745 -13.53 1 93.28 28 LYS B C 1
ATOM 2361 O O . LYS B 1 28 ? -2.2 -24.331 -13.504 1 93.28 28 LYS B O 1
ATOM 2366 N N . ARG B 1 29 ? -4.361 -24.298 -12.882 1 94.73 29 ARG B N 1
ATOM 2367 C CA . ARG B 1 29 ? -4.19 -23.025 -12.188 1 94.73 29 ARG B CA 1
ATOM 2368 C C . ARG B 1 29 ? -3.823 -23.244 -10.724 1 94.73 29 ARG B C 1
ATOM 2370 O O . ARG B 1 29 ? -4.565 -23.893 -9.984 1 94.73 29 ARG B O 1
ATOM 2377 N N . ASN B 1 30 ? -2.723 -22.936 -10.241 1 97.11 30 ASN B N 1
ATOM 2378 C CA . ASN B 1 30 ? -2.269 -22.792 -8.862 1 97.11 30 ASN B CA 1
ATOM 2379 C C . ASN B 1 30 ? -1.813 -21.366 -8.568 1 97.11 30 ASN B C 1
ATOM 2381 O O . ASN B 1 30 ? -0.757 -20.938 -9.038 1 97.11 30 ASN B O 1
ATOM 2385 N N . ILE B 1 31 ? -2.703 -20.639 -7.889 1 97.6 31 ILE B N 1
ATOM 2386 C CA . ILE B 1 31 ? -2.536 -19.193 -7.794 1 97.6 31 ILE B CA 1
ATOM 2387 C C . ILE B 1 31 ? -2.512 -18.771 -6.327 1 97.6 31 ILE B C 1
ATOM 2389 O O . ILE B 1 31 ? -3.246 -19.322 -5.503 1 97.6 31 ILE B O 1
ATOM 2393 N N . ALA B 1 32 ? -1.661 -17.815 -5.968 1 97.95 32 ALA B N 1
ATOM 2394 C CA . ALA B 1 32 ? -1.586 -17.198 -4.647 1 97.95 32 ALA B CA 1
ATOM 2395 C C . ALA B 1 32 ? -1.731 -15.682 -4.74 1 97.95 32 ALA B C 1
ATOM 2397 O O . ALA B 1 32 ? -0.992 -15.026 -5.478 1 97.95 32 ALA B O 1
ATOM 2398 N N . ASP B 1 33 ? -2.72 -15.159 -4.103 1 97.91 33 ASP B N 1
ATOM 2399 C CA . ASP B 1 33 ? -2.848 -13.713 -3.951 1 97.91 33 ASP B CA 1
ATOM 2400 C C . ASP B 1 33 ? -2.124 -13.226 -2.698 1 97.91 33 ASP B C 1
ATOM 2402 O O . ASP B 1 33 ? -2.625 -13.386 -1.583 1 97.91 33 ASP B O 1
ATOM 2406 N N . CYS B 1 34 ? -0.977 -12.526 -2.87 1 96.86 34 CYS B N 1
ATOM 2407 C CA . CYS B 1 34 ? -0.111 -12.124 -1.768 1 96.86 34 CYS B CA 1
ATOM 2408 C C . CYS B 1 34 ? -0.264 -10.638 -1.468 1 96.86 34 CYS B C 1
ATOM 2410 O O . CYS B 1 34 ? 0.503 -10.076 -0.684 1 96.86 34 CYS B O 1
ATOM 2412 N N . ASP B 1 35 ? -1.189 -9.968 -2.106 1 94.77 35 ASP B N 1
ATOM 2413 C CA . ASP B 1 35 ? -1.601 -8.625 -1.709 1 94.77 35 ASP B CA 1
ATOM 2414 C C . ASP B 1 35 ? -2.605 -8.676 -0.56 1 94.77 35 ASP B C 1
ATOM 2416 O O . ASP B 1 35 ? -3.764 -8.287 -0.723 1 94.77 35 ASP B O 1
ATOM 2420 N N . VAL B 1 36 ? -2.16 -8.924 0.605 1 94.04 36 VAL B N 1
ATOM 2421 C CA . VAL B 1 36 ? -2.99 -9.358 1.724 1 94.04 36 VAL B CA 1
ATOM 2422 C C . VAL B 1 36 ? -3.723 -8.158 2.319 1 94.04 36 VAL B C 1
ATOM 2424 O O . VAL B 1 36 ? -4.694 -8.323 3.062 1 94.04 36 VAL B O 1
ATOM 2427 N N . GLU B 1 37 ? -3.337 -6.922 1.992 1 90.74 37 GLU B N 1
ATOM 2428 C CA . GLU B 1 37 ? -4.01 -5.724 2.486 1 90.74 37 GLU B CA 1
ATOM 2429 C C . GLU B 1 37 ? -5.229 -5.385 1.633 1 90.74 37 GLU B C 1
ATOM 2431 O O . GLU B 1 37 ? -6.176 -4.761 2.115 1 90.74 37 GLU B O 1
ATOM 2436 N N . ALA B 1 38 ? -5.123 -5.713 0.332 1 91.45 38 ALA B N 1
ATOM 2437 C CA . ALA B 1 38 ? -6.202 -5.495 -0.628 1 91.45 38 ALA B CA 1
ATOM 2438 C C . ALA B 1 38 ? -6.313 -6.663 -1.603 1 91.45 38 ALA B C 1
ATOM 2440 O O . ALA B 1 38 ? -6.145 -6.488 -2.813 1 91.45 38 ALA B O 1
ATOM 2441 N N . PRO B 1 39 ? -6.65 -7.82 -1.038 1 94.42 39 PRO B N 1
ATOM 2442 C CA . PRO B 1 39 ? -6.697 -9.009 -1.892 1 94.42 39 PRO B CA 1
ATOM 2443 C C . PRO B 1 39 ? -7.9 -9.014 -2.832 1 94.42 39 PRO B C 1
ATOM 2445 O O . PRO B 1 39 ? -9.034 -9.21 -2.388 1 94.42 39 PRO B O 1
ATOM 2448 N N . ASN B 1 40 ? -7.693 -8.854 -4.13 1 93.67 40 ASN B N 1
ATOM 2449 C CA . ASN B 1 40 ? -8.813 -8.705 -5.053 1 93.67 40 ASN B CA 1
ATOM 2450 C C . ASN B 1 40 ? -8.734 -9.712 -6.197 1 93.67 40 ASN B C 1
ATOM 2452 O O . ASN B 1 40 ? -9.632 -9.774 -7.038 1 93.67 40 ASN B O 1
ATOM 2456 N N . LEU B 1 41 ? -7.709 -10.51 -6.234 1 96.51 41 LEU B N 1
ATOM 2457 C CA . LEU B 1 41 ? -7.55 -11.445 -7.343 1 96.51 41 LEU B CA 1
ATOM 2458 C C . LEU B 1 41 ? -8.663 -12.488 -7.337 1 96.51 41 LEU B C 1
ATOM 2460 O O . LEU B 1 41 ? -9.149 -12.889 -8.397 1 96.51 41 LEU B O 1
ATOM 2464 N N . HIS B 1 42 ? -9.055 -12.943 -6.138 1 94.97 42 HIS B N 1
ATOM 2465 C CA . HIS B 1 42 ? -10.058 -13.994 -6.011 1 94.97 42 HIS B CA 1
ATOM 2466 C C . HIS B 1 42 ? -11.388 -13.562 -6.62 1 94.97 42 HIS B C 1
ATOM 2468 O O . HIS B 1 42 ? -12.202 -14.405 -7.006 1 94.97 42 HIS B O 1
ATOM 2474 N N . LEU B 1 43 ? -11.645 -12.26 -6.741 1 94.21 43 LEU B N 1
ATOM 2475 C CA . LEU B 1 43 ? -12.885 -11.737 -7.304 1 94.21 43 LEU B CA 1
ATOM 2476 C C . LEU B 1 43 ? -12.958 -12.004 -8.803 1 94.21 43 LEU B C 1
ATOM 2478 O O . LEU B 1 43 ? -14.034 -11.931 -9.4 1 94.21 43 LEU B O 1
ATOM 2482 N N . MET B 1 44 ? -11.817 -12.317 -9.431 1 95.07 44 MET B N 1
ATOM 2483 C CA . MET B 1 44 ? -11.743 -12.46 -10.882 1 95.07 44 MET B CA 1
ATOM 2484 C C . MET B 1 44 ? -12.153 -13.864 -11.312 1 95.07 44 MET B C 1
ATOM 2486 O O . MET B 1 44 ? -12.242 -14.151 -12.507 1 95.07 44 MET B O 1
ATOM 2490 N N . PHE B 1 45 ? -12.402 -14.734 -10.336 1 95.14 45 PHE B N 1
ATOM 2491 C CA . PHE B 1 45 ? -12.704 -16.134 -10.613 1 95.14 45 PHE B CA 1
ATOM 2492 C C . PHE B 1 45 ? -13.895 -16.605 -9.786 1 95.14 45 PHE B C 1
ATOM 2494 O O . PHE B 1 45 ? -14.03 -16.237 -8.617 1 95.14 45 PHE B O 1
ATOM 2501 N N . GLU B 1 46 ? -14.722 -17.404 -10.493 1 94.35 46 GLU B N 1
ATOM 2502 C CA . GLU B 1 46 ? -15.645 -18.18 -9.67 1 94.35 46 GLU B CA 1
ATOM 2503 C C . GLU B 1 46 ? -14.892 -19.121 -8.734 1 94.35 46 GLU B C 1
ATOM 2505 O O . GLU B 1 46 ? -14.004 -19.857 -9.168 1 94.35 46 GLU B O 1
ATOM 2510 N N . ASN B 1 47 ? -15.171 -18.959 -7.44 1 95.62 47 ASN B N 1
ATOM 2511 C CA . ASN B 1 47 ? -14.403 -19.75 -6.484 1 95.62 47 ASN B CA 1
ATOM 2512 C C . ASN B 1 47 ? -15.272 -20.227 -5.325 1 95.62 47 ASN B C 1
ATOM 2514 O O . ASN B 1 47 ? -16.322 -19.644 -5.049 1 95.62 47 ASN B O 1
ATOM 2518 N N . GLU B 1 48 ? -14.84 -21.353 -4.766 1 97.26 48 GLU B N 1
ATOM 2519 C CA . GLU B 1 48 ? -15.453 -21.943 -3.579 1 97.26 48 GLU B CA 1
ATOM 2520 C C . GLU B 1 48 ? -14.433 -22.109 -2.456 1 97.26 48 GLU B C 1
ATOM 2522 O O . GLU B 1 48 ? -13.426 -22.8 -2.623 1 97.26 48 GLU B O 1
ATOM 2527 N N . ILE B 1 49 ? -14.685 -21.502 -1.354 1 96.68 49 ILE B N 1
ATOM 2528 C CA . ILE B 1 49 ? -13.791 -21.631 -0.208 1 96.68 49 ILE B CA 1
ATOM 2529 C C . ILE B 1 49 ? -13.841 -23.06 0.327 1 96.68 49 ILE B C 1
ATOM 2531 O O . ILE B 1 49 ? -14.912 -23.562 0.678 1 96.68 49 ILE B O 1
ATOM 2535 N N . ILE B 1 50 ? -12.748 -23.685 0.398 1 95.55 50 ILE B N 1
ATOM 2536 C CA . ILE B 1 50 ? -12.721 -25.069 0.858 1 95.55 50 ILE B CA 1
ATOM 2537 C C . ILE B 1 50 ? -12.079 -25.14 2.242 1 95.55 50 ILE B C 1
ATOM 2539 O O . ILE B 1 50 ? -12.245 -26.128 2.961 1 95.55 50 ILE B O 1
ATOM 2543 N N . ASN B 1 51 ? -11.266 -24.144 2.607 1 95.05 51 ASN B N 1
ATOM 2544 C CA . ASN B 1 51 ? -10.644 -24.067 3.924 1 95.05 51 ASN B CA 1
ATOM 2545 C C . ASN B 1 51 ? -10.369 -22.622 4.331 1 95.05 51 ASN B C 1
ATOM 2547 O O . ASN B 1 51 ? -10.028 -21.79 3.488 1 95.05 51 ASN B O 1
ATOM 2551 N N . THR B 1 52 ? -10.663 -22.243 5.498 1 95.71 52 THR B N 1
ATOM 2552 C CA . THR B 1 52 ? -10.318 -20.965 6.11 1 95.71 52 THR B CA 1
ATOM 2553 C C . THR B 1 52 ? -9.502 -21.178 7.382 1 95.71 52 THR B C 1
ATOM 2555 O O . THR B 1 52 ? -9.91 -21.93 8.269 1 95.71 52 THR B O 1
ATOM 2558 N N . LYS B 1 53 ? -8.35 -20.611 7.433 1 94.44 53 LYS B N 1
ATOM 2559 C CA . LYS B 1 53 ? -7.468 -20.726 8.591 1 94.44 53 LYS B CA 1
ATOM 2560 C C . LYS B 1 53 ? -7.183 -19.357 9.203 1 94.44 53 LYS B C 1
ATOM 2562 O O . LYS B 1 53 ? -6.903 -18.396 8.484 1 94.44 53 LYS B O 1
ATOM 2567 N N . GLU B 1 54 ? -7.384 -19.286 10.423 1 92.61 54 GLU B N 1
ATOM 2568 C CA . GLU B 1 54 ? -6.931 -18.088 11.123 1 92.61 54 GLU B CA 1
ATOM 2569 C C . GLU B 1 54 ? -5.408 -18.007 11.151 1 92.61 54 GLU B C 1
ATOM 2571 O O . GLU B 1 54 ? -4.731 -19.02 11.338 1 92.61 54 GLU B O 1
ATOM 2576 N N . TYR B 1 55 ? -4.994 -16.823 10.966 1 91.52 55 TYR B N 1
ATOM 2577 C CA . TYR B 1 55 ? -3.549 -16.638 11.034 1 91.52 55 TYR B CA 1
ATOM 2578 C C . TYR B 1 55 ? -3.164 -15.784 12.236 1 91.52 55 TYR B C 1
ATOM 2580 O O . TYR B 1 55 ? -3.674 -14.674 12.406 1 91.52 55 TYR B O 1
ATOM 2588 N N . ILE B 1 56 ? -2.239 -16.318 12.945 1 87.71 56 ILE B N 1
ATOM 2589 C CA . ILE B 1 56 ? -1.659 -15.636 14.097 1 87.71 56 ILE B CA 1
ATOM 2590 C C . ILE B 1 56 ? -0.243 -15.173 13.763 1 87.71 56 ILE B C 1
ATOM 2592 O O . ILE B 1 56 ? 0.697 -15.971 13.775 1 87.71 56 ILE B O 1
ATOM 2596 N N . GLY B 1 57 ? -0.169 -13.987 13.31 1 78.01 57 GLY B N 1
ATOM 2597 C CA . GLY B 1 57 ? 1.107 -13.486 12.826 1 78.01 57 GLY B CA 1
ATOM 2598 C C . GLY B 1 57 ? 1.879 -12.708 13.875 1 78.01 57 GLY B C 1
ATOM 2599 O O . GLY B 1 57 ? 3.054 -12.389 13.68 1 78.01 57 GLY B O 1
ATOM 2600 N N . SER B 1 58 ? 1.227 -12.27 14.874 1 79.41 58 SER B N 1
ATOM 2601 C CA . SER B 1 58 ? 1.882 -11.489 15.917 1 79.41 58 SER B CA 1
ATOM 2602 C C . SER B 1 58 ? 1.377 -11.882 17.302 1 79.41 58 SER B C 1
ATOM 2604 O O . SER B 1 58 ? 0.363 -12.572 17.426 1 79.41 58 SER B O 1
ATOM 2606 N N . GLN B 1 59 ? 2.27 -11.63 18.202 1 86.92 59 GLN B N 1
ATOM 2607 C CA . GLN B 1 59 ? 1.87 -11.73 19.602 1 86.92 59 GLN B CA 1
ATOM 2608 C C . GLN B 1 59 ? 1.983 -10.379 20.304 1 86.92 59 GLN B C 1
ATOM 2610 O O . GLN B 1 59 ? 2.779 -9.529 19.9 1 86.92 59 GLN B O 1
ATOM 2615 N N . THR B 1 60 ? 1.083 -10.163 21.049 1 89.87 60 THR B N 1
ATOM 2616 C CA . THR B 1 60 ? 1.095 -8.943 21.849 1 89.87 60 THR B CA 1
ATOM 2617 C C . THR B 1 60 ? 1.256 -9.269 23.33 1 89.87 60 THR B C 1
ATOM 2619 O O . THR B 1 60 ? 0.711 -10.263 23.816 1 89.87 60 THR B O 1
ATOM 2622 N N . ALA B 1 61 ? 2.013 -8.431 23.961 1 94.28 61 ALA B N 1
ATOM 2623 C CA . ALA B 1 61 ? 2.199 -8.62 25.398 1 94.28 61 ALA B CA 1
ATOM 2624 C C . ALA B 1 61 ? 0.907 -8.342 26.16 1 94.28 61 ALA B C 1
ATOM 2626 O O . ALA B 1 61 ? 0.16 -7.424 25.813 1 94.28 61 ALA B O 1
ATOM 2627 N N . SER B 1 62 ? 0.684 -9.142 26.944 1 96.28 62 SER B N 1
ATOM 2628 C CA . SER B 1 62 ? -0.393 -8.965 27.914 1 96.28 62 SER B CA 1
ATOM 2629 C C . SER B 1 62 ? 0.135 -9.026 29.343 1 96.28 62 SER B C 1
ATOM 2631 O O . SER B 1 62 ? 0.904 -9.925 29.689 1 96.28 62 SER B O 1
ATOM 2633 N N . ILE B 1 63 ? -0.334 -8.047 30.096 1 96.7 63 ILE B N 1
ATOM 2634 C CA . ILE B 1 63 ? 0.159 -7.967 31.466 1 96.7 63 ILE B CA 1
ATOM 2635 C C . ILE B 1 63 ? -0.953 -8.354 32.438 1 96.7 63 ILE B C 1
ATOM 2637 O O . ILE B 1 63 ? -2.041 -7.773 32.409 1 96.7 63 ILE B O 1
ATOM 2641 N N . ASP B 1 64 ? -0.676 -9.287 33.172 1 96.35 64 ASP B N 1
ATOM 2642 C CA . ASP B 1 64 ? -1.542 -9.665 34.284 1 96.35 64 ASP B CA 1
ATOM 2643 C C . ASP B 1 64 ? -1.318 -8.755 35.49 1 96.35 64 ASP B C 1
ATOM 2645 O O . ASP B 1 64 ? -0.36 -8.94 36.244 1 96.35 64 ASP B O 1
ATOM 2649 N N . THR B 1 65 ? -2.196 -7.965 35.696 1 94.14 65 THR B N 1
ATOM 2650 C CA . THR B 1 65 ? -2.041 -6.949 36.73 1 94.14 65 THR B CA 1
ATOM 2651 C C . THR B 1 65 ? -2.03 -7.586 38.117 1 94.14 65 THR B C 1
ATOM 2653 O O . THR B 1 65 ? -1.462 -7.028 39.058 1 94.14 65 THR B O 1
ATOM 2656 N N . GLU B 1 66 ? -2.688 -8.624 38.224 1 96.44 66 GLU B N 1
ATOM 2657 C CA . GLU B 1 66 ? -2.698 -9.304 39.516 1 96.44 66 GLU B CA 1
ATOM 2658 C C . GLU B 1 66 ? -1.329 -9.896 39.838 1 96.44 66 GLU B C 1
ATOM 2660 O O . GLU B 1 66 ? -0.947 -9.993 41.006 1 96.44 66 GLU B O 1
ATOM 2665 N N . LYS B 1 67 ? -0.635 -10.277 38.943 1 96.66 67 LYS B N 1
ATOM 2666 C CA . LYS B 1 67 ? 0.679 -10.881 39.142 1 96.66 67 LYS B CA 1
ATOM 2667 C C . LYS B 1 67 ? 1.781 -9.826 39.099 1 96.66 67 LYS B C 1
ATOM 2669 O O . LYS B 1 67 ? 2.879 -10.046 39.615 1 96.66 67 LYS B O 1
ATOM 2674 N N . CYS B 1 68 ? 1.385 -8.779 38.464 1 95.01 68 CYS B N 1
ATOM 2675 C CA . CYS B 1 68 ? 2.388 -7.737 38.279 1 95.01 68 CYS B CA 1
ATOM 2676 C C . CYS B 1 68 ? 2.791 -7.125 39.616 1 95.01 68 CYS B C 1
ATOM 2678 O O . CYS B 1 68 ? 1.932 -6.747 40.415 1 95.01 68 CYS B O 1
ATO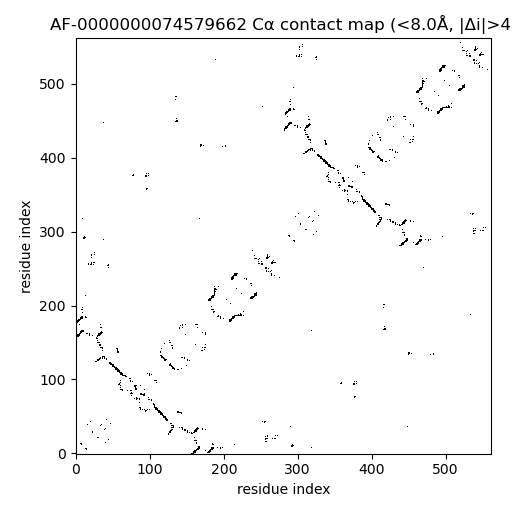M 2680 N N . ILE B 1 69 ? 4.186 -6.963 39.873 1 96.27 69 ILE B N 1
ATOM 2681 C CA . ILE B 1 69 ? 4.683 -6.376 41.113 1 96.27 69 ILE B CA 1
ATOM 2682 C C . ILE B 1 69 ? 5.206 -4.967 40.843 1 96.27 69 ILE B C 1
ATOM 2684 O O . ILE B 1 69 ? 5.913 -4.391 41.674 1 96.27 69 ILE B O 1
ATOM 2688 N N . LYS B 1 70 ? 4.911 -4.539 39.684 1 94.51 70 LYS B N 1
ATOM 2689 C CA . LYS B 1 70 ? 5.229 -3.175 39.271 1 94.51 70 LYS B CA 1
ATOM 2690 C C . LYS B 1 70 ? 6.728 -2.906 39.372 1 94.51 70 LYS B C 1
ATOM 2692 O O . LYS B 1 70 ? 7.144 -1.872 39.899 1 94.51 70 LYS B O 1
ATOM 2697 N N . CYS B 1 71 ? 7.512 -3.859 38.901 1 94.34 71 CYS B N 1
ATOM 2698 C CA . CYS B 1 71 ? 8.963 -3.721 38.962 1 94.34 71 CYS B CA 1
ATOM 2699 C C . CYS B 1 71 ? 9.472 -2.816 37.846 1 94.34 71 CYS B C 1
ATOM 2701 O O . CYS B 1 71 ? 10.619 -2.367 37.881 1 94.34 71 CYS B O 1
ATOM 2703 N N . GLU B 1 72 ? 8.762 -2.627 36.793 1 93.38 72 GLU B N 1
ATOM 2704 C CA . GLU B 1 72 ? 8.995 -1.669 35.715 1 93.38 72 GLU B CA 1
ATOM 2705 C C . GLU B 1 72 ? 10.096 -2.152 34.776 1 93.38 72 GLU B C 1
ATOM 2707 O O . GLU B 1 72 ? 10.534 -1.413 33.892 1 93.38 72 GLU B O 1
ATOM 2712 N N . LYS B 1 73 ? 10.507 -3.31 34.897 1 93.26 73 LYS B N 1
ATOM 2713 C CA . LYS B 1 73 ? 11.536 -3.843 34.009 1 93.26 73 LYS B CA 1
ATOM 2714 C C . LYS B 1 73 ? 11.036 -3.914 32.569 1 93.26 73 LYS B C 1
ATOM 2716 O O . LYS 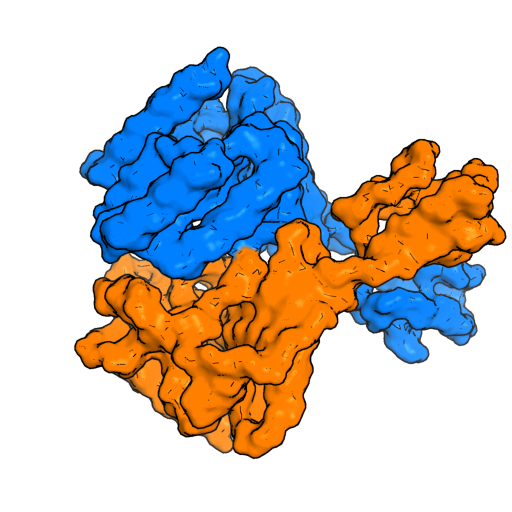B 1 73 ? 11.816 -3.762 31.627 1 93.26 73 LYS B O 1
ATOM 2721 N N . CYS B 1 74 ? 9.777 -4.097 32.49 1 93.93 74 CYS B N 1
ATOM 2722 C CA . CYS B 1 74 ? 9.186 -4.23 31.163 1 93.93 74 CYS B CA 1
ATOM 2723 C C . CYS B 1 74 ? 9.158 -2.887 30.442 1 93.93 74 CYS B C 1
ATOM 2725 O O . CYS B 1 74 ? 8.941 -2.832 29.23 1 93.93 74 CYS B O 1
ATOM 2727 N N . LEU B 1 75 ? 9.494 -1.859 31.117 1 93.43 75 LEU B N 1
ATOM 2728 C CA . LEU B 1 75 ? 9.504 -0.523 30.529 1 93.43 75 LEU B CA 1
ATOM 2729 C C . LEU B 1 75 ? 10.712 -0.34 29.617 1 93.43 75 LEU B C 1
ATOM 2731 O O . LEU B 1 75 ? 10.792 0.643 28.876 1 93.43 75 LEU B O 1
ATOM 2735 N N . GLN B 1 76 ? 11.572 -1.308 29.594 1 87.67 76 GLN B N 1
ATOM 2736 C CA . GLN B 1 76 ? 12.75 -1.257 28.734 1 87.67 76 GLN B CA 1
ATOM 2737 C C . GLN B 1 76 ? 12.386 -1.563 27.284 1 87.67 76 GLN B C 1
ATOM 2739 O O . GLN B 1 76 ? 13.266 -1.675 26.428 1 87.67 76 GLN B O 1
ATOM 2744 N N . CYS B 1 77 ? 11.204 -1.556 26.99 1 89.12 77 CYS B N 1
ATOM 2745 C CA . CYS B 1 77 ? 10.73 -1.806 25.633 1 89.12 77 CYS B CA 1
ATOM 2746 C C . CYS B 1 77 ? 11.242 -0.74 24.672 1 89.12 77 CYS B C 1
ATOM 2748 O O . CYS B 1 77 ? 10.89 0.435 24.796 1 89.12 77 CYS B O 1
ATOM 2750 N N . ARG B 1 78 ? 11.983 -1.38 23.827 1 83.37 78 ARG B N 1
ATOM 2751 C CA . ARG B 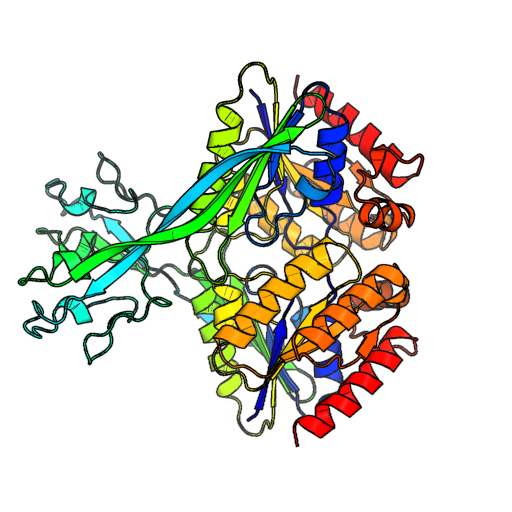1 78 ? 12.625 -0.474 22.88 1 83.37 78 ARG B CA 1
ATOM 2752 C C . ARG B 1 78 ? 11.595 0.187 21.97 1 83.37 78 ARG B C 1
ATOM 2754 O O . ARG B 1 78 ? 11.877 1.211 21.346 1 83.37 78 ARG B O 1
ATOM 2761 N N . PHE B 1 79 ? 10.435 -0.259 21.858 1 84.25 79 PHE B N 1
ATOM 2762 C CA . PHE B 1 79 ? 9.4 0.259 20.97 1 84.25 79 PHE B CA 1
ATOM 2763 C C . PHE B 1 79 ? 8.421 1.14 21.736 1 84.25 79 PHE B C 1
ATOM 2765 O O . PHE B 1 79 ? 7.483 1.687 21.152 1 84.25 79 PHE B O 1
ATOM 2772 N N . GLY B 1 80 ? 8.61 1.276 23.003 1 87.77 80 GLY B N 1
ATOM 2773 C CA . GLY B 1 80 ? 7.743 2.108 23.823 1 87.77 80 GLY B CA 1
ATOM 2774 C C . GLY B 1 80 ? 6.319 1.591 23.899 1 87.77 80 GLY B C 1
ATOM 2775 O O . GLY B 1 80 ? 5.372 2.376 23.988 1 87.77 80 GLY B O 1
ATOM 2776 N N . ALA B 1 81 ? 6.149 0.292 23.786 1 90.46 81 ALA B N 1
ATOM 2777 C CA . ALA B 1 81 ? 4.819 -0.312 23.769 1 90.46 81 ALA B CA 1
ATOM 2778 C C . ALA B 1 81 ? 4.252 -0.429 25.181 1 90.46 81 ALA B C 1
ATOM 2780 O O . ALA B 1 81 ? 3.059 -0.685 25.359 1 90.46 81 ALA B O 1
ATOM 2781 N N . ILE B 1 82 ? 5.081 -0.377 26.288 1 94.43 82 ILE B N 1
ATOM 2782 C CA . ILE B 1 82 ? 4.609 -0.433 27.667 1 94.43 82 ILE B CA 1
ATOM 2783 C C . ILE B 1 82 ? 4.684 0.956 28.295 1 94.43 82 ILE B C 1
ATOM 2785 O O . ILE B 1 82 ? 5.755 1.567 28.342 1 94.43 82 ILE B O 1
ATOM 2789 N N . THR B 1 83 ? 3.53 1.422 28.689 1 93.2 83 THR B N 1
ATOM 2790 C CA . THR B 1 83 ? 3.44 2.756 29.271 1 93.2 83 THR B CA 1
ATOM 2791 C C . THR B 1 83 ? 3.947 2.754 30.71 1 93.2 83 THR B C 1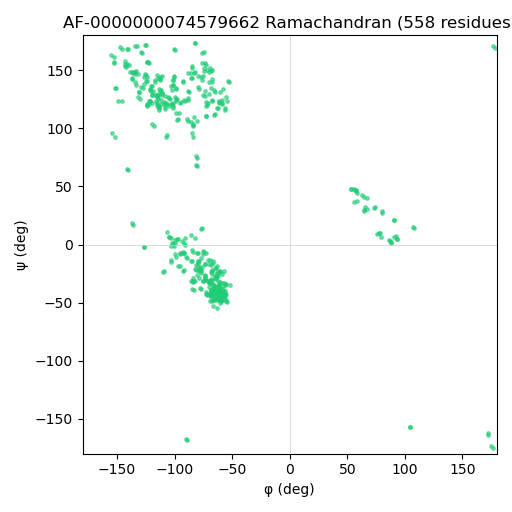
ATOM 2793 O O . THR B 1 83 ? 4.123 1.692 31.31 1 93.2 83 THR B O 1
ATOM 2796 N N . PRO B 1 84 ? 4.208 4.024 31.194 1 91.4 84 PRO B N 1
ATOM 2797 C CA . PRO B 1 84 ? 4.621 4.119 32.597 1 91.4 84 PRO B CA 1
ATOM 2798 C C . PRO B 1 84 ? 3.602 3.505 33.554 1 91.4 84 PRO B C 1
ATOM 2800 O O . PRO B 1 84 ? 3.96 3.091 34.66 1 91.4 84 PRO B O 1
ATOM 2803 N N . GLU B 1 85 ? 2.364 3.391 33.179 1 93.06 85 GLU B N 1
ATOM 2804 C CA . GLU B 1 85 ? 1.326 2.759 33.987 1 93.06 85 GLU B CA 1
ATOM 2805 C C . GLU B 1 85 ? 1.304 1.248 33.777 1 93.06 85 GLU B C 1
ATOM 2807 O O . GLU B 1 85 ? 0.405 0.561 34.265 1 93.06 85 GLU B O 1
ATOM 2812 N N . ILE B 1 86 ? 2.226 0.763 33.103 1 93.75 86 ILE B N 1
ATOM 2813 C CA . ILE B 1 86 ? 2.413 -0.665 32.871 1 93.75 86 ILE B CA 1
ATOM 2814 C C . ILE B 1 86 ? 1.242 -1.214 32.059 1 93.75 86 ILE B C 1
ATOM 2816 O O . ILE B 1 86 ? 0.678 -2.257 32.398 1 93.75 86 ILE B O 1
ATOM 2820 N N . LYS B 1 87 ? 0.932 -0.447 31.197 1 94.28 87 LYS B N 1
ATOM 2821 C CA . LYS B 1 87 ? -0.066 -0.881 30.223 1 94.28 87 LYS B CA 1
ATOM 2822 C C . LYS B 1 87 ? 0.552 -1.042 28.837 1 94.28 87 LYS B C 1
ATOM 2824 O O . LYS B 1 87 ? 1.449 -0.285 28.46 1 94.28 87 LYS B O 1
ATOM 2829 N N . VAL B 1 88 ? -0.009 -2.119 28.142 1 94.06 88 VAL B N 1
ATOM 2830 C CA . VAL B 1 88 ? 0.551 -2.413 26.827 1 94.06 88 VAL B CA 1
ATOM 2831 C C . VAL B 1 88 ? -0.228 -1.657 25.753 1 94.06 88 VAL B C 1
ATOM 2833 O O . VAL B 1 88 ? -1.461 -1.692 25.73 1 94.06 88 VAL B O 1
ATOM 2836 N N . ASN B 1 89 ? 0.451 -0.877 24.986 1 88.43 89 ASN B N 1
ATOM 2837 C CA . ASN B 1 89 ? -0.092 -0.33 23.747 1 88.43 89 ASN B CA 1
ATOM 2838 C C . ASN B 1 89 ? 0.053 -1.313 22.589 1 88.43 89 ASN B C 1
ATOM 2840 O O . ASN B 1 89 ? 1.146 -1.482 22.047 1 88.43 89 ASN B O 1
ATOM 2844 N N . PRO B 1 90 ? -1.029 -1.975 22.243 1 83.29 90 PRO B N 1
ATOM 2845 C CA . PRO B 1 90 ? -0.942 -3.052 21.253 1 83.29 90 PRO B CA 1
ATOM 2846 C C . PRO B 1 90 ? -0.456 -2.563 19.891 1 83.29 90 PRO B C 1
ATOM 2848 O O . PRO B 1 90 ? 0.146 -3.33 19.134 1 83.29 90 PRO B O 1
ATOM 2851 N N . LEU B 1 91 ? -0.58 -1.316 19.551 1 76 91 LEU B N 1
ATOM 2852 C CA . LEU B 1 91 ? -0.191 -0.785 18.249 1 76 91 LEU B CA 1
ATOM 2853 C C . LEU B 1 91 ? 1.316 -0.561 18.182 1 76 91 LEU B C 1
ATOM 2855 O O . LEU B 1 91 ? 1.881 -0.434 17.093 1 76 91 LEU B O 1
ATOM 2859 N N . LYS B 1 92 ? 1.981 -0.525 19.348 1 81 92 LYS B N 1
ATOM 2860 C CA . LYS B 1 92 ? 3.425 -0.316 19.4 1 81 92 LYS B CA 1
ATOM 2861 C C . LYS B 1 92 ? 4.159 -1.624 19.681 1 81 92 LYS B C 1
ATOM 2863 O O . LYS B 1 92 ? 5.375 -1.712 19.493 1 81 92 LYS B O 1
ATOM 2868 N N . CYS B 1 93 ? 3.372 -2.62 20.103 1 87.09 93 CYS B N 1
ATOM 2869 C CA . CYS B 1 93 ? 4.003 -3.888 20.451 1 87.09 93 CYS B CA 1
ATOM 2870 C C . CYS B 1 93 ? 4.418 -4.652 19.199 1 87.09 93 CYS B C 1
ATOM 2872 O O . CYS B 1 93 ? 3.596 -4.896 18.314 1 87.09 93 CYS B O 1
ATOM 2874 N N . GLU B 1 94 ? 5.673 -5.075 19.16 1 82.67 94 GLU B N 1
ATOM 2875 C CA . GLU B 1 94 ? 6.199 -5.803 18.01 1 82.67 94 GLU B CA 1
ATOM 2876 C C . GLU B 1 94 ? 6.275 -7.301 18.293 1 82.67 94 GLU B C 1
ATOM 2878 O O . GLU B 1 94 ? 6.707 -8.078 17.439 1 82.67 94 GLU B O 1
ATOM 2883 N N . GLY B 1 95 ? 5.847 -7.707 19.484 1 86.2 95 GLY B N 1
ATOM 2884 C CA . GLY B 1 95 ? 5.753 -9.119 19.82 1 86.2 95 GLY B CA 1
ATOM 2885 C C . GLY B 1 95 ? 7.104 -9.77 20.047 1 86.2 95 GLY B C 1
ATOM 2886 O O . GLY B 1 95 ? 7.269 -10.969 19.812 1 86.2 95 GLY B O 1
ATOM 2887 N N . CYS B 1 96 ? 8.109 -9.017 20.548 1 87.18 96 CYS B N 1
ATOM 2888 C CA . CYS B 1 96 ? 9.457 -9.557 20.68 1 87.18 96 CYS B CA 1
ATOM 2889 C C . CYS B 1 96 ? 9.571 -10.447 21.912 1 87.18 96 CYS B C 1
ATOM 2891 O O . CYS B 1 96 ? 10.464 -11.292 21.993 1 87.18 96 CYS B O 1
ATOM 2893 N N . GLY B 1 97 ? 8.753 -10.118 22.893 1 89.19 97 GLY B N 1
ATOM 2894 C CA . GLY B 1 97 ? 8.742 -10.978 24.066 1 89.19 97 GLY B CA 1
ATOM 2895 C C . GLY B 1 97 ? 9.77 -10.58 25.108 1 89.19 97 GLY B C 1
ATOM 2896 O O . GLY B 1 97 ? 9.909 -11.245 26.136 1 89.19 97 GLY B O 1
ATOM 2897 N N . LEU B 1 98 ? 10.465 -9.566 24.84 1 90.48 98 LEU B N 1
ATOM 2898 C CA . LEU B 1 98 ? 11.44 -9.129 25.833 1 90.48 98 LEU B CA 1
ATOM 2899 C C . LEU B 1 98 ? 10.772 -8.892 27.183 1 90.48 98 LEU B C 1
ATOM 2901 O O . LEU B 1 98 ? 11.29 -9.314 28.219 1 90.48 98 LEU B O 1
ATOM 2905 N N . CYS B 1 99 ? 9.754 -8.229 27.117 1 94.14 99 CYS B N 1
ATOM 2906 C CA . CYS B 1 99 ? 9.052 -7.89 28.35 1 94.14 99 CYS B CA 1
ATOM 2907 C C . CYS B 1 99 ? 8.649 -9.147 29.111 1 94.14 99 CYS B C 1
ATOM 2909 O O . CYS B 1 99 ? 8.66 -9.163 30.343 1 94.14 99 CYS B O 1
ATOM 2911 N N . GLU B 1 100 ? 8.193 -10.118 28.367 1 93.55 100 GLU B N 1
ATOM 2912 C CA . GLU B 1 100 ? 7.915 -11.395 29.018 1 93.55 100 GLU B CA 1
ATOM 2913 C C . GLU B 1 100 ? 9.181 -11.992 29.626 1 93.55 100 GLU B C 1
ATOM 2915 O O . GLU B 1 100 ? 9.157 -12.495 30.751 1 93.55 100 GLU B O 1
ATOM 2920 N N . TYR B 1 101 ? 10.168 -11.915 28.958 1 90.42 101 TYR B N 1
ATOM 2921 C CA . TYR B 1 101 ? 11.432 -12.504 29.384 1 90.42 101 TYR B CA 1
ATOM 2922 C C . TYR B 1 101 ? 11.948 -11.832 30.651 1 90.42 101 TYR B C 1
ATOM 2924 O O . TYR B 1 101 ? 12.471 -12.5 31.546 1 90.42 101 TYR B O 1
ATOM 2932 N N . VAL B 1 102 ? 11.791 -10.61 30.772 1 92.37 102 VAL B N 1
ATOM 2933 C CA . VAL B 1 102 ? 12.426 -9.887 31.869 1 92.37 102 VAL B CA 1
ATOM 2934 C C . VAL B 1 102 ? 11.477 -9.823 33.063 1 92.37 102 VAL B C 1
ATOM 2936 O O . VAL B 1 102 ? 11.849 -9.338 34.135 1 92.37 102 VAL B O 1
ATOM 2939 N N . CYS B 1 103 ? 10.438 -10.222 32.849 1 96.03 103 CYS B N 1
ATOM 2940 C CA . CYS B 1 103 ? 9.473 -10.14 33.94 1 96.03 103 CYS B CA 1
ATOM 2941 C C . CYS B 1 103 ? 9.794 -11.158 35.029 1 96.03 103 CYS B C 1
ATOM 2943 O O . CYS B 1 103 ? 9.674 -12.365 34.811 1 96.03 103 CYS B O 1
ATOM 2945 N N . PRO B 1 104 ? 9.976 -10.668 36.189 1 95.32 104 PRO B N 1
ATOM 2946 C CA . PRO B 1 104 ? 10.295 -11.614 37.262 1 95.32 104 PRO B CA 1
ATOM 2947 C C . PRO B 1 104 ? 9.054 -12.287 37.843 1 95.32 104 PRO B C 1
ATOM 2949 O O . PRO B 1 104 ? 9.158 -13.343 38.473 1 95.32 104 PRO B O 1
ATOM 2952 N N . ALA B 1 105 ? 8.049 -11.669 37.624 1 96.69 105 ALA B N 1
ATOM 2953 C CA . ALA B 1 105 ? 6.828 -12.186 38.237 1 96.69 105 ALA B CA 1
ATOM 2954 C C . ALA B 1 105 ? 6.008 -12.99 37.232 1 96.69 105 ALA B C 1
ATOM 2956 O O . ALA B 1 105 ? 4.888 -13.41 37.53 1 96.69 105 ALA B O 1
ATOM 2957 N N . ASP B 1 106 ? 6.451 -13.108 36.132 1 96.29 106 ASP B N 1
ATOM 2958 C CA . ASP B 1 106 ? 5.747 -13.828 35.076 1 96.29 106 ASP B CA 1
ATOM 2959 C C . ASP B 1 106 ? 4.372 -13.219 34.817 1 96.29 106 ASP B C 1
ATOM 2961 O O . ASP B 1 106 ? 3.388 -13.942 34.65 1 96.29 106 ASP B O 1
ATOM 2965 N N . ALA B 1 107 ? 4.444 -11.947 34.915 1 97.48 107 ALA B N 1
ATOM 2966 C CA . ALA B 1 107 ? 3.189 -11.217 34.76 1 97.48 107 ALA B CA 1
ATOM 2967 C C . ALA B 1 107 ? 2.947 -10.845 33.3 1 97.48 107 ALA B C 1
ATOM 2969 O O . ALA B 1 107 ? 1.843 -10.437 32.932 1 97.48 107 ALA B O 1
ATOM 2970 N N . VAL B 1 108 ? 3.878 -11.001 32.528 1 96.53 108 VAL B N 1
ATOM 2971 C CA . VAL B 1 108 ? 3.766 -10.65 31.117 1 96.53 108 VAL B CA 1
ATOM 2972 C C . VAL B 1 108 ? 3.767 -11.918 30.266 1 96.53 108 VAL B C 1
ATOM 2974 O O . VAL B 1 108 ? 4.616 -12.794 30.449 1 96.53 108 VAL B O 1
ATOM 2977 N N . LYS B 1 109 ? 2.885 -11.977 29.456 1 96.04 109 LYS B N 1
ATOM 2978 C CA . LYS B 1 109 ? 2.802 -13.099 28.525 1 96.04 109 LYS B CA 1
ATOM 2979 C C . LYS B 1 109 ? 2.497 -12.616 27.109 1 96.04 109 LYS B C 1
ATOM 2981 O O . LYS B 1 109 ? 1.774 -11.635 26.924 1 96.04 109 LYS B O 1
ATOM 2986 N N . MET B 1 110 ? 3.001 -13.342 26.196 1 93.08 110 MET B N 1
ATOM 2987 C CA . MET B 1 110 ? 2.683 -13.06 24.799 1 93.08 110 MET B CA 1
ATOM 2988 C C . MET B 1 110 ? 1.423 -13.802 24.367 1 93.08 110 MET B C 1
ATOM 2990 O O . MET B 1 110 ? 1.311 -15.013 24.567 1 93.08 110 MET B O 1
ATOM 2994 N N . VAL B 1 111 ? 0.553 -13.033 23.908 1 93.46 111 VAL B N 1
ATOM 2995 C CA . VAL B 1 111 ? -0.717 -13.618 23.492 1 93.46 111 VAL B CA 1
ATOM 2996 C C . VAL B 1 111 ? -0.87 -13.498 21.977 1 93.46 111 VAL B C 1
ATOM 2998 O O . VAL B 1 111 ? -0.511 -12.475 21.39 1 93.46 111 VAL B O 1
ATOM 3001 N N . ASP B 1 112 ? -1.457 -14.608 21.485 1 89.03 112 ASP B N 1
ATOM 3002 C CA . ASP B 1 112 ? -1.642 -14.682 20.039 1 89.03 112 ASP B CA 1
ATOM 3003 C C . ASP B 1 112 ? -2.703 -13.69 19.569 1 89.03 112 ASP B C 1
ATOM 3005 O O . ASP B 1 112 ? -3.734 -13.519 20.223 1 89.03 112 ASP B O 1
ATOM 3009 N N . ASN B 1 113 ? -2.36 -12.978 18.628 1 87.27 113 ASN B N 1
ATOM 3010 C CA . ASN B 1 113 ? -3.327 -12.117 17.956 1 87.27 113 ASN B CA 1
ATOM 3011 C C . ASN B 1 113 ? -3.651 -12.625 16.553 1 87.27 113 ASN B C 1
ATOM 3013 O O . ASN B 1 113 ? -2.745 -12.912 15.768 1 87.27 113 ASN B O 1
ATOM 3017 N N . VAL B 1 114 ? -4.936 -12.907 16.354 1 87.92 114 VAL B N 1
ATOM 3018 C CA . VAL B 1 114 ? -5.348 -13.228 14.992 1 87.92 114 VAL B CA 1
ATOM 3019 C C . VAL B 1 114 ? -5.156 -12.009 14.093 1 87.92 114 VAL B C 1
ATOM 3021 O O . VAL B 1 114 ? -5.781 -10.968 14.306 1 87.92 114 VAL B O 1
ATOM 3024 N N . THR B 1 115 ? -4.255 -12.103 13.216 1 88.87 115 THR B N 1
ATOM 3025 C CA . THR B 1 115 ? -3.911 -10.945 12.399 1 88.87 115 THR B CA 1
ATOM 3026 C C . THR B 1 115 ? -4.591 -11.023 11.035 1 88.87 115 THR B C 1
ATOM 3028 O O . THR B 1 115 ? -4.553 -10.064 10.261 1 88.87 115 THR B O 1
ATOM 3031 N N . GLY B 1 116 ? -5.185 -12.162 10.673 1 92.19 116 GLY B N 1
ATOM 3032 C CA . GLY B 1 116 ? -5.915 -12.301 9.423 1 92.19 116 GLY B CA 1
ATOM 3033 C C . GLY B 1 116 ? -6.438 -13.706 9.191 1 92.19 116 GLY B C 1
ATOM 3034 O O . GLY B 1 116 ? -6.413 -14.541 10.098 1 92.19 116 GLY B O 1
ATOM 3035 N N . HIS B 1 117 ? -6.987 -13.918 8.118 1 95.57 117 HIS B N 1
ATOM 3036 C CA . HIS B 1 117 ? -7.499 -15.216 7.693 1 95.57 117 HIS B CA 1
ATOM 3037 C C . HIS B 1 117 ? -6.948 -15.604 6.324 1 95.57 117 HIS B C 1
ATOM 3039 O O . HIS B 1 117 ? -6.843 -14.761 5.431 1 95.57 117 HIS B O 1
ATOM 3045 N N . ILE B 1 118 ? -6.531 -16.83 6.274 1 95.81 118 ILE B N 1
ATOM 3046 C CA . ILE B 1 118 ? -6.05 -17.398 5.019 1 95.81 118 ILE B CA 1
ATOM 3047 C C . ILE B 1 118 ? -7.129 -18.29 4.409 1 95.81 118 ILE B C 1
ATOM 3049 O O . ILE B 1 118 ? -7.709 -19.132 5.099 1 95.81 118 ILE B O 1
ATOM 3053 N N . TYR B 1 119 ? -7.409 -18.151 3.135 1 97.23 119 TYR B N 1
ATOM 3054 C CA . TYR B 1 119 ? -8.456 -18.874 2.423 1 97.23 119 TYR B CA 1
ATOM 3055 C C . TYR B 1 119 ? -7.865 -19.746 1.322 1 97.23 119 TYR B C 1
ATOM 3057 O O . TYR B 1 119 ? -6.96 -19.319 0.601 1 97.23 119 TYR B O 1
ATOM 3065 N N . SER B 1 120 ? -8.244 -20.975 1.322 1 96.01 120 SER B N 1
ATOM 3066 C CA . SER B 1 120 ? -7.998 -21.871 0.197 1 96.01 120 SER B CA 1
ATOM 3067 C C . SER B 1 120 ? -9.269 -22.1 -0.615 1 96.01 120 SER B C 1
ATOM 3069 O O . SER B 1 120 ? -10.293 -22.516 -0.07 1 96.01 120 SER B O 1
ATOM 3071 N N . CYS B 1 121 ? -9.177 -21.836 -1.897 1 97.09 121 CYS B N 1
ATOM 3072 C CA . CYS B 1 121 ? -10.356 -21.917 -2.752 1 97.09 121 CYS B CA 1
ATOM 3073 C C . CYS B 1 121 ? -10.12 -22.87 -3.917 1 97.09 121 CYS B C 1
ATOM 3075 O O . CYS B 1 121 ? -9.005 -22.964 -4.432 1 97.09 121 CYS B O 1
ATOM 3077 N N . LYS B 1 122 ? -11.185 -23.568 -4.267 1 96.16 122 LYS B N 1
ATOM 3078 C CA . LYS B 1 122 ? -11.212 -24.285 -5.538 1 96.16 122 LYS B CA 1
ATOM 3079 C C . LYS B 1 122 ? -11.717 -23.388 -6.665 1 96.16 122 LYS B C 1
ATOM 3081 O O . LYS B 1 122 ? -12.688 -22.65 -6.489 1 96.16 122 LYS B O 1
ATOM 3086 N N . ILE B 1 123 ? -11.025 -23.359 -7.746 1 96 123 ILE B N 1
ATOM 3087 C CA . ILE B 1 123 ? -11.427 -22.647 -8.954 1 96 123 ILE B CA 1
ATOM 3088 C C . ILE B 1 123 ? -11.438 -23.608 -10.141 1 96 123 ILE B C 1
ATOM 3090 O O . ILE B 1 123 ? -11.078 -24.78 -10.002 1 96 123 ILE B O 1
ATOM 3094 N N . LYS B 1 124 ? -11.956 -23.086 -11.258 1 93.91 124 LYS B N 1
ATOM 3095 C CA . LYS B 1 124 ? -11.933 -23.929 -12.45 1 93.91 124 LYS B CA 1
ATOM 3096 C C . LYS B 1 124 ? -10.513 -24.378 -12.779 1 93.91 124 LYS B C 1
ATOM 3098 O O . LYS B 1 124 ? -9.622 -23.547 -12.973 1 93.91 124 LYS B O 1
ATOM 3103 N N . ASP B 1 125 ? -10.231 -25.648 -12.717 1 92.4 125 ASP B N 1
ATOM 3104 C CA . ASP B 1 125 ? -8.991 -26.314 -13.102 1 92.4 125 ASP B CA 1
ATOM 3105 C C . ASP B 1 125 ? -7.842 -25.911 -12.181 1 92.4 125 ASP B C 1
ATOM 3107 O O . ASP B 1 125 ? -6.714 -25.712 -12.638 1 92.4 125 ASP B O 1
ATOM 3111 N N . GLY B 1 126 ? -8.212 -25.615 -10.909 1 95.25 126 GLY B N 1
ATOM 3112 C CA . GLY B 1 126 ? -7.076 -25.301 -10.058 1 95.25 126 GLY B CA 1
ATOM 3113 C C . GLY B 1 126 ? -7.48 -24.79 -8.688 1 95.25 126 GLY B C 1
ATOM 3114 O O . GLY B 1 126 ? -8.559 -25.119 -8.19 1 95.25 126 GLY B O 1
ATOM 3115 N N . TYR B 1 127 ? -6.515 -24.167 -7.981 1 96.73 127 TYR B N 1
ATOM 3116 C CA . TYR B 1 127 ? -6.655 -23.684 -6.611 1 96.73 127 TYR B CA 1
ATOM 3117 C C . TYR B 1 127 ? -6.155 -22.25 -6.485 1 96.73 127 TYR B C 1
ATOM 3119 O O . TYR B 1 127 ? -5.283 -21.821 -7.244 1 96.73 127 TYR B O 1
ATOM 3127 N N . LEU B 1 128 ? -6.811 -21.549 -5.611 1 97.38 128 LEU B N 1
ATOM 3128 C CA . LEU B 1 128 ? -6.434 -20.179 -5.281 1 97.38 128 LEU B CA 1
ATOM 3129 C C . LEU B 1 128 ? -6.323 -19.994 -3.771 1 97.38 128 LEU B C 1
ATOM 3131 O O . LEU B 1 128 ? -7.218 -20.395 -3.025 1 97.38 128 LEU B O 1
ATOM 3135 N N . SER B 1 129 ? -5.169 -19.509 -3.33 1 97.74 129 SER B N 1
ATOM 3136 C CA . SER B 1 129 ? -4.95 -19.156 -1.931 1 97.74 129 SER B CA 1
ATOM 3137 C C . SER B 1 129 ? -4.822 -17.647 -1.755 1 97.74 129 SER B C 1
ATOM 3139 O O . SER B 1 129 ? -4.147 -16.98 -2.541 1 97.74 129 SER B O 1
ATOM 3141 N N . TYR B 1 130 ? -5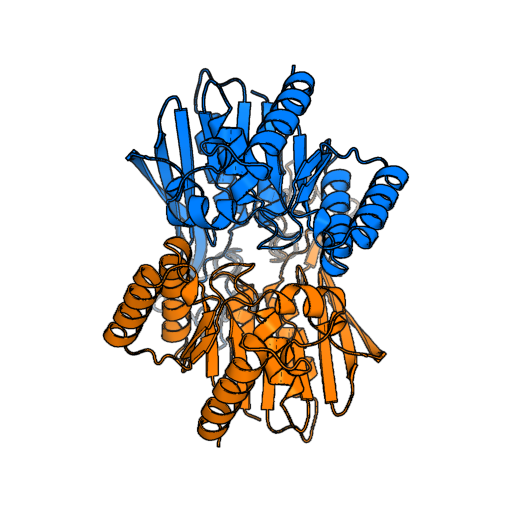.538 -17.071 -0.839 1 97.55 130 TYR B N 1
ATOM 3142 C CA . TYR B 1 130 ? -5.41 -15.658 -0.497 1 97.55 130 TYR B CA 1
ATOM 3143 C C . TYR B 1 130 ? -5.653 -15.433 0.99 1 97.55 130 TYR B C 1
ATOM 3145 O O . TYR B 1 130 ? -5.951 -16.376 1.727 1 97.55 130 TYR B O 1
ATOM 3153 N N . ALA B 1 131 ? -5.316 -14.202 1.442 1 96.2 131 ALA B N 1
ATOM 3154 C CA . ALA B 1 131 ? -5.53 -13.865 2.847 1 96.2 131 ALA B CA 1
ATOM 3155 C C . ALA B 1 131 ? -6.113 -12.462 2.992 1 96.2 131 ALA B C 1
ATOM 3157 O O . ALA B 1 131 ? -5.961 -11.625 2.1 1 96.2 131 ALA B O 1
ATOM 3158 N N . LYS B 1 132 ? -6.871 -12.242 3.956 1 92.81 132 LYS B N 1
ATOM 3159 C CA . LYS B 1 132 ? -7.366 -10.935 4.38 1 92.81 132 LYS B CA 1
ATOM 3160 C C . LYS B 1 132 ? -6.808 -10.553 5.748 1 92.81 132 LYS B C 1
ATOM 3162 O O . LYS B 1 132 ? -7.072 -11.231 6.743 1 92.81 132 LYS B O 1
ATOM 3167 N N . LEU B 1 133 ? -6.041 -9.501 5.757 1 92.02 133 LEU B N 1
ATOM 3168 C CA . LEU B 1 133 ? -5.484 -9.005 7.011 1 92.02 133 LEU B CA 1
ATOM 3169 C C . LEU B 1 133 ? -6.534 -8.235 7.805 1 92.02 133 LEU B C 1
ATOM 3171 O O . LEU B 1 133 ? -7.367 -7.535 7.225 1 92.02 133 LEU B O 1
ATOM 3175 N N . ASN B 1 134 ? -6.417 -8.41 9.071 1 89.14 134 ASN B N 1
ATOM 3176 C CA . ASN B 1 134 ? -7.231 -7.549 9.923 1 89.14 134 ASN B CA 1
ATOM 3177 C C . ASN B 1 134 ? -6.764 -6.098 9.861 1 89.14 134 ASN B C 1
ATOM 3179 O O . ASN B 1 134 ? -5.586 -5.829 9.619 1 89.14 134 ASN B O 1
ATOM 3183 N N . ILE B 1 135 ? -7.638 -5.258 10.023 1 83.95 135 ILE B N 1
ATOM 3184 C CA . ILE B 1 135 ? -7.345 -3.83 9.99 1 83.95 135 ILE B CA 1
ATOM 3185 C C . ILE B 1 135 ? -6.249 -3.504 11.002 1 83.95 135 ILE B C 1
ATOM 3187 O O . ILE B 1 135 ? -6.337 -3.894 12.169 1 83.95 135 ILE B O 1
ATOM 3191 N N . GLY B 1 136 ? -5.229 -2.862 10.563 1 78.22 136 GLY B N 1
ATOM 3192 C CA . GLY B 1 136 ? -4.166 -2.423 11.453 1 78.22 136 GLY B CA 1
ATOM 3193 C C . GLY B 1 136 ? -3.249 -3.55 11.888 1 78.22 136 GLY B C 1
ATOM 3194 O O . GLY B 1 136 ? -2.395 -3.361 12.757 1 78.22 136 GLY B O 1
ATOM 3195 N N . ALA B 1 137 ? -3.396 -4.727 11.28 1 80.8 137 ALA B N 1
ATOM 3196 C CA . ALA B 1 137 ? -2.604 -5.878 11.707 1 80.8 137 ALA B CA 1
ATOM 3197 C C . ALA B 1 137 ? -1.159 -5.754 11.234 1 80.8 137 ALA B C 1
ATOM 3199 O O . ALA B 1 137 ? -0.899 -5.257 10.136 1 80.8 137 ALA B O 1
ATOM 3200 N N . GLU B 1 138 ? -0.367 -6.297 12.018 1 75.73 138 GLU B N 1
ATOM 3201 C CA . GLU B 1 138 ? 1.055 -6.343 11.687 1 75.73 138 GLU B CA 1
ATOM 3202 C C . GLU B 1 138 ? 1.445 -7.703 11.116 1 75.73 138 GLU B C 1
ATOM 3204 O O . GLU B 1 138 ? 0.668 -8.657 11.183 1 75.73 138 GLU B O 1
ATOM 3209 N N . GLY B 1 139 ? 2.702 -7.698 10.545 1 78.61 139 GLY B N 1
ATOM 3210 C CA . GLY B 1 139 ? 3.27 -8.964 10.11 1 78.61 139 GLY B CA 1
ATOM 3211 C C . GLY B 1 139 ? 2.747 -9.421 8.762 1 78.61 139 GLY B C 1
ATOM 3212 O O . GLY B 1 139 ? 2.578 -10.62 8.53 1 78.61 139 GLY B O 1
ATOM 3213 N N . ALA B 1 140 ? 2.337 -8.477 7.933 1 86.39 140 ALA B N 1
ATOM 3214 C CA . ALA B 1 140 ? 1.785 -8.781 6.615 1 86.39 140 ALA B CA 1
ATOM 3215 C C . ALA B 1 140 ? 2.722 -9.688 5.824 1 86.39 140 ALA B C 1
ATOM 3217 O O . ALA B 1 140 ? 2.27 -10.556 5.074 1 86.39 140 ALA B O 1
ATOM 3218 N N . GLY B 1 141 ? 4.07 -9.555 5.957 1 87.09 141 GLY B N 1
ATOM 3219 C CA . GLY B 1 141 ? 5.024 -10.413 5.273 1 87.09 141 GLY B CA 1
ATOM 3220 C C . GLY B 1 141 ? 4.891 -11.876 5.654 1 87.09 141 GLY B C 1
ATOM 3221 O O . GLY B 1 141 ? 5.002 -12.758 4.8 1 87.09 141 GLY B O 1
ATOM 3222 N N . LYS B 1 142 ? 4.61 -12.156 6.936 1 86.23 142 LYS B N 1
ATOM 3223 C CA . LYS B 1 142 ? 4.447 -13.526 7.413 1 86.23 142 LYS B CA 1
ATOM 3224 C C . LYS B 1 142 ? 3.16 -14.145 6.877 1 86.23 142 LYS B C 1
ATOM 3226 O O . LYS B 1 142 ? 3.112 -15.345 6.597 1 86.23 142 LYS B O 1
ATOM 3231 N N . VAL B 1 143 ? 2.164 -13.351 6.79 1 91.46 143 VAL B N 1
ATOM 3232 C CA . VAL B 1 143 ? 0.907 -13.834 6.226 1 91.46 143 VAL B CA 1
ATOM 3233 C C . VAL B 1 143 ? 1.115 -14.237 4.769 1 91.46 143 VAL B C 1
ATOM 3235 O O . VAL B 1 143 ? 0.631 -15.284 4.332 1 91.46 143 VAL B O 1
ATOM 3238 N N . VAL B 1 144 ? 1.87 -13.451 4.042 1 94.14 144 VAL B N 1
ATOM 3239 C CA . VAL B 1 144 ? 2.184 -13.755 2.65 1 94.14 144 VAL B CA 1
ATOM 3240 C C . VAL B 1 144 ? 2.918 -15.091 2.566 1 94.14 144 VAL B C 1
ATOM 3242 O O . VAL B 1 144 ? 2.607 -15.924 1.711 1 94.14 144 VAL B O 1
ATOM 3245 N N . THR B 1 145 ? 3.851 -15.312 3.44 1 91.62 145 THR B N 1
ATOM 3246 C CA . THR B 1 145 ? 4.596 -16.566 3.478 1 91.62 145 THR B CA 1
ATOM 3247 C C . THR B 1 145 ? 3.653 -17.75 3.667 1 91.62 145 THR B C 1
ATOM 3249 O O . THR B 1 145 ? 3.808 -18.785 3.016 1 91.62 145 THR B O 1
ATOM 3252 N N . GLU B 1 146 ? 2.692 -17.562 4.537 1 92.4 146 GLU B N 1
ATOM 3253 C CA . GLU B 1 146 ? 1.736 -18.635 4.797 1 92.4 146 GLU B CA 1
ATOM 3254 C C . GLU B 1 146 ? 0.85 -18.891 3.582 1 92.4 146 GLU B C 1
ATOM 3256 O O . GLU B 1 146 ? 0.531 -20.04 3.27 1 92.4 146 GLU B O 1
ATOM 3261 N N . VAL B 1 147 ? 0.36 -17.851 2.897 1 95.6 147 VAL B N 1
ATOM 3262 C CA . VAL B 1 147 ? -0.438 -17.985 1.682 1 95.6 147 VAL B CA 1
ATOM 3263 C C . VAL B 1 147 ? 0.333 -18.796 0.644 1 95.6 147 VAL B C 1
ATOM 3265 O O . VAL B 1 147 ? -0.221 -19.705 0.021 1 95.6 147 VAL B O 1
ATOM 3268 N N . ARG B 1 148 ? 1.632 -18.532 0.49 1 95.14 148 ARG B N 1
ATOM 3269 C CA . ARG B 1 148 ? 2.472 -19.237 -0.473 1 95.14 148 ARG B CA 1
ATOM 3270 C C . ARG B 1 148 ? 2.644 -20.7 -0.081 1 95.14 148 ARG B C 1
ATOM 3272 O O . ARG B 1 148 ? 2.563 -21.59 -0.931 1 95.14 148 ARG B O 1
ATOM 3279 N N . LYS B 1 149 ? 2.867 -20.932 1.187 1 91.94 149 LYS B N 1
ATOM 3280 C CA . LYS B 1 149 ? 3.016 -22.3 1.676 1 91.94 149 LYS B CA 1
ATOM 3281 C C . LYS B 1 149 ? 1.784 -23.139 1.348 1 91.94 149 LYS B C 1
ATOM 3283 O O . LYS B 1 149 ? 1.905 -24.287 0.915 1 91.94 149 LYS B O 1
ATOM 3288 N N . ASN B 1 150 ? 0.625 -22.568 1.579 1 91.55 150 ASN B N 1
ATOM 3289 C CA . ASN B 1 150 ? -0.624 -23.251 1.258 1 91.55 150 ASN B CA 1
ATOM 3290 C C . ASN B 1 150 ? -0.674 -23.668 -0.209 1 91.55 150 ASN B C 1
ATOM 3292 O O . ASN B 1 150 ? -1.149 -24.758 -0.533 1 91.55 150 ASN B O 1
ATOM 3296 N N . SER B 1 151 ? -0.216 -22.883 -1.112 1 92.83 151 SER B N 1
ATOM 3297 C CA . SER B 1 151 ? -0.25 -23.146 -2.547 1 92.83 151 SER B CA 1
ATOM 3298 C C . SER B 1 151 ? 0.801 -24.177 -2.945 1 92.83 151 SER B C 1
ATOM 3300 O O . SER B 1 151 ? 0.601 -24.942 -3.891 1 92.83 151 SER B O 1
ATOM 3302 N N . LEU B 1 152 ? 1.909 -24.203 -2.228 1 91.02 152 LEU B N 1
ATOM 3303 C CA . LEU B 1 152 ? 2.997 -25.123 -2.538 1 91.02 152 LEU B CA 1
ATOM 3304 C C . LEU B 1 152 ? 2.635 -26.549 -2.135 1 91.02 152 LEU B C 1
ATOM 3306 O O . LEU B 1 152 ? 3.246 -27.508 -2.612 1 91.02 152 LEU B O 1
ATOM 3310 N N . GLU B 1 153 ? 1.626 -26.641 -1.316 1 86.47 153 GLU B N 1
ATOM 3311 C CA . GLU B 1 153 ? 1.195 -27.956 -0.85 1 86.47 153 GLU B CA 1
ATOM 3312 C C . GLU B 1 153 ? 0.335 -28.658 -1.898 1 86.47 153 GLU B C 1
ATOM 3314 O O . GLU B 1 153 ? 0.112 -29.867 -1.815 1 86.47 153 GLU B O 1
ATOM 3319 N N . ASN B 1 154 ? -0.138 -27.867 -2.876 1 84.17 154 ASN B N 1
ATOM 3320 C CA . ASN B 1 154 ? -0.955 -28.459 -3.931 1 84.17 154 ASN B CA 1
ATOM 3321 C C . ASN B 1 154 ? -0.118 -29.327 -4.866 1 84.17 154 ASN B C 1
ATOM 3323 O O . ASN B 1 154 ? 0.857 -28.855 -5.452 1 84.17 154 ASN B O 1
ATOM 3327 N N . GLN B 1 155 ? -0.427 -30.55 -5.01 1 79.26 155 GLN B N 1
ATOM 3328 C CA . GLN B 1 155 ? 0.331 -31.502 -5.816 1 79.26 155 GLN B CA 1
ATOM 3329 C C . GLN B 1 155 ? -0.141 -31.493 -7.267 1 79.26 155 GLN B C 1
ATOM 3331 O O . GLN B 1 155 ? -1.291 -31.149 -7.549 1 79.26 155 GLN B O 1
ATOM 3336 N N . GLY B 1 156 ? 0.732 -31.724 -8.168 1 85.91 156 GLY B N 1
ATOM 3337 C CA . GLY B 1 156 ? 0.385 -31.945 -9.563 1 85.91 156 GLY B CA 1
ATOM 3338 C C . GLY B 1 156 ? 0.418 -30.677 -10.394 1 85.91 156 GLY B C 1
ATOM 3339 O O . GLY B 1 156 ? 0.012 -30.68 -11.559 1 85.91 156 GLY B O 1
ATOM 3340 N N . PHE B 1 157 ? 0.847 -29.613 -9.745 1 91.25 157 PHE B N 1
ATOM 3341 C CA . PHE B 1 157 ? 0.93 -28.369 -10.5 1 91.25 157 PHE B CA 1
ATOM 3342 C C . PHE B 1 157 ? 2.369 -28.08 -10.91 1 91.25 157 PHE B C 1
ATOM 3344 O O . PHE B 1 157 ? 3.296 -28.273 -10.121 1 91.25 157 PHE B O 1
ATOM 3351 N N . GLU B 1 158 ? 2.516 -27.646 -12.132 1 90.74 158 GLU B N 1
ATOM 3352 C CA . GLU B 1 158 ? 3.841 -27.358 -12.671 1 90.74 158 GLU B CA 1
ATOM 3353 C C . GLU B 1 158 ? 4.305 -25.959 -12.277 1 90.74 158 GLU B C 1
ATOM 3355 O O . GLU B 1 158 ? 5.507 -25.706 -12.165 1 90.74 158 GLU B O 1
ATOM 3360 N N . ASN B 1 159 ? 3.374 -25.077 -12.134 1 94.33 159 ASN B N 1
ATOM 3361 C CA . ASN B 1 159 ? 3.695 -23.681 -11.858 1 94.33 159 ASN B CA 1
ATOM 3362 C C . ASN B 1 159 ? 2.82 -23.114 -10.743 1 94.33 159 ASN B C 1
ATOM 3364 O O . ASN B 1 159 ? 1.687 -23.558 -10.552 1 94.33 159 ASN B O 1
ATOM 3368 N N . LEU B 1 160 ? 3.377 -22.233 -9.994 1 96.78 160 LEU B N 1
ATOM 3369 C CA . LEU B 1 160 ? 2.662 -21.382 -9.05 1 96.78 160 LEU B CA 1
ATOM 3370 C C . LEU B 1 160 ? 2.735 -19.919 -9.474 1 96.78 160 LEU B C 1
ATOM 3372 O O . LEU B 1 160 ? 3.825 -19.382 -9.68 1 96.78 160 LEU B O 1
ATOM 3376 N N . LEU B 1 161 ? 1.601 -19.358 -9.699 1 97.83 161 LEU B N 1
ATOM 3377 C CA . LEU B 1 161 ? 1.538 -17.938 -10.027 1 97.83 161 LEU B CA 1
ATOM 3378 C C . LEU B 1 161 ? 1.178 -17.112 -8.797 1 97.83 161 LEU B C 1
ATOM 3380 O O . LEU B 1 161 ? 0.148 -17.351 -8.163 1 97.83 161 LEU B O 1
ATOM 3384 N N . ILE B 1 162 ? 2.001 -16.133 -8.471 1 98.26 162 ILE B N 1
ATOM 3385 C CA . ILE B 1 162 ? 1.858 -15.32 -7.268 1 98.26 162 ILE B CA 1
ATOM 3386 C C . ILE B 1 162 ? 1.55 -13.875 -7.654 1 98.26 162 ILE B C 1
ATOM 3388 O O . ILE B 1 162 ? 2.306 -13.251 -8.402 1 98.26 162 ILE B O 1
ATOM 3392 N N . ASP B 1 163 ? 0.412 -13.383 -7.244 1 98.23 163 ASP B N 1
ATOM 3393 C CA . ASP B 1 163 ? 0.114 -11.956 -7.325 1 98.23 163 ASP B CA 1
ATOM 3394 C C . ASP B 1 163 ? 0.678 -11.208 -6.119 1 98.23 163 ASP B C 1
ATOM 3396 O O . ASP B 1 163 ? 0.086 -11.227 -5.038 1 98.23 163 ASP B O 1
ATOM 3400 N N . GLY B 1 164 ? 1.771 -10.52 -6.33 1 97.17 164 GLY B N 1
ATOM 3401 C CA . GLY B 1 164 ? 2.481 -9.873 -5.239 1 97.17 164 GLY B CA 1
ATOM 3402 C C . GLY B 1 164 ? 1.892 -8.527 -4.858 1 97.17 164 GLY B C 1
ATOM 3403 O O . GLY B 1 164 ? 0.994 -8.023 -5.535 1 97.17 164 GLY B O 1
ATOM 3404 N N . SER B 1 165 ? 2.379 -7.955 -3.835 1 92.41 165 SER B N 1
ATOM 3405 C CA . SER B 1 165 ? 1.972 -6.634 -3.37 1 92.41 165 SER B CA 1
ATOM 3406 C C . SER B 1 165 ? 2.742 -5.532 -4.091 1 92.41 165 SER B C 1
ATOM 3408 O O . SER B 1 165 ? 3.85 -5.76 -4.58 1 92.41 165 SER B O 1
ATOM 3410 N N . PRO B 1 166 ? 2.143 -4.387 -4.175 1 93.21 166 PRO B N 1
ATOM 3411 C CA . PRO B 1 166 ? 2.9 -3.258 -4.721 1 93.21 166 PRO B CA 1
ATOM 3412 C C . PRO B 1 166 ? 3.911 -2.69 -3.728 1 93.21 166 PRO B C 1
ATOM 3414 O O . PRO B 1 166 ? 3.782 -2.903 -2.52 1 93.21 166 PRO B O 1
ATOM 3417 N N . GLY B 1 167 ? 4.948 -2.025 -4.333 1 92.02 167 GLY B N 1
ATOM 3418 C CA . GLY B 1 167 ? 5.929 -1.357 -3.492 1 92.02 167 GLY B CA 1
ATOM 3419 C C . GLY B 1 167 ? 7.243 -2.11 -3.395 1 92.02 167 GLY B C 1
ATOM 3420 O O . GLY B 1 167 ? 7.622 -2.829 -4.321 1 92.02 167 GLY B O 1
ATOM 3421 N N . ILE B 1 168 ? 7.974 -1.835 -2.302 1 91.52 168 ILE B N 1
ATOM 3422 C CA . ILE B 1 168 ? 9.3 -2.418 -2.127 1 91.52 168 ILE B CA 1
ATOM 3423 C C . ILE B 1 168 ? 9.471 -2.888 -0.684 1 91.52 168 ILE B C 1
ATOM 3425 O O . ILE B 1 168 ? 10.593 -3.118 -0.228 1 91.52 168 ILE B O 1
ATOM 3429 N N . GLY B 1 169 ? 8.416 -3.064 0.057 1 87.4 169 GLY B N 1
ATOM 3430 C CA . GLY B 1 169 ? 8.476 -3.361 1.479 1 87.4 169 GLY B CA 1
ATOM 3431 C C . GLY B 1 169 ? 8.527 -4.847 1.776 1 87.4 169 GLY B C 1
ATOM 3432 O O . GLY B 1 169 ? 8.774 -5.657 0.88 1 87.4 169 GLY B O 1
ATOM 3433 N N . CYS B 1 170 ? 8.332 -5.216 2.962 1 84.33 170 CYS B N 1
ATOM 3434 C CA . CYS B 1 170 ? 8.465 -6.581 3.459 1 84.33 170 CYS B CA 1
ATOM 3435 C C . CYS B 1 170 ? 7.483 -7.514 2.761 1 84.33 170 CYS B C 1
ATOM 3437 O O . CYS B 1 170 ? 7.783 -8.69 2.546 1 84.33 170 CYS B O 1
ATOM 3439 N N . VAL B 1 171 ? 6.309 -6.987 2.461 1 89.53 171 VAL B N 1
ATOM 3440 C CA . VAL B 1 171 ? 5.285 -7.807 1.822 1 89.53 171 VAL B CA 1
ATOM 3441 C C . VAL B 1 171 ? 5.752 -8.226 0.431 1 89.53 171 VAL B C 1
ATOM 3443 O O . VAL B 1 171 ? 5.542 -9.369 0.016 1 89.53 171 VAL B O 1
ATOM 3446 N N . VAL B 1 172 ? 6.405 -7.339 -0.296 1 93.49 172 VAL B N 1
ATOM 3447 C CA . VAL B 1 172 ? 6.922 -7.635 -1.628 1 93.49 172 VAL B CA 1
ATOM 3448 C C . VAL B 1 172 ? 8.062 -8.646 -1.527 1 93.49 172 VAL B C 1
ATOM 3450 O O . VAL B 1 172 ? 8.115 -9.61 -2.295 1 93.49 172 VAL B O 1
ATOM 3453 N N . ILE B 1 173 ? 8.894 -8.463 -0.522 1 92.05 173 ILE B N 1
ATOM 3454 C CA . ILE B 1 173 ? 10.005 -9.383 -0.309 1 92.05 173 ILE B CA 1
ATOM 3455 C C . ILE B 1 173 ? 9.468 -10.784 -0.024 1 92.05 173 ILE B C 1
ATOM 3457 O O . ILE B 1 173 ? 9.955 -11.768 -0.586 1 92.05 173 ILE B O 1
ATOM 3461 N N . ALA B 1 174 ? 8.481 -10.858 0.852 1 91.73 174 ALA B N 1
ATOM 3462 C CA . ALA B 1 174 ? 7.875 -12.145 1.186 1 91.73 174 ALA B CA 1
ATOM 3463 C C . ALA B 1 174 ? 7.291 -12.815 -0.054 1 91.73 174 ALA B C 1
ATOM 3465 O O . ALA B 1 174 ? 7.316 -14.042 -0.173 1 91.73 174 ALA B O 1
ATOM 3466 N N . SER B 1 175 ? 6.777 -12.062 -1.003 1 95.56 175 SER B N 1
ATOM 3467 C CA . SER B 1 175 ? 6.224 -12.596 -2.243 1 95.56 175 SER B CA 1
ATOM 3468 C C . SER B 1 175 ? 7.328 -13.094 -3.171 1 95.56 175 SER B C 1
ATOM 3470 O O . SER B 1 175 ? 7.128 -14.049 -3.925 1 95.56 175 SER B O 1
ATOM 3472 N N . LEU B 1 176 ? 8.508 -12.464 -3.105 1 95.07 176 LEU B N 1
ATOM 3473 C CA . LEU B 1 176 ? 9.627 -12.725 -4.004 1 95.07 176 LEU B CA 1
ATOM 3474 C C . LEU B 1 176 ? 10.423 -13.941 -3.541 1 95.07 176 LEU B C 1
ATOM 3476 O O . LEU B 1 176 ? 11.002 -14.658 -4.36 1 95.07 176 LEU B O 1
ATOM 3480 N N . THR B 1 177 ? 10.452 -14.152 -2.295 1 89.58 177 THR B N 1
ATOM 3481 C CA . THR B 1 177 ? 11.328 -15.164 -1.713 1 89.58 177 THR B CA 1
ATOM 3482 C C . THR B 1 177 ? 11.014 -16.544 -2.285 1 89.58 177 THR B C 1
ATOM 3484 O O . THR B 1 177 ? 9.875 -17.009 -2.209 1 89.58 177 THR B O 1
ATOM 3487 N N . GLY B 1 178 ? 12.035 -17.156 -2.907 1 91.24 178 GLY B N 1
ATOM 3488 C CA . GLY B 1 178 ? 11.894 -18.515 -3.405 1 91.24 178 GLY B CA 1
ATOM 3489 C C . GLY B 1 178 ? 11.34 -18.58 -4.816 1 91.24 178 GLY B C 1
ATOM 3490 O O . GLY B 1 178 ? 11.159 -19.667 -5.368 1 91.24 178 GLY B O 1
ATOM 3491 N N . CYS B 1 179 ? 11.09 -17.479 -5.452 1 96.04 179 CYS B N 1
ATOM 3492 C CA . CYS B 1 179 ? 10.53 -17.473 -6.799 1 96.04 179 CYS B CA 1
ATOM 3493 C C . CYS B 1 179 ? 11.62 -17.676 -7.844 1 96.04 179 CYS B C 1
ATOM 3495 O O . CYS B 1 179 ? 12.769 -17.283 -7.633 1 96.04 179 CYS B O 1
ATOM 3497 N N . ASP B 1 180 ? 11.259 -18.285 -8.902 1 96.55 180 ASP B N 1
ATOM 3498 C CA . ASP B 1 180 ? 12.166 -18.496 -10.026 1 96.55 180 ASP B CA 1
ATOM 3499 C C . ASP B 1 180 ? 12.189 -17.279 -10.949 1 96.55 180 ASP B C 1
ATOM 3501 O O . ASP B 1 180 ? 13.244 -16.904 -11.465 1 96.55 180 ASP B O 1
ATOM 3505 N N . TYR B 1 181 ? 11.034 -16.688 -11.135 1 97.46 181 TYR B N 1
ATOM 3506 C CA . TYR B 1 181 ? 10.888 -15.566 -12.055 1 97.46 181 TYR B CA 1
ATOM 3507 C C . TYR B 1 181 ? 10.012 -14.474 -11.451 1 97.46 181 TYR B C 1
ATOM 3509 O O . TYR B 1 181 ? 9.048 -14.766 -10.741 1 97.46 181 TYR B O 1
ATOM 3517 N N . ALA B 1 182 ? 10.427 -13.248 -11.785 1 97.96 182 ALA B N 1
ATOM 3518 C CA . ALA B 1 182 ? 9.597 -12.095 -11.447 1 97.96 182 ALA B CA 1
ATOM 3519 C C . ALA B 1 182 ? 9.196 -11.32 -12.699 1 97.96 182 ALA B C 1
ATOM 3521 O O . ALA B 1 182 ? 10.019 -11.104 -13.592 1 97.96 182 ALA B O 1
ATOM 3522 N N . VAL B 1 183 ? 7.946 -11.033 -12.767 1 98.59 183 VAL B N 1
ATOM 3523 C CA . VAL B 1 183 ? 7.443 -10.131 -13.797 1 98.59 183 VAL B CA 1
ATOM 3524 C C . VAL B 1 183 ? 7.037 -8.801 -13.166 1 98.59 183 VAL B C 1
ATOM 3526 O O . VAL B 1 183 ? 6.119 -8.751 -12.344 1 98.59 183 VAL B O 1
ATOM 3529 N N . VAL B 1 184 ? 7.71 -7.728 -13.596 1 98.67 184 VAL B N 1
ATOM 3530 C CA . VAL B 1 184 ? 7.478 -6.405 -13.025 1 98.67 184 VAL B CA 1
ATOM 3531 C C . VAL B 1 184 ? 6.632 -5.57 -13.983 1 98.67 184 VAL B C 1
ATOM 3533 O O . VAL B 1 184 ? 7.03 -5.33 -15.125 1 98.67 184 VAL B O 1
ATOM 3536 N N . VAL B 1 185 ? 5.49 -5.134 -13.476 1 98.68 185 VAL B N 1
ATOM 3537 C CA . VAL B 1 185 ? 4.575 -4.345 -14.294 1 98.68 185 VAL B CA 1
ATOM 3538 C C . VAL B 1 185 ? 4.763 -2.859 -13.992 1 98.68 185 VAL B C 1
ATOM 3540 O O . VAL B 1 185 ? 4.843 -2.462 -12.827 1 98.68 185 VAL B O 1
ATOM 3543 N N . THR B 1 186 ? 4.837 -2.003 -15.066 1 98.14 186 THR B N 1
ATOM 3544 C CA . THR B 1 186 ? 4.996 -0.561 -14.913 1 98.14 186 THR B CA 1
ATOM 3545 C C . THR B 1 186 ? 4.159 0.188 -15.946 1 98.14 186 THR B C 1
ATOM 3547 O O . THR B 1 186 ? 3.533 -0.428 -16.811 1 98.14 186 THR B O 1
ATOM 3550 N N . GLU B 1 187 ? 4.054 1.485 -15.735 1 96.43 187 GLU B N 1
ATOM 3551 C CA . GLU B 1 187 ? 3.399 2.401 -16.664 1 96.43 187 GLU B CA 1
ATOM 3552 C C . GLU B 1 187 ? 4.346 3.515 -17.1 1 96.43 187 GLU B C 1
ATOM 3554 O O . GLU B 1 187 ? 5.32 3.816 -16.407 1 96.43 187 GLU B O 1
ATOM 3559 N N . PRO B 1 188 ? 4.047 4.113 -18.27 1 96.53 188 PRO B N 1
ATOM 3560 C CA . PRO B 1 188 ? 4.976 5.097 -18.831 1 96.53 188 PRO B CA 1
ATOM 3561 C C . PRO B 1 188 ? 4.816 6.481 -18.207 1 96.53 188 PRO B C 1
ATOM 3563 O O . PRO B 1 188 ? 4.433 7.432 -18.895 1 96.53 188 PRO B O 1
ATOM 3566 N N . THR B 1 189 ? 5.159 6.641 -16.988 1 93.78 189 THR B N 1
ATOM 3567 C CA . THR B 1 189 ? 5.196 7.9 -16.251 1 93.78 189 THR B CA 1
ATOM 3568 C C . THR B 1 189 ? 6.542 8.081 -15.556 1 93.78 189 THR B C 1
ATOM 3570 O O . THR B 1 189 ? 7.322 7.132 -15.444 1 93.78 189 THR B O 1
ATOM 3573 N N . THR B 1 190 ? 6.818 9.254 -15.115 1 93.26 190 THR B N 1
ATOM 3574 C CA . THR B 1 190 ? 8.047 9.526 -14.378 1 93.26 190 THR B CA 1
ATOM 3575 C C . THR B 1 190 ? 8.101 8.703 -13.094 1 93.26 190 THR B C 1
ATOM 3577 O O . THR B 1 190 ? 9.125 8.09 -12.786 1 93.26 190 THR B O 1
ATOM 3580 N N . SER B 1 191 ? 7.01 8.697 -12.41 1 93.08 191 SER B N 1
ATOM 3581 C CA . SER B 1 191 ? 6.949 7.88 -11.202 1 93.08 191 SER B CA 1
ATOM 3582 C C . SER B 1 191 ? 7.088 6.397 -11.529 1 93.08 191 SER B C 1
ATOM 3584 O O . SER B 1 191 ? 7.688 5.641 -10.763 1 93.08 191 SER B O 1
ATOM 3586 N N . GLY B 1 192 ? 6.483 6.013 -12.674 1 95.13 192 GLY B N 1
ATOM 3587 C CA . GLY B 1 192 ? 6.583 4.627 -13.105 1 95.13 192 GLY B CA 1
ATOM 3588 C C . GLY B 1 192 ? 8.015 4.157 -13.278 1 95.13 192 GLY B C 1
ATOM 3589 O O . GLY B 1 192 ? 8.365 3.051 -12.862 1 95.13 192 GLY B O 1
ATOM 3590 N N . LEU B 1 193 ? 8.833 5.014 -13.93 1 96.65 193 LEU B N 1
ATOM 3591 C CA . LEU B 1 193 ? 10.238 4.678 -14.134 1 96.65 193 LEU B CA 1
ATOM 3592 C C . LEU B 1 193 ? 10.983 4.624 -12.804 1 96.65 193 LEU B C 1
ATOM 3594 O O . LEU B 1 193 ? 11.751 3.692 -12.555 1 96.65 193 LEU B O 1
ATOM 3598 N N . ASP B 1 194 ? 10.754 5.585 -11.94 1 94.79 194 ASP B N 1
ATOM 3599 C CA . ASP B 1 194 ? 11.406 5.642 -10.635 1 94.79 194 ASP B CA 1
ATOM 3600 C C . ASP B 1 194 ? 11.052 4.42 -9.79 1 94.79 194 ASP B C 1
ATOM 3602 O O . ASP B 1 194 ? 11.937 3.765 -9.235 1 94.79 194 ASP B O 1
ATOM 3606 N N . ASP B 1 195 ? 9.791 4.099 -9.728 1 95.7 195 ASP B N 1
ATOM 3607 C CA . ASP B 1 195 ? 9.327 2.959 -8.944 1 95.7 195 ASP B CA 1
ATOM 3608 C C . ASP B 1 195 ? 9.82 1.644 -9.543 1 95.7 195 ASP B C 1
ATOM 3610 O O . ASP B 1 195 ? 10.187 0.721 -8.812 1 95.7 195 ASP B O 1
ATOM 3614 N N . LEU B 1 196 ? 9.851 1.548 -10.848 1 97.6 196 LEU B N 1
ATOM 3615 C CA . LEU B 1 196 ? 10.353 0.371 -11.549 1 97.6 196 LEU B CA 1
ATOM 3616 C C . LEU B 1 196 ? 11.813 0.108 -11.193 1 97.6 196 LEU B C 1
ATOM 3618 O O . LEU B 1 196 ? 12.186 -1.026 -10.885 1 97.6 196 LEU B O 1
ATOM 3622 N N . SER B 1 197 ? 12.591 1.161 -11.267 1 97.19 197 SER B N 1
ATOM 3623 C CA . SER B 1 197 ? 14.016 1.016 -10.988 1 97.19 197 SER B CA 1
ATOM 3624 C C . SER B 1 197 ? 14.251 0.456 -9.589 1 97.19 197 SER B C 1
ATOM 3626 O O . SER B 1 197 ? 15.102 -0.416 -9.398 1 97.19 197 SER B O 1
ATOM 3628 N N . ARG B 1 198 ? 13.479 0.828 -8.634 1 95.4 198 ARG B N 1
ATOM 3629 C CA . ARG B 1 198 ? 13.642 0.371 -7.257 1 95.4 198 ARG B CA 1
ATOM 3630 C C . ARG B 1 198 ? 13.223 -1.088 -7.111 1 95.4 198 ARG B C 1
ATOM 3632 O O . ARG B 1 198 ? 13.889 -1.865 -6.424 1 95.4 198 ARG B O 1
ATOM 3639 N N . VAL B 1 199 ? 12.176 -1.425 -7.747 1 96.44 199 VAL B N 1
ATOM 3640 C CA . VAL B 1 199 ? 11.694 -2.799 -7.658 1 96.44 199 VAL B CA 1
ATOM 3641 C C . VAL B 1 199 ? 12.673 -3.737 -8.36 1 96.44 199 VAL B C 1
ATOM 3643 O O . VAL B 1 199 ? 12.936 -4.842 -7.881 1 96.44 199 VAL B O 1
ATOM 3646 N N . LEU B 1 200 ? 13.204 -3.336 -9.51 1 97.61 200 LEU B N 1
ATOM 3647 C CA . LEU B 1 200 ? 14.169 -4.154 -10.238 1 97.61 200 LEU B CA 1
ATOM 3648 C C . LEU B 1 200 ? 15.454 -4.321 -9.435 1 97.61 200 LEU B C 1
ATOM 3650 O O . LEU B 1 200 ? 16.075 -5.386 -9.464 1 97.61 200 LEU B O 1
ATOM 3654 N N . GLU B 1 201 ? 15.811 -3.266 -8.756 1 95.08 201 GLU B N 1
ATOM 3655 C CA . GLU B 1 201 ? 16.954 -3.38 -7.854 1 95.08 201 GLU B CA 1
ATOM 3656 C C . GLU B 1 201 ? 16.7 -4.423 -6.77 1 95.08 201 GLU B C 1
ATOM 3658 O O . GLU B 1 201 ? 17.601 -5.183 -6.408 1 95.08 201 GLU B O 1
ATOM 3663 N N . LEU B 1 202 ? 15.553 -4.442 -6.274 1 93.71 202 LEU B N 1
ATOM 3664 C CA . LEU B 1 202 ? 15.169 -5.421 -5.263 1 93.71 202 LEU B CA 1
ATOM 3665 C C . LEU B 1 202 ? 15.256 -6.838 -5.819 1 93.71 202 LEU B C 1
ATOM 3667 O O . LEU B 1 202 ? 15.797 -7.733 -5.166 1 93.71 202 LEU B O 1
ATOM 3671 N N . THR B 1 203 ? 14.745 -7.075 -7.012 1 96.43 203 THR B N 1
ATOM 3672 C CA . THR B 1 203 ? 14.81 -8.403 -7.613 1 96.43 203 THR B CA 1
ATOM 3673 C C . THR B 1 203 ? 16.259 -8.813 -7.863 1 96.43 203 THR B C 1
ATOM 3675 O O . THR B 1 203 ? 16.608 -9.988 -7.73 1 96.43 203 THR B O 1
ATOM 3678 N N . GLN B 1 204 ? 17.057 -7.824 -8.263 1 93.79 204 GLN B N 1
ATOM 3679 C CA . GLN B 1 204 ? 18.481 -8.093 -8.439 1 93.79 204 GLN B CA 1
ATOM 3680 C C . GLN B 1 204 ? 19.135 -8.482 -7.116 1 93.79 204 GLN B C 1
ATOM 3682 O O . GLN B 1 204 ? 19.94 -9.414 -7.066 1 93.79 204 GLN B O 1
ATOM 3687 N N . PHE B 1 205 ? 18.8 -7.779 -6.089 1 88.32 205 PHE B N 1
ATOM 3688 C CA . PHE B 1 205 ? 19.328 -8.058 -4.759 1 88.32 205 PHE B CA 1
ATOM 3689 C C . PHE B 1 205 ? 19.032 -9.495 -4.348 1 88.32 205 PHE B C 1
ATOM 3691 O O . PHE B 1 205 ? 19.877 -10.16 -3.745 1 88.32 205 PHE B O 1
ATOM 3698 N N . PHE B 1 206 ? 17.911 -10.042 -4.746 1 90.81 206 PHE B N 1
ATOM 3699 C CA . PHE B 1 206 ? 17.508 -11.391 -4.365 1 90.81 206 PHE B CA 1
ATOM 3700 C C . PHE B 1 206 ? 17.851 -12.389 -5.464 1 90.81 206 PHE B C 1
ATOM 3702 O O . PHE B 1 206 ? 17.452 -13.554 -5.399 1 90.81 206 PHE B O 1
ATOM 3709 N N . ASP B 1 207 ? 18.498 -11.956 -6.473 1 94.37 207 ASP B N 1
ATOM 3710 C CA . ASP B 1 207 ? 18.976 -12.779 -7.579 1 94.37 207 ASP B CA 1
ATOM 3711 C C . ASP B 1 207 ? 17.823 -13.519 -8.253 1 94.37 207 ASP B C 1
ATOM 3713 O O . ASP B 1 207 ? 17.9 -14.729 -8.474 1 94.37 207 ASP B O 1
ATOM 3717 N N . ILE B 1 208 ? 16.815 -12.848 -8.511 1 96.26 208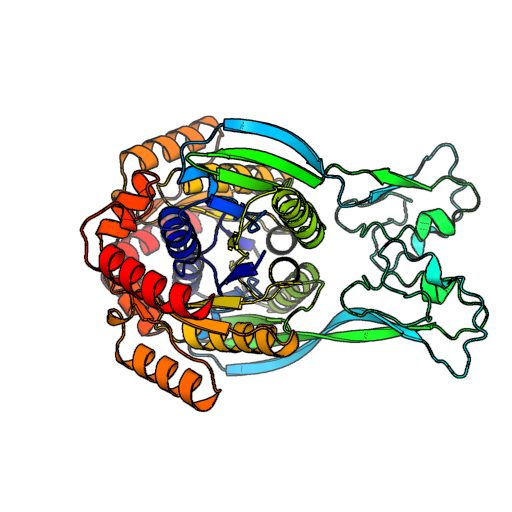 ILE B N 1
ATOM 3718 C CA . ILE B 1 208 ? 15.655 -13.402 -9.2 1 96.26 208 ILE B CA 1
ATOM 3719 C C . ILE B 1 208 ? 15.62 -12.896 -10.64 1 96.26 208 ILE B C 1
ATOM 3721 O O . ILE B 1 208 ? 15.73 -11.692 -10.884 1 96.26 208 ILE B O 1
ATOM 3725 N N . GLN B 1 209 ? 15.535 -13.815 -11.564 1 96.54 209 GLN B N 1
ATOM 3726 C CA . GLN B 1 209 ? 15.378 -13.419 -12.959 1 96.54 209 GLN B CA 1
ATOM 3727 C C . GLN B 1 209 ? 14.08 -12.644 -13.168 1 96.54 209 GLN B C 1
ATOM 3729 O O . GLN B 1 209 ? 12.994 -13.151 -12.879 1 96.54 209 GLN B O 1
ATOM 3734 N N . SER B 1 210 ? 14.238 -11.415 -13.696 1 97.22 210 SER B N 1
ATOM 3735 C CA . SER B 1 210 ? 13.057 -10.56 -13.769 1 97.22 210 SER B CA 1
ATOM 3736 C C . SER B 1 210 ? 12.823 -10.063 -15.192 1 97.22 210 SER B C 1
ATOM 3738 O O . SER B 1 210 ? 13.772 -9.888 -15.959 1 97.22 210 SER B O 1
ATOM 3740 N N . TYR B 1 211 ? 11.604 -9.916 -15.516 1 98.19 211 TYR B N 1
ATOM 3741 C CA . TYR B 1 211 ? 11.108 -9.385 -16.781 1 98.19 211 TYR B CA 1
ATOM 3742 C C . TYR B 1 211 ? 10.179 -8.199 -16.548 1 98.19 211 TYR B C 1
ATOM 3744 O O . TYR B 1 211 ? 9.601 -8.059 -15.468 1 98.19 211 TYR B O 1
ATOM 3752 N N . VAL B 1 212 ? 10.082 -7.371 -17.617 1 98.6 212 VAL B N 1
ATOM 3753 C CA . VAL B 1 212 ? 9.291 -6.157 -17.449 1 98.6 212 VAL B CA 1
ATOM 3754 C C . VAL B 1 212 ? 8.139 -6.147 -18.451 1 98.6 212 VAL B C 1
ATOM 3756 O O . VAL B 1 212 ? 8.319 -6.511 -19.616 1 98.6 212 VAL B O 1
ATOM 3759 N N . ILE B 1 213 ? 7.006 -5.79 -18.004 1 98.81 213 ILE B N 1
ATOM 3760 C CA . ILE B 1 213 ? 5.873 -5.468 -18.865 1 98.81 213 ILE B CA 1
ATOM 3761 C C . ILE B 1 213 ? 5.507 -3.994 -18.707 1 98.81 213 ILE B C 1
ATOM 3763 O O . ILE B 1 213 ? 5.312 -3.513 -17.588 1 98.81 213 ILE B O 1
ATOM 3767 N N . ILE B 1 214 ? 5.4 -3.261 -19.829 1 98.75 214 ILE B N 1
ATOM 3768 C CA . ILE B 1 214 ? 4.956 -1.872 -19.816 1 98.75 214 ILE B CA 1
ATOM 3769 C C . ILE B 1 214 ? 3.468 -1.802 -20.152 1 98.75 214 ILE B C 1
ATOM 3771 O O . ILE B 1 214 ? 3.075 -2.005 -21.304 1 98.75 214 ILE B O 1
ATOM 3775 N N . ASN B 1 215 ? 2.674 -1.518 -19.129 1 98.02 215 ASN B N 1
ATOM 3776 C CA . ASN B 1 215 ? 1.228 -1.4 -19.283 1 98.02 215 ASN B CA 1
ATOM 3777 C C . ASN B 1 215 ? 0.824 -0.002 -19.742 1 98.02 215 ASN B C 1
ATOM 3779 O O . ASN B 1 215 ? 1.435 0.989 -19.337 1 98.02 215 ASN B O 1
ATOM 3783 N N . LYS B 1 216 ? -0.175 0.118 -20.582 1 96.23 216 LYS B N 1
ATOM 3784 C CA . LYS B 1 216 ? -0.665 1.368 -21.156 1 96.23 216 LYS B CA 1
ATOM 3785 C C . LYS B 1 216 ? 0.468 2.154 -21.81 1 96.23 216 LYS B C 1
ATOM 3787 O O . LYS B 1 216 ? 0.619 3.353 -21.567 1 96.23 216 LYS B O 1
ATOM 3792 N N . TYR B 1 217 ? 1.261 1.444 -22.621 1 97.68 217 TYR B N 1
ATOM 3793 C CA . TYR B 1 217 ? 2.517 2.002 -23.109 1 97.68 217 TYR B CA 1
ATOM 3794 C C . TYR B 1 217 ? 2.267 3.226 -23.982 1 97.68 217 TYR B C 1
ATOM 3796 O O . TYR B 1 217 ? 3.128 4.102 -24.094 1 97.68 217 TYR B O 1
ATOM 3804 N N . ASP B 1 218 ? 1.129 3.348 -24.58 1 95.25 218 ASP B N 1
ATOM 3805 C CA . ASP B 1 218 ? 0.872 4.346 -25.614 1 95.25 218 ASP B CA 1
ATOM 3806 C C . ASP B 1 218 ? 0.259 5.611 -25.017 1 95.25 218 ASP B C 1
ATOM 3808 O O . ASP B 1 218 ? -0.085 6.544 -25.745 1 95.25 218 ASP B O 1
ATOM 3812 N N . ILE B 1 219 ? 0.116 5.658 -23.733 1 92.42 219 ILE B N 1
ATOM 3813 C CA . ILE B 1 219 ? -0.347 6.893 -23.109 1 92.42 219 ILE B CA 1
ATOM 3814 C C . ILE B 1 219 ? 0.776 7.927 -23.114 1 92.42 219 ILE B C 1
ATOM 3816 O O . ILE B 1 219 ? 0.52 9.132 -23.051 1 92.42 219 ILE B O 1
ATOM 3820 N N . ASN B 1 220 ? 1.979 7.512 -23.128 1 94.42 220 ASN B N 1
ATOM 3821 C CA . ASN B 1 220 ? 3.174 8.347 -23.2 1 94.42 220 ASN B CA 1
ATOM 3822 C C . ASN B 1 220 ? 4.331 7.612 -23.87 1 94.42 220 ASN B C 1
ATOM 3824 O O . ASN B 1 220 ? 5.171 7.018 -23.191 1 94.42 220 ASN B O 1
ATOM 3828 N N . GLU B 1 221 ? 4.476 7.76 -25.106 1 95.54 221 GLU B N 1
ATOM 3829 C CA . GLU B 1 221 ? 5.44 6.999 -25.895 1 95.54 221 GLU B CA 1
ATOM 3830 C C . GLU B 1 221 ? 6.871 7.428 -25.583 1 95.54 221 GLU B C 1
ATOM 3832 O O . GLU B 1 221 ? 7.795 6.614 -25.638 1 95.54 221 GLU B O 1
ATOM 3837 N N . GLU B 1 222 ? 7.004 8.605 -25.267 1 95.43 222 GLU B N 1
ATOM 3838 C CA . GLU B 1 222 ? 8.331 9.096 -24.908 1 95.43 222 GLU B CA 1
ATOM 3839 C C . GLU B 1 222 ? 8.836 8.437 -23.628 1 95.43 222 GLU B C 1
ATOM 3841 O O . GLU B 1 222 ? 9.968 7.953 -23.578 1 95.43 222 GLU B O 1
ATOM 3846 N N . LYS B 1 223 ? 8.007 8.423 -22.677 1 95.96 223 LYS B N 1
ATOM 3847 C CA . LYS B 1 223 ? 8.396 7.79 -21.42 1 95.96 223 LYS B CA 1
ATOM 3848 C C . LYS B 1 223 ? 8.571 6.284 -21.594 1 95.96 223 LYS B C 1
ATOM 3850 O O . LYS B 1 223 ? 9.424 5.674 -20.946 1 95.96 223 LYS B O 1
ATOM 3855 N N . THR B 1 224 ? 7.755 5.749 -22.457 1 98.07 224 THR B N 1
ATOM 3856 C CA . THR B 1 224 ? 7.935 4.338 -22.78 1 98.07 224 THR B CA 1
ATOM 3857 C C . THR B 1 224 ? 9.338 4.082 -23.324 1 98.07 224 THR B C 1
ATOM 3859 O O . THR B 1 224 ? 10.009 3.137 -22.904 1 98.07 224 THR B O 1
ATOM 3862 N N . SER B 1 225 ? 9.757 4.932 -24.192 1 98.3 225 SER B N 1
ATOM 3863 C CA . SER B 1 225 ? 11.097 4.806 -24.757 1 98.3 225 SER B CA 1
ATOM 3864 C C . SER B 1 225 ? 12.166 4.932 -23.677 1 98.3 225 SER B C 1
ATOM 3866 O O . SER B 1 225 ? 13.161 4.205 -23.693 1 98.3 225 SER B O 1
ATOM 3868 N N . GLU B 1 226 ? 11.943 5.788 -22.752 1 98.2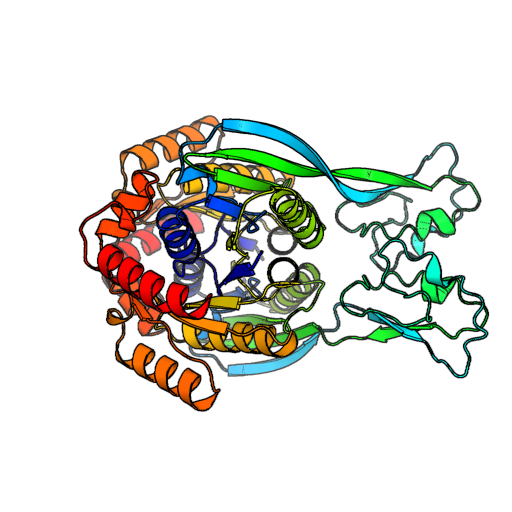3 226 GLU B N 1
ATOM 3869 C CA . GLU B 1 226 ? 12.882 5.959 -21.647 1 98.23 226 GLU B CA 1
ATOM 3870 C C . GLU B 1 226 ? 12.96 4.699 -20.79 1 98.23 226 GLU B C 1
ATOM 3872 O O . GLU B 1 226 ? 14.044 4.305 -20.353 1 98.23 226 GLU B O 1
ATOM 3877 N N . ILE B 1 227 ? 11.832 4.132 -20.57 1 98.32 227 ILE B N 1
ATOM 3878 C CA . ILE B 1 227 ? 11.787 2.911 -19.773 1 98.32 227 ILE B CA 1
ATOM 3879 C C . ILE B 1 227 ? 12.503 1.784 -20.513 1 98.32 227 ILE B C 1
ATOM 3881 O O . ILE B 1 227 ? 13.269 1.026 -19.912 1 98.32 227 ILE B O 1
ATOM 3885 N N . ILE B 1 228 ? 12.282 1.687 -21.834 1 98.65 228 ILE B N 1
ATOM 3886 C CA . ILE B 1 228 ? 12.938 0.675 -22.656 1 98.65 228 ILE B CA 1
ATOM 3887 C C . ILE B 1 228 ? 14.452 0.862 -22.593 1 98.65 228 ILE B C 1
ATOM 3889 O O . ILE B 1 228 ? 15.195 -0.102 -22.391 1 98.65 228 ILE B O 1
ATOM 3893 N N . ASP B 1 229 ? 14.885 2.026 -22.718 1 98.53 229 ASP B N 1
ATOM 3894 C CA . ASP B 1 229 ? 16.31 2.338 -22.665 1 98.53 229 ASP B CA 1
ATOM 3895 C C . ASP B 1 229 ? 16.901 1.98 -21.303 1 98.53 229 ASP B C 1
ATOM 3897 O O . ASP B 1 229 ? 17.994 1.416 -21.224 1 98.53 229 ASP B O 1
ATOM 3901 N N . TYR B 1 230 ? 16.199 2.341 -20.274 1 98.32 230 TYR B N 1
ATOM 3902 C CA . TYR B 1 230 ? 16.652 2.011 -18.928 1 98.32 230 TYR B CA 1
ATOM 3903 C C . TYR B 1 230 ? 16.809 0.504 -18.76 1 98.32 230 TYR B C 1
ATOM 3905 O O . TYR B 1 230 ? 17.82 0.034 -18.234 1 98.32 230 TYR B O 1
ATOM 3913 N N . CYS B 1 231 ? 15.797 -0.247 -19.195 1 98.32 231 CYS B N 1
ATOM 3914 C CA . CYS B 1 231 ? 15.84 -1.7 -19.066 1 98.32 231 CYS B CA 1
ATOM 3915 C C . CYS B 1 231 ? 17.009 -2.283 -19.85 1 98.32 231 CYS B C 1
ATOM 3917 O O . CYS B 1 231 ? 17.723 -3.155 -19.351 1 98.32 231 CYS B O 1
ATOM 3919 N N . LYS B 1 232 ? 17.15 -1.804 -21.101 1 97.46 232 LYS B N 1
ATOM 3920 C CA . LYS B 1 232 ? 18.257 -2.255 -21.94 1 97.46 232 LYS B CA 1
ATOM 3921 C C . LYS B 1 232 ? 19.6 -2.008 -21.258 1 97.46 232 LYS B C 1
ATOM 3923 O O . LYS B 1 232 ? 20.436 -2.91 -21.177 1 97.46 232 LYS B O 1
ATOM 3928 N N . LYS B 1 233 ? 19.791 -0.887 -20.695 1 97.38 233 LYS B N 1
ATOM 3929 C CA . LYS B 1 233 ? 21.04 -0.49 -20.051 1 97.38 233 LYS B CA 1
ATOM 3930 C C . LYS B 1 233 ? 21.275 -1.286 -18.771 1 97.38 233 LYS B C 1
ATOM 3932 O O . LYS B 1 233 ? 22.419 -1.577 -18.416 1 97.38 233 LYS B O 1
ATOM 3937 N N . SER B 1 234 ? 20.219 -1.628 -18.147 1 96.52 234 SER B N 1
ATOM 3938 C CA . SER B 1 234 ? 20.333 -2.287 -16.85 1 96.52 234 SER B CA 1
ATOM 3939 C C . SER B 1 234 ? 20.279 -3.805 -16.995 1 96.52 234 SER B C 1
ATOM 3941 O O . SER B 1 234 ? 20.378 -4.532 -16.005 1 96.52 234 SER B O 1
ATOM 3943 N N . GLY B 1 235 ? 20.008 -4.294 -18.174 1 96.32 235 GLY B N 1
ATOM 3944 C CA . GLY B 1 235 ? 20.082 -5.719 -18.454 1 96.32 235 GLY B CA 1
ATOM 3945 C C . GLY B 1 235 ? 18.769 -6.443 -18.219 1 96.32 235 GLY B C 1
ATOM 3946 O O . GLY B 1 235 ? 18.755 -7.651 -17.977 1 96.32 235 GLY B O 1
ATOM 3947 N N . PHE B 1 236 ? 17.708 -5.739 -18.216 1 97.48 236 PHE B N 1
ATOM 3948 C CA . PHE B 1 236 ? 16.406 -6.366 -18.017 1 97.48 236 PHE B CA 1
ATOM 3949 C C . PHE B 1 236 ? 15.675 -6.528 -19.344 1 97.48 236 PHE B C 1
ATOM 3951 O O . PHE B 1 236 ? 15.741 -5.65 -20.207 1 97.48 236 PHE B O 1
ATOM 3958 N N . GLU B 1 237 ? 15.037 -7.529 -19.511 1 97.46 237 GLU B N 1
ATOM 3959 C CA . GLU B 1 237 ? 14.279 -7.814 -20.725 1 97.46 237 GLU B CA 1
ATOM 3960 C C . GLU B 1 237 ? 12.83 -7.355 -20.591 1 97.46 237 GLU B C 1
ATOM 3962 O O . GLU B 1 237 ? 12.193 -7.584 -19.561 1 97.46 237 GLU B O 1
ATOM 3967 N N . ILE B 1 238 ? 12.358 -6.85 -21.597 1 98.02 238 ILE B N 1
ATOM 3968 C CA . ILE B 1 238 ? 10.951 -6.48 -21.696 1 98.02 238 ILE B CA 1
ATOM 3969 C C . ILE B 1 238 ? 10.168 -7.604 -22.372 1 98.02 238 ILE B C 1
ATOM 3971 O O . ILE B 1 238 ? 10.44 -7.954 -23.523 1 98.02 238 ILE B O 1
ATOM 3975 N N . LEU B 1 239 ? 9.231 -8.088 -21.7 1 97.27 239 LEU B N 1
ATOM 3976 C CA . LEU B 1 239 ? 8.406 -9.164 -22.239 1 97.27 239 LEU B CA 1
ATOM 3977 C C . LEU B 1 239 ? 7.402 -8.623 -23.252 1 97.27 239 LEU B C 1
ATOM 3979 O O . LEU B 1 239 ? 7.025 -9.325 -24.193 1 97.27 239 LEU B O 1
ATOM 3983 N N . GLY B 1 240 ? 6.9 -7.457 -22.904 1 97.82 240 GLY B N 1
ATOM 3984 C CA . GLY B 1 240 ? 5.936 -6.877 -23.825 1 97.82 240 GLY B CA 1
ATOM 3985 C C . GLY B 1 240 ? 5.371 -5.553 -23.343 1 97.82 240 GLY B C 1
ATOM 3986 O O . GLY B 1 240 ? 5.696 -5.097 -22.245 1 97.82 240 GLY B O 1
ATOM 3987 N N . LYS B 1 241 ? 4.668 -4.894 -24.288 1 98.29 241 LYS B N 1
ATOM 3988 C CA . LYS B 1 241 ? 3.971 -3.634 -24.039 1 98.29 241 LYS B CA 1
ATOM 3989 C C . LYS B 1 241 ? 2.474 -3.774 -24.299 1 98.29 241 LYS B C 1
ATOM 3991 O O . LYS B 1 241 ? 2.063 -4.189 -25.384 1 98.29 241 LYS B O 1
ATOM 3996 N N . VAL B 1 242 ? 1.641 -3.498 -23.278 1 98.77 242 VAL B N 1
ATOM 3997 C CA . VAL B 1 242 ? 0.19 -3.605 -23.393 1 98.77 242 VAL B CA 1
ATOM 3998 C C . VAL B 1 242 ? -0.41 -2.229 -23.669 1 98.77 242 VAL B C 1
ATOM 4000 O O . VAL B 1 242 ? -0.134 -1.268 -22.947 1 98.77 242 VAL B O 1
ATOM 4003 N N . PRO B 1 243 ? -1.192 -2.051 -24.715 1 98.26 243 PRO B N 1
ATOM 4004 C CA . PRO B 1 243 ? -1.78 -0.744 -25.021 1 98.26 243 PRO B CA 1
ATOM 4005 C C . PRO B 1 243 ? -2.904 -0.364 -24.06 1 98.26 243 PRO B C 1
ATOM 4007 O O . PRO B 1 243 ? -3.505 -1.238 -23.43 1 98.26 243 PRO B O 1
ATOM 4010 N N . PHE B 1 244 ? -3.088 0.88 -23.94 1 94.29 244 PHE B N 1
ATOM 4011 C CA . PHE B 1 244 ? -4.279 1.345 -23.238 1 94.29 244 PHE B CA 1
ATOM 4012 C C . PHE B 1 244 ? -5.543 0.861 -23.938 1 94.29 244 PHE B C 1
ATOM 4014 O O . PHE B 1 244 ? -5.648 0.936 -25.164 1 94.29 244 PHE B O 1
ATOM 4021 N N . ASP B 1 245 ? -6.457 0.306 -23.187 1 95.21 245 ASP B N 1
ATOM 4022 C CA . ASP B 1 245 ? -7.687 -0.285 -23.707 1 95.21 245 ASP B CA 1
ATOM 4023 C C . ASP B 1 245 ? -8.846 -0.086 -22.733 1 95.21 245 ASP B C 1
ATOM 4025 O O . ASP B 1 245 ? -8.797 -0.561 -21.596 1 95.21 245 ASP B O 1
ATOM 4029 N N . ASN B 1 246 ? -9.915 0.513 -23.167 1 90.49 246 ASN B N 1
ATOM 4030 C CA . ASN B 1 246 ? -11.075 0.818 -22.336 1 90.49 246 ASN B CA 1
ATOM 4031 C C . ASN B 1 246 ? -11.802 -0.451 -21.901 1 90.49 246 ASN B C 1
ATOM 4033 O O . ASN B 1 246 ? -12.547 -0.439 -20.919 1 90.49 246 ASN B O 1
ATOM 4037 N N . THR B 1 247 ? -11.59 -1.471 -22.647 1 95.65 247 THR B N 1
ATOM 4038 C CA . THR B 1 247 ? -12.252 -2.732 -22.33 1 95.65 247 THR B CA 1
ATOM 4039 C C . THR B 1 247 ? -11.769 -3.273 -20.987 1 95.65 247 THR B C 1
ATOM 4041 O O . THR B 1 247 ? -12.457 -4.075 -20.352 1 95.65 247 THR B O 1
ATOM 4044 N N . VAL B 1 248 ? -10.617 -2.838 -20.523 1 93.7 248 VAL B N 1
ATOM 4045 C CA . VAL B 1 248 ? -10.062 -3.293 -19.253 1 93.7 248 VAL B CA 1
ATOM 4046 C C . VAL B 1 248 ? -11.006 -2.92 -18.113 1 93.7 248 VAL B C 1
ATOM 4048 O O . VAL B 1 248 ? -11.266 -3.734 -17.222 1 93.7 248 VAL B O 1
ATOM 4051 N N . ASN B 1 249 ? -11.515 -1.692 -18.156 1 88.27 249 ASN B N 1
ATOM 4052 C CA . ASN B 1 249 ? -12.46 -1.253 -17.135 1 88.27 249 ASN B CA 1
ATOM 4053 C C . ASN B 1 249 ? -13.706 -2.133 -17.109 1 88.27 249 ASN B C 1
ATOM 4055 O O . ASN B 1 249 ? -14.203 -2.482 -16.036 1 88.27 249 ASN B O 1
ATOM 4059 N N . LYS B 1 250 ? -14.18 -2.448 -18.29 1 91.4 250 LYS B N 1
ATOM 4060 C CA . LYS B 1 250 ? -15.345 -3.323 -18.391 1 91.4 250 LYS B CA 1
ATOM 4061 C C . LYS B 1 250 ? -15.052 -4.699 -17.8 1 91.4 250 LYS B C 1
ATOM 4063 O O . LYS B 1 250 ? -15.883 -5.264 -17.087 1 91.4 250 LYS B O 1
ATOM 4068 N N . ALA B 1 251 ? -13.935 -5.235 -18.094 1 94.34 251 ALA B N 1
ATOM 4069 C CA . ALA B 1 251 ? -13.524 -6.535 -17.57 1 94.34 251 ALA B CA 1
ATOM 4070 C C . ALA B 1 251 ? -13.466 -6.518 -16.045 1 94.34 251 ALA B C 1
ATOM 4072 O O . ALA B 1 251 ? -13.932 -7.452 -15.389 1 94.34 251 ALA B O 1
ATOM 4073 N N . ILE B 1 252 ? -12.901 -5.482 -15.457 1 89.99 252 ILE B N 1
ATOM 4074 C CA . ILE B 1 252 ? -12.793 -5.331 -14.01 1 89.99 252 ILE B CA 1
ATOM 4075 C C . ILE B 1 252 ? -14.188 -5.244 -13.395 1 89.99 252 ILE B C 1
ATOM 4077 O O . ILE B 1 252 ? -14.473 -5.903 -12.392 1 89.99 252 ILE B O 1
ATOM 4081 N N . GLN B 1 253 ? -15.054 -4.482 -14.057 1 87.84 253 GLN B N 1
ATOM 4082 C CA . GLN B 1 253 ? -16.427 -4.335 -13.585 1 87.84 253 GLN B CA 1
ATOM 4083 C C . GLN B 1 253 ? -17.151 -5.678 -13.573 1 87.84 253 GLN B C 1
ATOM 4085 O O . GLN B 1 253 ? -17.96 -5.945 -12.682 1 87.84 253 GLN B O 1
ATOM 4090 N N . ASN B 1 254 ? -16.813 -6.425 -14.506 1 92.28 254 ASN B N 1
ATOM 4091 C CA . ASN B 1 254 ? -17.478 -7.717 -14.639 1 92.28 254 ASN B CA 1
ATOM 4092 C C . ASN B 1 254 ? -16.719 -8.816 -13.9 1 92.28 254 ASN B C 1
ATOM 4094 O O . ASN B 1 254 ? -17.082 -9.991 -13.985 1 92.28 254 ASN B O 1
ATOM 4098 N N . GLU B 1 255 ? -15.619 -8.423 -13.258 1 92.71 255 GLU B N 1
ATOM 4099 C CA . GLU B 1 255 ? -14.809 -9.379 -12.51 1 92.71 255 GLU B CA 1
ATOM 4100 C C . GLU B 1 255 ? -14.371 -10.543 -13.396 1 92.71 255 GLU B C 1
ATOM 4102 O O . GLU B 1 255 ? -14.541 -11.707 -13.029 1 92.71 255 GLU B O 1
ATOM 4107 N N . CYS B 1 256 ? -13.874 -10.172 -14.546 1 95.07 256 CYS B N 1
ATOM 4108 C CA . CYS B 1 256 ? -13.438 -11.141 -15.545 1 95.07 256 CYS B CA 1
ATOM 4109 C C . CYS B 1 256 ? -12.043 -10.803 -16.059 1 95.07 256 CYS B C 1
ATOM 4111 O O . CYS B 1 256 ? -11.744 -9.64 -16.335 1 95.07 256 CYS B O 1
ATOM 4113 N N . PRO B 1 257 ? -11.164 -11.813 -16.083 1 97.35 257 PRO B N 1
ATOM 4114 C CA . PRO B 1 257 ? -9.866 -11.53 -16.701 1 97.35 257 PRO B CA 1
ATOM 4115 C C . PRO B 1 257 ? -9.996 -10.961 -18.112 1 97.35 257 PRO B C 1
ATOM 4117 O O . PRO B 1 257 ? -10.838 -11.416 -18.89 1 97.35 257 PRO B O 1
ATOM 4120 N N . ILE B 1 258 ? -9.196 -10.024 -18.498 1 97.87 258 ILE B N 1
ATOM 4121 C CA . ILE B 1 258 ? -9.319 -9.254 -19.731 1 97.87 258 ILE B CA 1
ATOM 4122 C C . ILE B 1 258 ? -9.053 -10.158 -20.932 1 97.87 258 ILE B C 1
ATOM 4124 O O . ILE B 1 258 ? -9.571 -9.916 -22.025 1 97.87 258 ILE B O 1
ATOM 4128 N N . VAL B 1 259 ? -8.315 -11.269 -20.751 1 98.18 259 VAL B N 1
ATOM 4129 C CA . VAL B 1 259 ? -7.952 -12.148 -21.858 1 98.18 259 VAL B CA 1
ATOM 4130 C C . VAL B 1 259 ? -9.188 -12.898 -22.349 1 98.18 259 VAL B C 1
ATOM 4132 O O . VAL B 1 259 ? -9.162 -13.521 -23.413 1 98.18 259 VAL B O 1
ATOM 4135 N N . ASN B 1 260 ? -10.265 -12.871 -21.591 1 97.04 260 ASN B N 1
ATOM 4136 C CA . ASN B 1 260 ? -11.519 -13.479 -22.024 1 97.04 260 ASN B CA 1
ATOM 4137 C C . ASN B 1 260 ? -12.281 -12.569 -22.983 1 97.04 260 ASN B C 1
ATOM 4139 O O . ASN B 1 260 ? -13.307 -12.965 -23.539 1 97.04 260 ASN B O 1
ATOM 4143 N N . TYR B 1 261 ? -11.826 -11.362 -23.163 1 96.96 261 TYR B N 1
ATOM 4144 C CA . TYR B 1 261 ? -12.386 -10.429 -24.135 1 96.96 261 TYR B CA 1
ATOM 4145 C C . TYR B 1 261 ? -11.536 -10.383 -25.399 1 96.96 261 TYR B C 1
ATOM 4147 O O . TYR B 1 261 ? -10.311 -10.517 -25.336 1 96.96 261 TYR B O 1
ATOM 4155 N N . ASP B 1 262 ? -12.159 -10.245 -26.492 1 96.27 262 ASP B N 1
ATOM 4156 C CA . ASP B 1 262 ? -11.446 -9.961 -27.734 1 96.27 262 ASP B CA 1
ATOM 4157 C C . ASP B 1 262 ? -11.169 -8.466 -27.878 1 96.27 262 ASP B C 1
ATOM 4159 O O . ASP B 1 262 ? -12.017 -7.716 -28.367 1 96.27 262 ASP B O 1
ATOM 4163 N N . CYS B 1 263 ? -10.033 -8.037 -27.437 1 97.87 263 CYS B N 1
ATOM 4164 C CA . CYS B 1 263 ? -9.637 -6.633 -27.411 1 97.87 263 CYS B CA 1
ATOM 4165 C C . CYS B 1 263 ? -8.121 -6.492 -27.494 1 97.87 263 CYS B C 1
ATOM 4167 O O . CYS B 1 263 ? -7.391 -7.465 -27.294 1 97.87 263 CYS B O 1
ATOM 4169 N N . PRO B 1 264 ? -7.594 -5.377 -27.833 1 98.23 264 PRO B N 1
ATOM 4170 C CA . PRO B 1 264 ? -6.159 -5.181 -28.048 1 98.23 264 PRO B CA 1
ATOM 4171 C C . PRO B 1 264 ? -5.324 -5.537 -26.819 1 98.23 264 PRO B C 1
ATOM 4173 O O . PRO B 1 264 ? -4.32 -6.244 -26.935 1 98.23 264 PRO B O 1
ATOM 4176 N N . ALA B 1 265 ? -5.695 -5.105 -25.649 1 98.3 265 ALA B N 1
ATOM 4177 C CA . ALA B 1 265 ? -4.944 -5.399 -24.431 1 98.3 265 ALA B CA 1
ATOM 4178 C C . ALA B 1 265 ? -4.927 -6.898 -24.145 1 98.3 265 ALA B C 1
ATOM 4180 O O . ALA B 1 265 ? -3.874 -7.47 -23.857 1 98.3 265 ALA B O 1
ATOM 4181 N N . GLY B 1 266 ? -6.143 -7.561 -24.262 1 98.35 266 GLY B N 1
ATOM 4182 C CA . GLY B 1 266 ? -6.227 -8.995 -24.037 1 98.35 266 GLY B CA 1
ATOM 4183 C C . GLY B 1 266 ? -5.381 -9.801 -25.004 1 98.35 266 GLY B C 1
ATOM 4184 O O . GLY B 1 266 ? -4.693 -10.741 -24.601 1 98.35 266 GLY B O 1
ATOM 4185 N N . ASN B 1 267 ? -5.407 -9.407 -26.257 1 98.39 267 ASN B N 1
ATOM 4186 C CA . ASN B 1 267 ? -4.638 -10.097 -27.287 1 98.39 267 ASN B CA 1
ATOM 4187 C C . ASN B 1 267 ? -3.137 -9.953 -27.058 1 98.39 267 ASN B C 1
ATOM 4189 O O . ASN B 1 267 ? -2.382 -10.909 -27.239 1 98.39 267 ASN B O 1
ATOM 4193 N N . GLU B 1 268 ? -2.739 -8.788 -26.688 1 98.58 268 GLU B N 1
ATOM 4194 C CA . GLU B 1 268 ? -1.321 -8.57 -26.419 1 98.58 268 GLU B CA 1
ATOM 4195 C C . GLU B 1 268 ? -0.859 -9.371 -25.205 1 98.58 268 GLU B C 1
ATOM 4197 O O . GLU B 1 268 ? 0.239 -9.931 -25.205 1 98.58 268 GLU B O 1
ATOM 4202 N N . ILE B 1 269 ? -1.672 -9.448 -24.163 1 98.68 269 ILE B N 1
ATOM 4203 C CA . ILE B 1 269 ? -1.317 -10.192 -22.959 1 98.68 269 ILE B CA 1
ATOM 4204 C C . ILE B 1 269 ? -1.196 -11.678 -23.288 1 98.68 269 ILE B C 1
ATOM 4206 O O . ILE B 1 269 ? -0.303 -12.361 -22.782 1 98.68 269 ILE B O 1
ATOM 4210 N N . LYS B 1 270 ? -2.06 -12.234 -24.162 1 98.33 270 LYS B N 1
ATOM 4211 C CA . LYS B 1 270 ? -1.949 -13.614 -24.626 1 98.33 270 LYS B CA 1
ATOM 4212 C C . LYS B 1 270 ? -0.61 -13.856 -25.315 1 98.33 270 LYS B C 1
ATOM 4214 O O . LYS B 1 270 ? 0.054 -14.863 -25.058 1 98.33 270 LYS B O 1
ATOM 4219 N N . ARG B 1 271 ? -0.245 -12.918 -26.144 1 98.03 271 ARG B N 1
ATOM 4220 C CA . ARG B 1 271 ? 1.026 -13.029 -26.852 1 98.03 271 ARG B CA 1
ATOM 4221 C C . ARG B 1 271 ? 2.198 -13.026 -25.877 1 98.03 271 ARG B C 1
ATOM 4223 O O . ARG B 1 271 ? 3.112 -13.846 -25.993 1 98.03 271 ARG B O 1
ATOM 4230 N N . ILE B 1 272 ? 2.209 -12.087 -24.937 1 98.47 272 ILE B N 1
ATOM 4231 C CA . ILE B 1 272 ? 3.262 -11.978 -23.933 1 98.47 272 ILE B CA 1
ATOM 4232 C C . ILE B 1 272 ? 3.364 -13.284 -23.149 1 98.47 272 ILE B C 1
ATOM 4234 O O . ILE B 1 272 ? 4.465 -13.782 -22.9 1 98.47 272 ILE B O 1
ATOM 4238 N N . TRP B 1 273 ? 2.175 -13.834 -22.764 1 97.72 273 TRP B N 1
ATOM 4239 C CA . TRP B 1 273 ? 2.155 -15.083 -22.011 1 97.72 273 TRP B CA 1
ATOM 4240 C C . TRP B 1 273 ? 2.792 -16.213 -22.813 1 97.72 273 TRP B C 1
ATOM 4242 O O . TRP B 1 273 ? 3.619 -16.964 -22.291 1 97.72 273 TRP B O 1
ATOM 4252 N N . ASP B 1 274 ? 2.441 -16.345 -24.053 1 96.15 274 ASP B N 1
ATOM 4253 C CA . ASP B 1 274 ? 2.965 -17.401 -24.914 1 96.15 274 ASP B CA 1
ATOM 4254 C C . ASP B 1 274 ? 4.487 -17.325 -25.01 1 96.15 274 ASP B C 1
ATOM 4256 O O . ASP B 1 274 ? 5.174 -18.341 -24.879 1 96.15 274 ASP B O 1
ATOM 4260 N N . ASP B 1 275 ? 4.992 -16.13 -25.172 1 94.89 275 ASP B N 1
ATOM 4261 C CA . ASP B 1 275 ? 6.435 -15.932 -25.263 1 94.89 275 ASP B CA 1
ATOM 4262 C C . ASP B 1 275 ? 7.118 -16.251 -23.935 1 94.89 275 ASP B C 1
ATOM 4264 O O . ASP B 1 275 ? 8.19 -16.86 -23.913 1 94.89 275 ASP B O 1
ATOM 4268 N N . PHE B 1 276 ? 6.492 -15.856 -22.871 1 95.97 276 PHE B N 1
ATOM 4269 C CA . PHE B 1 276 ? 7.049 -16.045 -21.537 1 95.97 276 PHE B CA 1
ATOM 4270 C C . PHE B 1 276 ? 7.007 -17.515 -21.136 1 95.97 276 PHE B C 1
ATOM 4272 O O . PHE B 1 276 ? 7.972 -18.039 -20.576 1 95.97 276 PHE B O 1
ATOM 4279 N N . TYR B 1 277 ? 5.885 -18.155 -21.412 1 91.15 277 TYR B N 1
ATOM 4280 C CA . TYR B 1 277 ? 5.701 -19.555 -21.048 1 91.15 277 TYR B CA 1
ATOM 4281 C C . TYR B 1 277 ? 6.737 -20.438 -21.732 1 91.15 277 TYR B C 1
ATOM 4283 O O . TYR B 1 277 ? 7.186 -21.436 -21.163 1 91.15 277 TYR B O 1
ATOM 4291 N N . ASP B 1 278 ? 7.157 -20.072 -22.91 1 87.57 278 ASP B N 1
ATOM 4292 C CA . ASP B 1 278 ? 8.193 -20.788 -23.646 1 87.57 278 ASP B CA 1
ATOM 4293 C C . ASP B 1 278 ? 9.534 -20.716 -22.919 1 87.57 278 ASP B C 1
ATOM 4295 O O . ASP B 1 278 ? 10.345 -21.641 -23.006 1 87.57 278 ASP B O 1
ATOM 4299 N N . LYS B 1 279 ? 9.72 -19.609 -22.168 1 84.91 279 LYS B N 1
ATOM 4300 C CA . LYS B 1 279 ? 10.958 -19.419 -21.417 1 84.91 279 LYS B CA 1
ATOM 4301 C C . LYS B 1 279 ? 10.951 -20.24 -20.13 1 84.91 279 LYS B C 1
ATOM 4303 O O . LYS B 1 279 ? 12.002 -20.469 -19.529 1 84.91 279 LYS B O 1
ATOM 4308 N N . LEU B 1 280 ? 9.743 -20.625 -19.641 1 84.11 280 LEU B N 1
ATOM 4309 C CA . LEU B 1 280 ? 9.611 -21.399 -18.411 1 84.11 280 LEU B CA 1
ATOM 4310 C C . LEU B 1 280 ? 9.96 -22.864 -18.651 1 84.11 280 LEU B C 1
ATOM 4312 O O . LEU B 1 280 ? 10.241 -23.603 -17.705 1 84.11 280 LEU B O 1
ATOM 4316 N N . LYS B 1 281 ? 9.901 -23.355 -19.855 1 73.9 281 LYS B N 1
ATOM 4317 C CA . LYS B 1 281 ? 10.203 -24.734 -20.224 1 73.9 281 LYS B CA 1
ATOM 4318 C C . LYS B 1 281 ? 11.704 -24.938 -20.408 1 73.9 281 LYS B C 1
ATOM 4320 O O . LYS B 1 281 ? 12.247 -25.975 -20.023 1 73.9 281 LYS B O 1
#

Foldseek 3Di:
DAEEEEEELDPPLCSLLLLLLLQVLDQAHQEEELQQADRCNPLLFDKDWPDKDFDFQAWFKDFAPVQAPLPCPLCPDPQRQQDNVRDGNRLSGRRPCVSCVPGPSNRIDIDTDRQWMWTWIDTVRYIYIHIHGDVSGDRSLVVSLVSVVVSVPDPDDPYYYYRFHHRQDSSRVSRLPPHQEYEYGFELDPVRLVSSVNVVVSCVVNPHQYEYEYEQCVVDVVSSVVSVVVCVVVVHYHLYYAHDDPVSVVSVVVSHNSLVDPDRRNVRSSVSSVVVVVVVD/DAEEEEEELDPPLCSLLLLLLLQVLDQAHQEEELQQADRCNPLLFDKDWPDKDFDFQAWFKDFAPVQAPLPCPLCPDPQNQQDNVRDGNRLSGRRPCVSCVPGPRNRIDIDTDRQWMWTWIDTVRYIYIHIHGDVSGDRSLVVSLVSVVVSVPDPDDPYYYYRFHHRQDSSRVSRLPPHQEYEYGFELDPVRLVSSVNVVVSCVVNPHQYEYEYEQCPVDVVSSVVSVVVCVVVVHYHLYYAHDDPVSVVSVVVSHNSLVDDDRRNVRSSVSSVVVVVVVD

Radius of gyration: 23.65 Å; Cα contacts (8 Å, |Δi|>4): 1329; chains: 2; bounding box: 62×62×69 Å

pLDDT: mean 93.66, std 4.76, range [72.65, 98.81]

InterPro domains:
  IPR002586 CobQ/CobB/MinD/ParA nucleotide binding domain [PF01656] (4-255)
  IPR017896 4Fe-4S ferredoxin-type, iron-sulphur binding domain [PF00037] (86-108)
  IPR017896 4Fe-4S ferredoxin-type, iron-sulphur binding domain [PS51379] (84-113)
  IPR017900 4Fe-4S ferredoxin, iron-sulphur binding, conserved site [PS00198] (93-104)
  IPR027417 P-loop containing nucleoside triphosphate hydrolase [G3DSA:3.40.50.300] (2-280)
  IPR027417 P-loop containing nucleoside triphosphate hydrolase [SSF52540] (1-280)

Sequence (562 aa):
MKQIVIISGKGGTGKTTISSSFSELMDKRNIADCDVEAPNLHLMFENEIINTKEYIGSQTASIDTEKCIKCEKCLQCRFGAITPEIKVNPLKCEGCGLCEYVCPADAVKMVDNVTGHIYSCKIKDGYLSYAKLNIGAEGAGKVVTEVRKNSLENQGFENLLIDGSPGIGCVVIASLTGCDYAVVVTEPTTSGLDDLSRVLELTQFFDIQSYVIINKYDINEEKTSEIIDYCKKSGFEILGKVPFDNTVNKAIQNECPIVNYDCPAGNEIKRIWDDFYDKLKMKQIVIISGKGGTGKTTISSSFSELMDKRNIADCDVEAPNLHLMFENEIINTKEYIGSQTASIDTEKCIKCEKCLQCRFGAITPEIKVNPLKCEGCGLCEYVCPADAVKMVDNVTGHIYSCKIKDGYLSYAKLNIGAEGAGKVVTEVRKNSLENQGFENLLIDGSPGIGCVVIASLTGCDYAVVVTEPTTSGLDDLSRVLELTQFFDIQSYVIINKYDINEEKTSEIIDYCKKSGFEILGKVPFDNTVNKAIQNECPIVNYDCPAGNEIKRIWDDFYDKLK

Organism: Methanococcus maripaludis (strain DSM 14266 / JCM 13030 / NBRC 101832 / S2 / LL) (NCBI:txid267377)

Secondary structure (DSSP, 8-state):
-EEEEEEESSTTSSHHHHHHHHHHH-SSEEEEE--TTS--GGGGS-EEEEEEEEEEEEEEEEE-TTT-----GGGG-TT--B-TTS-B-TTT-----HHHHH-TT--EEEEEEEEEEEEEEEETTEEEEEEEEPTT-S-HHHHHHHHHHHHHT-TT-SEEEEEEEESSSHHHHHHHTT-SEEEEEE-SSHHHHHHHHHHHHHHHHTT-EEEEEEETGGG-HHHHHHHHHHHHHHTPEEEEEEPP-THHHHHHHTT--GGGS-SHHHHHHHHHHHHHHHHH-/-EEEEEEESSTTSSHHHHHHHHHHH-SSEEEEE--TTS--GGGGS-EEEEEEEEEEEEEEEEE-TTT-----GGGG-TT--B-TTS-B-TTT-----HHHHH-TT--EEEEEEEEEEEEEEEETTEEEEEEEEPTT-S-HHHHHHHHHHHHHT-TT-SEEEEEEEESSSHHHHHHHTT-SEEEEEE-SSHHHHHHHHHHHHHHHHTT-EEEEEEETGGG-HHHHHHHHHHHHHHTPEEEEEEPP-THHHHHHHTT--GGGS-SHHHHHHHHHHHHHHHHH-

Solvent-accessible surface area (backbone atoms only — not comparable to full-atom values): 28396 Å² total; per-residue (Å²): 108,50,30,38,27,33,29,23,18,47,52,63,40,48,44,63,57,51,42,45,27,54,47,69,70,41,85,61,29,38,32,24,38,32,23,33,68,59,60,53,63,70,63,42,43,74,67,44,81,77,44,78,42,79,34,68,55,43,30,34,67,41,70,40,68,87,48,43,78,77,79,61,62,43,52,69,38,81,63,61,17,38,40,96,84,69,41,69,39,71,89,44,42,84,42,66,50,51,40,33,68,58,34,89,58,64,19,34,41,72,37,82,32,77,23,28,37,36,38,36,25,44,34,86,58,34,37,38,19,30,32,47,52,38,79,56,33,60,49,60,28,58,52,27,42,49,31,48,52,60,49,68,68,53,80,93,51,64,42,38,42,33,33,33,21,55,23,40,36,51,40,28,49,38,46,49,63,89,36,58,34,35,40,37,32,26,36,37,38,74,62,30,47,56,31,38,53,52,37,51,49,49,35,54,72,70,70,33,53,54,34,32,34,34,30,35,28,72,80,25,56,67,43,33,51,52,47,52,50,50,30,58,75,70,71,40,49,71,65,43,67,28,50,68,49,74,63,49,58,54,22,59,68,65,34,36,38,40,56,80,44,94,44,73,35,20,52,41,49,52,51,34,46,56,60,49,55,63,70,74,107,107,50,30,37,29,32,30,22,18,47,53,63,42,48,43,64,59,51,42,44,27,55,46,68,72,40,85,61,27,38,34,24,38,34,22,32,66,60,62,54,64,69,60,42,45,74,67,43,80,75,45,77,41,80,32,66,54,42,30,35,66,39,69,40,68,86,48,44,78,79,79,63,61,46,54,69,39,80,64,62,16,37,41,96,84,68,40,66,39,71,90,44,41,83,42,64,49,50,42,33,70,61,33,87,58,63,20,34,41,73,38,81,32,76,23,27,38,39,38,37,24,45,35,86,58,34,38,39,18,31,34,48,52,39,79,58,34,59,48,60,28,57,51,29,44,50,30,48,51,60,48,69,66,54,79,93,50,64,44,37,43,32,34,33,21,54,24,40,36,50,38,28,48,37,48,49,63,88,35,58,33,35,39,36,33,26,35,37,39,74,61,30,47,56,31,38,54,52,35,52,49,50,35,54,73,68,70,34,53,55,34,32,33,35,31,36,27,71,78,26,57,66,44,32,50,51,46,52,51,51,30,59,75,71,71,40,50,71,64,43,68,29,50,69,50,76,62,48,60,54,21,58,69,65,33,36,41,41,56,80,44,95,44,73,35,21,52,42,49,51,52,36,45,56,59,49,54,62,72,73,108